Protein 2YNK (pdb70)

Foldseek 3Di:
DAWAAFDPLLLLLVLQQLLLPQFFADPQKPRAQVLQVVVRLVSGDDDALLNVLSSVVNVVVVCQVQFQKKKKWKAKPWADQDQAWTPPQDQARIKIKIWGWDADPFKTFIFMKMAHDHGLFDDPHSIDGACGKIWTDDPQDIKMFDFGAIGHGDDGQWFQAFGDNRGGWIKKGNHFAADPPPVRNLQGRKMKMWIWAFDPLPLFHGKIKTKMKMWTDSDSFKIKIKIKITADGPPGDDDVVVPDDCHWMKIKMKMKGRDCVPPVFSKIKMWMIARADPPPHHAQTTKIKMWHWDQDRSKIKIKMKMKDAQGRVPHHPPRQADDSSHLGCADSLQHSTGSGHRKIKIKMKMWMADSQRKIKMKMWMWMFDDDVQDPSHSSFNDGKIKTKMKIKIWHDDPDRKIKIKMWMAIDMDDTPIDRIMMMMMIMDRDHD

Structure (mmCIF, N/CA/C/O backbone):
data_2YNK
#
_entry.id   2YNK
#
_cell.lengt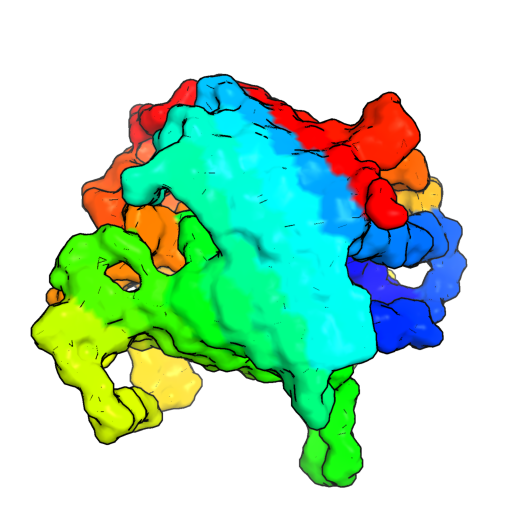h_a   136.660
_cell.length_b   152.080
_cell.length_c   95.040
_cell.angle_alpha   90.00
_cell.angle_beta   90.00
_cell.angle_gamma   90.00
#
_symmetry.space_group_name_H-M   'C 2 2 2'
#
loop_
_entity.id
_entity.type
_entity.pdbx_description
1 polymer WZI
2 non-polymer N-OCTANE
3 non-polymer DODECANE
4 non-polymer HEXANE
5 water water
#
loop_
_atom_site.group_PDB
_atom_site.id
_atom_site.type_symbol
_atom_site.label_atom_id
_atom_site.label_alt_id
_atom_site.label_comp_id
_atom_site.label_asym_id
_atom_site.label_entity_id
_atom_site.label_seq_id
_atom_site.pdbx_PDB_ins_code
_atom_site.Cartn_x
_atom_site.Cartn_y
_atom_site.Cartn_z
_atom_site.occupancy
_atom_site.B_iso_or_equiv
_atom_site.auth_seq_id
_atom_site.auth_comp_id
_atom_site.auth_asym_id
_atom_site.auth_atom_id
_atom_site.pdbx_PDB_model_num
ATOM 1 N N . ALA A 1 1 ? 100.852 73.599 14.920 1.00 47.74 24 ALA A N 1
ATOM 2 C CA . ALA A 1 1 ? 101.026 72.417 14.024 1.00 48.33 24 ALA A CA 1
ATOM 3 C C . ALA A 1 1 ? 102.516 72.085 13.798 1.00 47.17 24 ALA A C 1
ATOM 4 O O . ALA A 1 1 ? 103.396 72.892 14.073 1.00 44.65 24 ALA A O 1
ATOM 6 N N . GLY A 1 2 ? 102.766 70.878 13.309 1.00 47.21 25 GLY A N 1
ATOM 7 C CA . GLY A 1 2 ? 104.076 70.468 12.880 1.00 47.19 25 GLY A CA 1
ATOM 8 C C . GLY A 1 2 ? 104.874 69.726 13.922 1.00 47.25 25 GLY A C 1
ATOM 9 O O . GLY A 1 2 ? 104.316 68.972 14.711 1.00 47.88 25 GLY A O 1
ATOM 10 N N . LEU A 1 3 ? 106.191 69.938 13.915 1.00 46.79 26 LEU A N 1
ATOM 11 C CA . LEU A 1 3 ? 107.081 69.250 14.844 1.00 45.45 26 LEU A CA 1
ATOM 12 C C . LEU A 1 3 ? 106.984 69.839 16.244 1.00 43.85 26 LEU A C 1
ATOM 13 O O . LEU A 1 3 ? 106.679 71.018 16.414 1.00 42.00 26 LEU A O 1
ATOM 18 N N . VAL A 1 4 ? 107.241 68.989 17.235 1.00 42.59 27 VAL A N 1
ATOM 19 C CA . VAL A 1 4 ? 107.268 69.382 18.638 1.00 41.88 27 VAL A CA 1
ATOM 20 C C . VAL A 1 4 ? 108.551 68.784 19.218 1.00 42.16 27 VAL A C 1
ATOM 21 O O . VAL A 1 4 ? 108.597 67.608 19.552 1.00 41.40 27 VAL A O 1
ATOM 25 N N . VAL A 1 5 ? 109.598 69.606 19.287 1.00 43.77 28 VAL A N 1
ATOM 26 C CA . VAL A 1 5 ? 110.912 69.170 19.751 1.00 44.62 28 VAL A CA 1
ATOM 27 C C . VAL A 1 5 ? 110.935 68.943 21.264 1.00 46.09 28 VAL A C 1
ATOM 28 O O . VAL A 1 5 ? 109.995 69.320 21.972 1.00 48.95 28 VAL A O 1
ATOM 32 N N . ASN A 1 6 ? 112.015 68.331 21.744 1.00 44.79 29 ASN A N 1
ATOM 33 C CA . ASN A 1 6 ? 112.153 67.980 23.152 1.00 45.49 29 ASN A CA 1
ATOM 34 C C . ASN A 1 6 ? 111.696 69.090 24.096 1.00 46.00 29 ASN A C 1
ATOM 35 O O . ASN A 1 6 ? 112.376 70.095 24.243 1.00 47.82 29 ASN A O 1
ATOM 40 N N . ASP A 1 7 ? 110.536 68.907 24.721 1.00 47.58 30 ASP A N 1
ATOM 41 C CA . ASP A 1 7 ? 110.107 69.733 25.852 1.00 46.62 30 ASP A CA 1
ATOM 42 C C . ASP A 1 7 ? 109.920 68.786 27.017 1.00 44.73 30 ASP A C 1
ATOM 43 O O . ASP A 1 7 ? 109.386 67.698 26.849 1.00 47.12 30 ASP A O 1
ATOM 48 N N . ASN A 1 8 ? 110.368 69.176 28.195 1.00 43.64 31 ASN A N 1
ATOM 49 C CA . ASN A 1 8 ? 110.404 68.239 29.316 1.00 43.37 31 ASN A CA 1
ATOM 50 C C . ASN A 1 8 ? 109.062 68.210 30.051 1.00 44.77 31 ASN A C 1
ATOM 51 O O . ASN A 1 8 ? 108.591 67.146 30.441 1.00 42.18 31 ASN A O 1
ATOM 56 N N . ASP A 1 9 ? 108.463 69.388 30.234 1.00 47.58 32 ASP A N 1
ATOM 57 C CA . ASP A 1 9 ? 107.140 69.505 30.835 1.00 49.74 32 ASP A CA 1
ATOM 58 C C . ASP A 1 9 ? 106.082 68.762 30.025 1.00 49.00 32 ASP A C 1
ATOM 59 O O . ASP A 1 9 ? 105.283 68.015 30.596 1.00 46.98 32 ASP A O 1
ATOM 64 N N . LEU A 1 10 ? 106.099 68.949 28.705 1.00 48.76 33 LEU A N 1
ATOM 65 C CA . LEU A 1 10 ? 105.150 68.269 27.812 1.00 49.66 33 LEU A CA 1
ATOM 66 C C . LEU A 1 10 ? 105.280 66.751 27.897 1.00 49.64 33 LEU A C 1
ATOM 67 O O . LEU A 1 10 ? 104.279 66.035 28.054 1.00 48.65 33 LEU A O 1
ATOM 72 N N . ARG A 1 11 ? 106.520 66.279 27.777 1.00 47.81 34 ARG A N 1
ATOM 73 C CA . ARG A 1 11 ? 106.811 64.854 27.754 1.00 46.59 34 ARG A CA 1
ATOM 74 C C . ARG A 1 11 ? 106.322 64.166 29.009 1.00 45.15 34 ARG A C 1
ATOM 75 O O . ARG A 1 11 ? 105.755 63.092 28.926 1.00 47.36 34 ARG A O 1
ATOM 83 N N . ASN A 1 12 ? 106.570 64.761 30.169 1.00 44.93 35 ASN A N 1
ATOM 84 C CA . ASN A 1 12 ? 106.183 64.137 31.431 1.00 47.04 35 ASN A CA 1
ATOM 85 C C . ASN A 1 12 ? 104.639 64.083 31.572 1.00 50.41 35 ASN A C 1
ATOM 86 O O . ASN A 1 12 ? 104.081 63.093 32.048 1.00 49.19 35 ASN A O 1
ATOM 91 N N . ASP A 1 13 ? 103.969 65.147 31.130 1.00 51.46 36 ASP A N 1
ATOM 92 C CA . ASP A 1 13 ? 102.519 65.204 31.097 1.00 53.17 36 ASP A CA 1
ATOM 93 C C . ASP A 1 13 ? 101.920 64.164 30.126 1.00 53.65 36 ASP A C 1
ATOM 94 O O . ASP A 1 13 ? 100.961 63.471 30.468 1.00 52.07 36 ASP A O 1
ATOM 99 N N . LEU A 1 14 ? 102.489 64.044 28.931 1.00 53.17 37 LEU A N 1
ATOM 100 C CA . LEU A 1 14 ? 102.046 63.021 27.983 1.00 52.82 37 LEU A CA 1
ATOM 101 C C . LEU A 1 14 ? 102.315 61.624 28.530 1.00 53.77 37 LEU A C 1
ATOM 102 O O . LEU A 1 14 ? 101.469 60.738 28.414 1.00 56.79 37 LEU A O 1
ATOM 107 N N . ALA A 1 15 ? 103.494 61.430 29.119 1.00 52.93 38 ALA A N 1
ATOM 108 C CA . ALA A 1 15 ? 103.892 60.118 29.638 1.00 52.80 38 ALA A CA 1
ATOM 109 C C . ALA A 1 15 ? 102.994 59.684 30.794 1.00 53.09 38 ALA A C 1
ATOM 110 O O . ALA A 1 15 ? 102.711 58.498 30.968 1.00 53.81 38 ALA A O 1
ATOM 112 N N . TRP A 1 16 ? 102.564 60.657 31.585 1.00 54.23 39 TRP A N 1
ATOM 113 C CA . TRP A 1 16 ? 101.647 60.417 32.688 1.00 56.99 39 TRP A CA 1
ATOM 114 C C . TRP A 1 16 ? 100.344 59.896 32.130 1.00 59.46 39 TRP A C 1
ATOM 115 O O . TRP A 1 16 ? 99.858 58.843 32.533 1.00 60.45 39 TRP A O 1
ATOM 126 N N . LEU A 1 17 ? 99.794 60.618 31.161 1.00 59.33 40 LEU A N 1
ATOM 127 C CA . LEU A 1 17 ? 98.525 60.253 30.548 1.00 61.15 40 LEU A CA 1
ATOM 128 C C . LEU A 1 17 ? 98.594 58.894 29.841 1.00 62.91 40 LEU A C 1
ATOM 129 O O . LEU A 1 17 ? 97.642 58.106 29.895 1.00 62.48 40 LEU A O 1
ATOM 134 N N . SER A 1 18 ? 99.725 58.621 29.194 1.00 62.33 41 SER A N 1
ATOM 135 C CA . SER A 1 18 ? 99.881 57.40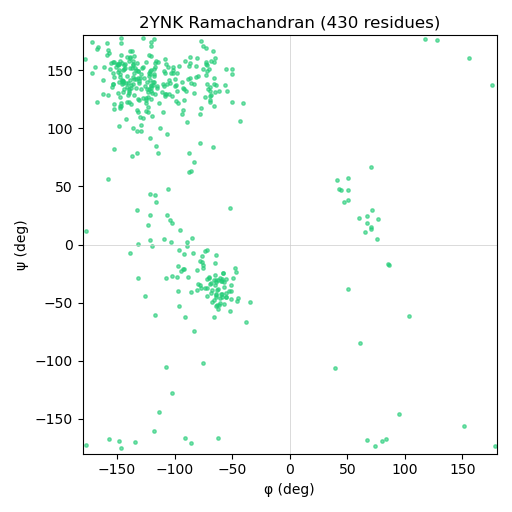8 28.388 1.00 62.23 41 SER A CA 1
ATOM 136 C C . SER A 1 18 ? 99.984 56.164 29.256 1.00 61.43 41 SER A C 1
ATOM 137 O O . SER A 1 18 ? 99.357 55.151 28.969 1.00 63.98 41 SER A O 1
ATOM 140 N N . ASP A 1 19 ? 100.770 56.248 30.320 1.00 60.65 42 ASP A N 1
ATOM 141 C CA . ASP A 1 19 ? 101.018 55.091 31.175 1.00 62.66 42 ASP A CA 1
ATOM 142 C C . ASP A 1 19 ? 99.827 54.765 32.066 1.00 61.36 42 ASP A C 1
ATOM 143 O O . ASP A 1 19 ? 99.717 53.659 32.569 1.00 61.31 42 ASP A O 1
ATOM 148 N N . ARG A 1 20 ? 98.947 55.739 32.262 1.00 60.95 43 ARG A N 1
ATOM 149 C CA . ARG A 1 20 ? 97.698 55.532 32.975 1.00 60.65 43 ARG A CA 1
ATOM 150 C C . ARG A 1 20 ? 96.581 55.105 32.037 1.00 60.96 43 ARG A C 1
ATOM 151 O O . ARG A 1 20 ? 95.452 54.963 32.472 1.00 64.85 43 ARG A O 1
ATOM 159 N N . GLY A 1 21 ? 96.878 54.931 30.751 1.00 59.56 44 GLY A N 1
ATOM 160 C CA . GLY A 1 21 ? 95.880 54.483 29.785 1.00 58.06 44 GLY A CA 1
ATOM 161 C C . GLY A 1 21 ? 94.852 55.516 29.339 1.00 56.50 44 GLY A C 1
ATOM 162 O O . GLY A 1 21 ? 93.940 55.185 28.588 1.00 59.54 44 GLY A O 1
ATOM 163 N N . VAL A 1 22 ? 94.988 56.761 29.778 1.00 53.00 45 VAL A N 1
ATOM 164 C CA . VAL A 1 22 ? 94.075 57.823 29.366 1.00 52.16 45 VAL A CA 1
ATOM 165 C C . VAL A 1 22 ? 94.251 58.215 27.902 1.00 53.58 45 VAL A C 1
ATOM 166 O O . VAL A 1 22 ? 93.314 58.708 27.286 1.00 53.77 45 VAL A O 1
ATOM 170 N N . ILE A 1 23 ? 95.471 58.058 27.375 1.00 55.55 46 ILE A N 1
ATOM 171 C CA . ILE A 1 23 ? 95.745 58.179 25.933 1.00 55.45 46 ILE A CA 1
ATOM 172 C C . ILE A 1 23 ? 96.730 57.095 25.481 1.00 56.18 46 ILE A C 1
ATOM 173 O O . ILE A 1 23 ? 97.333 56.409 26.311 1.00 57.14 46 ILE A O 1
ATOM 178 N N . HIS A 1 24 ? 96.852 56.916 24.166 1.00 57.39 47 HIS A N 1
ATOM 179 C CA . HIS A 1 24 ? 97.825 55.992 23.594 1.00 59.27 47 HIS A CA 1
ATOM 180 C C . HIS A 1 24 ? 98.694 56.763 22.650 1.00 58.27 47 HIS A C 1
ATOM 181 O O . HIS A 1 24 ? 98.199 57.328 21.678 1.00 60.17 47 HIS A O 1
ATOM 188 N N . LEU A 1 25 ? 99.993 56.819 22.940 1.00 53.79 48 LEU A N 1
ATOM 189 C CA . LEU A 1 25 ? 100.877 57.720 22.231 1.00 52.71 48 LEU A CA 1
ATOM 190 C C . LEU A 1 25 ? 102.337 57.405 22.490 1.00 51.05 48 LEU A C 1
ATOM 191 O O . LEU A 1 25 ? 102.786 57.425 23.638 1.00 52.10 48 LEU A O 1
ATOM 196 N N . SER A 1 26 ? 103.092 57.143 21.433 1.00 49.39 49 SER A N 1
ATOM 197 C CA . SER A 1 26 ? 104.517 56.901 21.594 1.00 49.00 49 SER A CA 1
ATOM 198 C C . SER A 1 26 ? 105.263 58.188 21.963 1.00 48.88 49 SER A C 1
ATOM 199 O O . SER A 1 26 ? 105.053 59.248 21.358 1.00 48.32 49 SER A O 1
ATOM 202 N N . LEU A 1 27 ? 106.128 58.085 22.963 1.00 48.35 50 LEU A N 1
ATOM 203 C CA . LEU A 1 27 ? 106.968 59.196 23.363 1.00 47.45 50 LEU A CA 1
ATOM 204 C C . LEU A 1 27 ? 108.444 58.825 23.265 1.00 47.11 50 LEU A C 1
ATOM 205 O O . LEU A 1 27 ? 109.263 59.410 23.958 1.00 46.91 50 LEU A O 1
ATOM 210 N N . SER A 1 28 ? 108.792 57.870 22.404 1.00 47.44 51 SER A N 1
ATOM 211 C CA . SER A 1 28 ? 110.183 57.410 22.320 1.00 47.65 51 SER A CA 1
ATOM 212 C C . SER A 1 28 ? 110.895 57.848 21.031 1.00 48.07 51 SER A C 1
ATOM 213 O O . SER A 1 28 ? 112.042 57.473 20.797 1.00 52.06 51 SER A O 1
ATOM 216 N N . THR A 1 29 ? 110.224 58.648 20.209 1.00 47.04 52 THR A N 1
ATOM 217 C CA . THR A 1 29 ? 110.833 59.227 19.028 1.00 45.29 52 THR A CA 1
ATOM 218 C C . THR A 1 29 ? 110.446 60.692 18.922 1.00 46.51 52 THR A C 1
ATOM 219 O O . THR A 1 29 ? 109.340 61.024 18.481 1.00 48.28 52 THR A O 1
ATOM 223 N N . TRP A 1 30 ? 111.372 61.558 19.349 1.00 46.02 53 TRP A N 1
ATOM 224 C CA . TRP A 1 30 ? 111.234 62.998 19.199 1.00 44.67 53 TRP A CA 1
ATOM 225 C C . TRP A 1 30 ? 112.064 63.484 18.047 1.00 43.28 53 TRP A C 1
ATOM 226 O O . TRP A 1 30 ? 113.097 62.901 17.748 1.00 44.44 53 TRP A O 1
ATOM 237 N N . PRO A 1 31 ? 111.628 64.564 17.383 1.00 41.46 54 PRO A N 1
ATOM 238 C CA . PRO A 1 31 ? 110.460 65.366 17.713 1.00 42.11 54 PRO A CA 1
ATOM 239 C C . PRO A 1 31 ? 109.148 64.651 17.387 1.00 44.13 54 PRO A C 1
ATOM 240 O O . PRO A 1 31 ? 109.117 63.765 16.530 1.00 44.66 54 PRO A O 1
ATOM 244 N N . LEU A 1 32 ? 108.081 65.030 18.085 1.00 45.66 55 LEU A N 1
ATOM 245 C CA . LEU A 1 32 ? 106.748 64.447 17.859 1.00 46.27 55 LEU A CA 1
ATOM 246 C C . LEU A 1 32 ? 105.954 65.299 16.878 1.00 47.05 55 LEU A C 1
ATOM 247 O O . LEU A 1 32 ? 105.989 66.522 16.944 1.00 49.19 55 LEU A O 1
ATOM 252 N N . SER A 1 33 ? 105.220 64.651 15.983 1.00 48.54 56 SER A N 1
ATOM 253 C CA . SER A 1 33 ? 104.211 65.338 15.162 1.00 48.16 56 SER A CA 1
ATOM 254 C C . SER A 1 33 ? 103.032 65.783 16.028 1.00 46.90 56 SER A C 1
ATOM 255 O O . SER A 1 33 ? 102.482 64.994 16.768 1.00 46.05 56 SER A O 1
ATOM 258 N N . GLN A 1 34 ? 102.662 67.052 15.944 1.00 47.41 57 GLN A N 1
ATOM 259 C CA . GLN A 1 34 ? 101.567 67.586 16.755 1.00 50.15 57 GLN A CA 1
ATOM 260 C C . GLN A 1 34 ? 100.246 66.883 16.376 1.00 52.08 57 GLN A C 1
ATOM 261 O O . GLN A 1 34 ? 99.436 66.542 17.234 1.00 49.59 57 GLN A O 1
ATOM 267 N N . GLU A 1 35 ? 100.080 66.639 15.081 1.00 53.54 58 GLU A N 1
ATOM 268 C CA . GLU A 1 35 ? 98.901 65.992 14.534 1.00 56.53 58 GLU A CA 1
ATOM 269 C C . GLU A 1 35 ? 98.657 64.633 15.201 1.00 58.09 58 GLU A C 1
ATOM 270 O O . GLU A 1 35 ? 97.501 64.190 15.323 1.00 57.73 58 GLU A O 1
ATOM 276 N N . GLU A 1 36 ? 99.745 63.991 15.636 1.00 56.82 59 GLU A N 1
ATOM 277 C CA . GLU A 1 36 ? 99.680 62.726 16.371 1.00 57.05 59 GLU A CA 1
ATOM 278 C C . GLU A 1 36 ? 99.282 62.946 17.837 1.00 56.17 59 GLU A C 1
ATOM 279 O O . GLU A 1 36 ? 98.578 62.115 18.429 1.00 56.63 59 GLU A O 1
ATOM 285 N N . ILE A 1 37 ? 99.725 64.054 18.427 1.00 52.95 60 ILE A N 1
ATOM 286 C CA . ILE A 1 37 ? 99.268 64.407 19.771 1.00 52.66 60 ILE A CA 1
ATOM 287 C C . ILE A 1 37 ? 97.746 64.687 19.732 1.00 55.01 60 ILE A C 1
ATOM 288 O O . ILE A 1 37 ? 97.003 64.227 20.592 1.00 54.03 60 ILE A O 1
ATOM 293 N N . ALA A 1 38 ? 97.301 65.424 18.712 1.00 56.59 61 ALA A N 1
ATOM 294 C CA . ALA A 1 38 ? 95.904 65.834 18.551 1.00 57.37 61 ALA A CA 1
ATOM 295 C C . ALA A 1 38 ? 94.956 64.634 18.461 1.00 61.47 61 ALA A C 1
ATOM 296 O O . ALA A 1 38 ? 93.874 64.623 19.062 1.00 60.41 61 ALA A O 1
ATOM 298 N N . ARG A 1 39 ? 95.388 63.632 17.701 1.00 63.63 62 ARG A N 1
ATOM 299 C CA . ARG A 1 39 ? 94.620 62.425 17.462 1.00 64.29 62 ARG A CA 1
ATOM 300 C C . ARG A 1 39 ? 94.426 61.659 18.768 1.00 63.75 62 ARG A C 1
ATOM 301 O O . ARG A 1 39 ? 93.292 61.337 19.145 1.00 66.72 62 ARG A O 1
ATOM 309 N N . ALA A 1 40 ? 95.520 61.382 19.470 1.00 59.93 63 ALA A N 1
ATOM 310 C CA . ALA A 1 40 ? 95.428 60.701 20.759 1.00 59.04 63 ALA A CA 1
ATOM 311 C C . ALA A 1 40 ? 94.529 61.463 21.745 1.00 60.21 63 ALA A C 1
ATOM 312 O O . ALA A 1 40 ? 93.784 60.846 22.507 1.00 64.04 63 ALA A O 1
ATOM 314 N N . LEU A 1 41 ? 94.576 62.792 21.714 1.00 59.16 64 LEU A N 1
ATOM 315 C CA . LEU A 1 41 ? 93.751 63.613 22.608 1.00 59.71 64 LEU A CA 1
ATOM 316 C C . LEU A 1 41 ? 92.250 63.477 22.320 1.00 62.82 64 LEU A C 1
ATOM 317 O O . LEU A 1 41 ? 91.430 63.603 23.226 1.00 63.44 64 LEU A O 1
ATOM 322 N N . LYS A 1 42 ? 91.896 63.226 21.065 1.00 64.30 65 LYS A N 1
ATOM 323 C CA . LYS A 1 42 ? 90.496 63.147 20.672 1.00 66.09 65 LYS A CA 1
ATOM 324 C C . LYS A 1 42 ? 89.836 61.845 21.110 1.00 66.57 65 LYS A C 1
ATOM 325 O O . LYS A 1 42 ? 88.608 61.769 21.155 1.00 69.45 65 LYS A O 1
ATOM 331 N N . LYS A 1 43 ? 90.643 60.833 21.435 1.00 64.93 66 LYS A N 1
ATOM 332 C CA . LYS A 1 43 ? 90.127 59.551 21.935 1.00 64.96 66 LYS A CA 1
ATOM 333 C C . LYS A 1 43 ? 90.599 59.316 23.368 1.00 63.46 66 LYS A C 1
ATOM 334 O O . LYS A 1 43 ? 90.873 58.185 23.774 1.00 60.23 66 LYS A O 1
ATOM 340 N N . ALA A 1 44 ? 90.663 60.408 24.128 1.00 64.02 67 ALA A N 1
ATOM 341 C CA . ALA A 1 44 ? 91.145 60.386 25.503 1.00 63.95 67 ALA A CA 1
ATOM 342 C C . ALA A 1 44 ? 90.022 59.958 26.442 1.00 67.32 67 ALA A C 1
ATOM 343 O O . ALA A 1 44 ? 88.919 60.506 26.397 1.00 66.70 67 ALA A O 1
ATOM 345 N N . LYS A 1 45 ? 90.323 58.987 27.298 1.00 69.56 68 LYS A N 1
ATOM 346 C CA . LYS A 1 45 ? 89.374 58.478 28.271 1.00 72.51 68 LYS A CA 1
ATOM 347 C C . LYS A 1 45 ? 89.871 58.768 29.689 1.00 70.00 68 LYS A C 1
ATOM 348 O O . LYS A 1 45 ? 90.530 57.931 30.310 1.00 68.52 68 LYS A O 1
ATOM 354 N N . PRO A 1 46 ? 89.585 59.980 30.192 1.00 67.94 69 PRO A N 1
ATOM 355 C CA . PRO A 1 46 ? 89.822 60.280 31.598 1.00 67.70 69 PRO A CA 1
ATOM 356 C C . PRO A 1 46 ? 88.687 59.771 32.479 1.00 69.07 69 PRO A C 1
ATOM 357 O O . PRO A 1 46 ? 87.561 59.624 32.012 1.00 70.55 69 PRO A O 1
ATOM 361 N N . SER A 1 47 ? 89.003 59.481 33.737 1.00 68.89 70 SER A N 1
ATOM 362 C CA . SER A 1 47 ? 88.000 59.101 34.730 1.00 70.59 70 SER A CA 1
ATOM 363 C C . SER A 1 47 ? 88.227 59.741 36.106 1.00 70.34 70 SER A C 1
ATOM 364 O O . SER A 1 47 ? 87.388 59.604 36.992 1.00 70.44 70 SER A O 1
ATOM 367 N N . TYR A 1 48 ? 89.353 60.432 36.286 1.00 69.43 71 TYR A N 1
ATOM 368 C CA . TYR A 1 48 ? 89.613 61.179 37.512 1.00 69.33 71 TYR A CA 1
ATOM 369 C C . TYR A 1 48 ? 89.823 62.653 37.193 1.00 68.03 71 TYR A C 1
ATOM 370 O O . TYR A 1 48 ? 90.061 63.012 36.044 1.00 68.05 71 TYR A O 1
ATOM 379 N N . SER A 1 49 ? 89.709 63.503 38.208 1.00 68.17 72 SER A N 1
ATOM 380 C CA . SER A 1 49 ? 89.827 64.949 38.023 1.00 68.36 72 SER A CA 1
ATOM 381 C C . SER A 1 49 ? 91.289 65.310 37.786 1.00 66.98 72 SER A C 1
ATOM 382 O O . SER A 1 49 ? 91.608 66.188 36.978 1.00 66.55 72 SER A O 1
ATOM 385 N N . SER A 1 50 ? 92.181 64.617 38.487 1.00 65.68 73 SER A N 1
ATOM 386 C CA . SER A 1 50 ? 93.607 64.745 38.229 1.00 62.83 73 SER A CA 1
ATOM 387 C C . SER A 1 50 ? 93.879 64.560 36.744 1.00 62.30 73 SER A C 1
ATOM 388 O O . SER A 1 50 ? 94.689 65.281 36.169 1.00 64.10 73 SER A O 1
ATOM 391 N N . GLU A 1 51 ? 93.182 63.616 36.121 1.00 61.97 74 GLU A N 1
ATOM 392 C CA . GLU A 1 51 ? 93.392 63.325 34.704 1.00 62.43 74 GLU A CA 1
ATOM 393 C C . GLU A 1 51 ? 92.892 64.426 33.763 1.00 63.01 74 GLU A C 1
ATOM 394 O O . GLU A 1 51 ? 93.433 64.601 32.671 1.00 63.24 74 GLU A O 1
ATOM 400 N N . GLN A 1 52 ? 91.879 65.175 34.183 1.00 64.55 75 GLN A N 1
ATOM 401 C CA . GLN A 1 52 ? 91.358 66.265 33.358 1.00 64.67 75 GLN A CA 1
ATOM 402 C C . GLN A 1 52 ? 92.305 67.452 33.451 1.00 61.83 75 GLN A C 1
ATOM 403 O O . GLN A 1 52 ? 92.540 68.142 32.466 1.00 60.94 75 GLN A O 1
ATOM 409 N N . VAL A 1 53 ? 92.860 67.664 34.641 1.00 60.54 76 VAL A N 1
ATOM 410 C CA . VAL A 1 53 ? 93.877 68.695 34.860 1.00 60.41 76 VAL A CA 1
ATOM 411 C C . VAL A 1 53 ? 95.089 68.503 33.937 1.00 58.60 76 VAL A C 1
ATOM 412 O O . VAL A 1 53 ? 95.505 69.429 33.243 1.00 57.72 76 VAL A O 1
ATOM 416 N N . VAL A 1 54 ? 95.647 67.299 33.918 1.00 57.39 77 VAL A N 1
ATOM 417 C CA . VAL A 1 54 ? 96.772 67.026 33.036 1.00 57.13 77 VAL A CA 1
ATOM 418 C C . VAL A 1 54 ? 96.358 67.224 31.578 1.00 58.39 77 VAL A C 1
ATOM 419 O O . VAL A 1 54 ? 97.017 67.957 30.857 1.00 61.67 77 VAL A O 1
ATOM 423 N N . LEU A 1 55 ? 95.266 66.590 31.155 1.00 60.00 78 LEU A N 1
ATOM 424 C CA . LEU A 1 55 ? 94.750 66.749 29.785 1.00 59.96 78 LEU A CA 1
ATOM 425 C C . LEU A 1 55 ? 94.700 68.199 29.300 1.00 57.13 78 LEU A C 1
ATOM 426 O O . LEU A 1 55 ? 95.144 68.508 28.194 1.00 56.53 78 LEU A O 1
ATOM 431 N N . ALA A 1 56 ? 94.145 69.082 30.119 1.00 55.11 79 ALA A N 1
ATOM 432 C CA . ALA A 1 56 ? 93.944 70.471 29.708 1.00 54.72 79 ALA A CA 1
ATOM 433 C C . ALA A 1 56 ? 95.284 71.159 29.478 1.00 52.75 79 ALA A C 1
ATOM 434 O O . ALA A 1 56 ? 95.387 72.103 28.690 1.00 51.51 79 ALA A O 1
ATOM 436 N N . ARG A 1 57 ? 96.306 70.658 30.169 1.00 53.28 80 ARG A N 1
ATOM 437 C CA . ARG A 1 57 ? 97.663 71.208 30.108 1.00 51.41 80 ARG A CA 1
ATOM 438 C C . ARG A 1 57 ? 98.318 70.960 28.755 1.00 49.11 80 ARG A C 1
ATOM 439 O O . ARG A 1 57 ? 99.062 71.806 28.273 1.00 51.54 80 ARG A O 1
ATOM 447 N N . ILE A 1 58 ? 98.026 69.826 28.123 1.00 47.85 81 ILE A N 1
ATOM 448 C CA . ILE A 1 58 ? 98.658 69.489 26.834 1.00 47.01 81 ILE A CA 1
ATOM 449 C C . ILE A 1 58 ? 98.554 70.595 25.779 1.00 48.05 81 ILE A C 1
ATOM 450 O O . ILE A 1 58 ? 99.568 71.054 25.265 1.00 49.25 81 ILE A O 1
ATOM 455 N N . ASN A 1 59 ? 97.344 71.026 25.451 1.00 50.96 82 ASN A N 1
ATOM 456 C CA . ASN A 1 59 ? 97.171 72.100 24.458 1.00 52.16 82 ASN A CA 1
ATOM 457 C C . ASN A 1 59 ? 97.669 73.461 24.954 1.00 51.01 82 ASN A C 1
ATOM 458 O O . ASN A 1 59 ? 98.162 74.276 24.169 1.00 48.48 82 ASN A O 1
ATOM 463 N N . GLN A 1 60 ? 97.539 73.704 26.254 1.00 51.42 83 GLN A N 1
ATOM 464 C CA . GLN A 1 60 ? 98.056 74.924 26.838 1.00 52.38 83 GLN A CA 1
ATOM 465 C C . GLN A 1 60 ? 99.565 75.013 26.583 1.00 53.76 83 GLN A C 1
ATOM 466 O O . GLN A 1 60 ? 100.082 76.082 26.228 1.00 54.61 83 GLN A O 1
ATOM 472 N N . ARG A 1 61 ? 100.261 73.887 26.752 1.00 52.82 84 ARG A N 1
ATOM 473 C CA . ARG A 1 61 ? 101.699 73.858 26.571 1.00 53.25 84 ARG A CA 1
ATOM 474 C C . ARG A 1 61 ? 102.067 74.078 25.106 1.00 54.68 84 ARG A C 1
ATOM 475 O O . ARG A 1 61 ? 102.902 74.929 24.807 1.00 56.75 84 ARG A O 1
ATOM 483 N N . LEU A 1 62 ? 101.430 73.337 24.198 1.00 54.84 85 LEU A N 1
ATOM 484 C CA . LEU A 1 62 ? 101.689 73.489 22.761 1.00 54.30 85 LEU A CA 1
ATOM 485 C C . LEU A 1 62 ? 101.405 74.916 22.278 1.00 56.30 85 LEU A C 1
ATOM 486 O O . LEU A 1 62 ? 102.026 75.378 21.327 1.00 58.86 85 LEU A O 1
ATOM 491 N N . SER A 1 63 ? 100.465 75.607 22.925 1.00 57.75 86 SER A N 1
ATOM 492 C CA . SER A 1 63 ? 100.239 77.035 22.664 1.00 56.65 86 SER A CA 1
ATOM 493 C C . SER A 1 63 ? 101.408 77.865 23.144 1.00 54.17 86 SER A C 1
ATOM 494 O O . SER A 1 63 ? 101.803 78.812 22.483 1.00 54.58 86 SER A O 1
ATOM 497 N N . ALA A 1 64 ? 101.935 77.525 24.313 1.00 53.06 87 ALA A N 1
ATOM 498 C CA . ALA A 1 64 ? 103.113 78.200 24.853 1.00 52.75 87 ALA A CA 1
ATOM 499 C C . ALA A 1 64 ? 104.321 77.989 23.930 1.00 51.55 87 ALA A C 1
ATOM 500 O O . ALA A 1 64 ? 104.930 78.939 23.456 1.00 50.79 87 ALA A O 1
ATOM 502 N N . LEU A 1 65 ? 104.624 76.728 23.661 1.00 50.89 88 LEU A N 1
ATOM 503 C CA . LEU A 1 65 ? 105.752 76.349 22.825 1.00 50.39 88 LEU A CA 1
ATOM 504 C C . LEU A 1 65 ? 105.717 77.008 21.449 1.00 51.32 88 LEU A C 1
ATOM 505 O O . LEU A 1 65 ? 106.742 77.518 20.969 1.00 50.95 88 LEU A O 1
ATOM 510 N N . LYS A 1 66 ? 104.544 77.006 20.822 1.00 50.59 89 LYS A N 1
ATOM 511 C CA . LYS A 1 66 ? 104.419 77.489 19.450 1.00 50.61 89 LYS A CA 1
ATOM 512 C C . LYS A 1 66 ? 103.814 78.892 19.328 1.00 52.39 89 LYS A C 1
ATOM 513 O O . LYS A 1 66 ? 103.382 79.285 18.246 1.00 54.24 89 LYS A O 1
ATOM 519 N N . ALA A 1 67 ? 103.819 79.652 20.422 1.00 53.75 90 ALA A N 1
ATOM 520 C CA . ALA A 1 67 ? 103.376 81.051 20.410 1.00 56.57 90 ALA A CA 1
ATOM 521 C C . ALA A 1 67 ? 104.046 81.857 19.298 1.00 58.32 90 ALA A C 1
ATOM 522 O O . ALA A 1 67 ? 105.201 81.615 18.959 1.00 57.30 90 ALA A O 1
ATOM 524 N N . ASP A 1 68 ? 103.318 82.825 18.749 1.00 62.16 91 ASP A N 1
ATOM 525 C CA . ASP A 1 68 ? 103.809 83.637 17.627 1.00 64.26 91 ASP A CA 1
ATOM 526 C C . ASP A 1 68 ? 105.237 84.112 17.828 1.00 62.56 91 ASP A C 1
ATOM 527 O O . ASP A 1 68 ? 106.061 84.037 16.918 1.00 61.62 91 ASP A O 1
ATOM 532 N N . PHE A 1 69 ? 105.510 84.619 19.021 1.00 64.46 92 PHE A N 1
ATOM 533 C CA . PHE A 1 69 ? 106.831 85.113 19.366 1.00 66.67 92 PHE A CA 1
ATOM 534 C C . PHE A 1 69 ? 107.151 84.650 20.781 1.00 64.70 92 PHE A C 1
ATOM 535 O O . PHE A 1 69 ? 106.299 84.714 21.664 1.00 63.54 92 PHE A O 1
ATOM 543 N N . ARG A 1 70 ? 108.368 84.149 20.986 1.00 62.83 93 ARG A N 1
ATOM 544 C CA . ARG A 1 70 ? 108.733 83.555 22.264 1.00 60.36 93 ARG A CA 1
ATOM 545 C C . ARG A 1 70 ? 110.148 83.916 22.693 1.00 59.27 93 ARG A C 1
ATOM 546 O O . ARG A 1 70 ? 111.112 83.676 21.964 1.00 60.33 93 ARG A O 1
ATOM 554 N N . VAL A 1 71 ? 110.264 84.510 23.874 1.00 58.16 94 VAL A N 1
ATOM 555 C CA . VAL A 1 71 ? 111.557 84.849 24.428 1.00 58.93 94 VAL A CA 1
ATOM 556 C C . VAL A 1 71 ? 111.891 83.861 25.529 1.00 58.81 94 VAL A C 1
ATOM 557 O O . VAL A 1 71 ? 111.070 83.621 26.414 1.00 60.39 94 VAL A O 1
ATOM 561 N N . THR A 1 72 ? 113.090 83.290 25.465 1.00 57.51 95 THR A N 1
ATOM 562 C CA . THR A 1 72 ? 113.554 82.352 26.483 1.00 56.57 95 THR A CA 1
ATOM 563 C C . THR A 1 72 ? 114.919 82.776 27.006 1.00 58.08 95 THR A C 1
ATOM 564 O O . THR A 1 72 ? 115.702 83.425 26.301 1.00 59.20 95 THR A O 1
ATOM 568 N N . GLY A 1 73 ? 115.181 82.408 28.257 1.00 56.52 96 GLY A N 1
ATOM 569 C CA . GLY A 1 73 ? 116.376 82.821 28.964 1.00 54.74 96 GLY A CA 1
ATOM 570 C C . GLY A 1 73 ? 116.826 81.736 29.917 1.00 54.88 96 GLY A C 1
ATOM 571 O O . GLY A 1 73 ? 116.000 80.991 30.462 1.00 51.33 96 GLY A O 1
ATOM 572 N N . TYR A 1 74 ? 118.146 81.635 30.085 1.00 54.70 97 TYR A N 1
ATOM 573 C CA . TYR A 1 74 ? 118.752 80.737 31.055 1.00 53.32 97 TYR A CA 1
ATOM 574 C C . TYR A 1 74 ? 119.959 81.433 31.651 1.00 54.42 97 TYR A C 1
ATOM 575 O O . TYR A 1 74 ? 120.700 82.091 30.938 1.00 57.74 97 TYR A O 1
ATOM 584 N N . THR A 1 75 ? 120.142 81.299 32.957 1.00 54.94 98 THR A N 1
ATOM 585 C CA . THR A 1 75 ? 121.326 81.814 33.640 1.00 55.31 98 THR A CA 1
ATOM 586 C C . THR A 1 75 ? 121.710 80.865 34.765 1.00 55.24 98 THR A C 1
ATOM 587 O O . THR A 1 75 ? 120.846 80.208 35.343 1.00 53.96 98 THR A O 1
ATOM 591 N N . SER A 1 76 ? 123.000 80.794 35.080 1.00 56.52 99 SER A N 1
ATOM 592 C CA . SER A 1 76 ? 123.475 79.865 36.109 1.00 55.71 99 SER A CA 1
ATOM 593 C C . SER A 1 76 ? 124.806 80.257 36.737 1.00 55.38 99 SER A C 1
ATOM 594 O O . SER A 1 76 ? 125.546 81.091 36.220 1.00 55.63 99 SER A O 1
ATOM 597 N N . THR A 1 77 ? 125.094 79.633 37.869 1.00 53.99 100 THR A N 1
ATOM 598 C CA . THR A 1 77 ? 126.336 79.852 38.562 1.00 54.10 100 THR A CA 1
ATOM 599 C C . THR A 1 77 ? 127.439 79.045 37.890 1.00 56.07 100 THR A C 1
ATOM 600 O O . THR A 1 77 ? 128.586 79.478 37.844 1.00 57.05 100 THR A O 1
ATOM 604 N N . ASP A 1 78 ? 127.087 77.876 37.363 1.00 57.56 101 ASP A N 1
ATOM 605 C CA . ASP A 1 78 ? 128.061 76.973 36.753 1.00 59.70 101 ASP A CA 1
ATOM 606 C C . ASP A 1 78 ? 127.330 75.825 36.067 1.00 60.43 101 ASP A C 1
ATOM 607 O O . ASP A 1 78 ? 126.109 75.691 36.167 1.00 62.08 101 ASP A O 1
ATOM 612 N N . GLN A 1 79 ? 128.095 74.996 35.373 1.00 60.52 102 GLN A N 1
ATOM 613 C CA . GLN A 1 79 ? 127.600 73.764 34.781 1.00 58.18 102 GLN A CA 1
ATOM 614 C C . GLN A 1 79 ? 127.264 72.765 35.893 1.00 56.71 102 GLN A C 1
ATOM 615 O O . GLN A 1 79 ? 128.030 72.626 36.847 1.00 54.51 102 GLN A O 1
ATOM 621 N N . PRO A 1 80 ? 126.108 72.083 35.792 1.00 55.23 103 PRO A N 1
ATOM 622 C CA . PRO A 1 80 ? 125.856 70.982 36.717 1.00 54.91 103 PRO A CA 1
ATOM 623 C C . PRO A 1 80 ? 126.977 69.941 36.691 1.00 55.30 103 PRO A C 1
ATOM 624 O O . PRO A 1 80 ? 127.638 69.760 35.674 1.00 56.69 103 PRO A O 1
ATOM 628 N N . GLY A 1 81 ? 127.186 69.274 37.815 1.00 56.14 104 GLY A N 1
ATOM 629 C CA . GLY A 1 81 ? 128.234 68.279 37.937 1.00 56.03 104 GLY A CA 1
ATOM 630 C C . GLY A 1 81 ? 127.798 66.962 37.343 1.00 56.71 104 GLY A C 1
ATOM 631 O O . GLY A 1 81 ? 128.595 66.280 36.710 1.00 59.60 104 GLY A O 1
ATOM 632 N N . THR A 1 82 ? 126.534 66.598 37.550 1.00 54.84 105 THR A N 1
ATOM 633 C CA . THR A 1 82 ? 125.979 65.389 36.962 1.00 52.18 105 THR A CA 1
ATOM 634 C C . THR A 1 82 ? 125.449 65.711 35.567 1.00 51.35 105 THR A C 1
ATOM 635 O O . THR A 1 82 ? 125.125 66.867 35.274 1.00 51.61 105 THR A O 1
ATOM 639 N N . PRO A 1 83 ? 125.359 64.694 34.695 1.00 50.07 106 PRO A N 1
ATOM 640 C CA . PRO A 1 83 ? 124.719 64.870 33.393 1.00 49.48 106 PRO A CA 1
ATOM 641 C C . PRO A 1 83 ? 123.211 65.092 33.542 1.00 48.37 106 PRO A C 1
ATOM 642 O O . PRO A 1 83 ? 122.647 64.712 34.563 1.00 47.20 106 PRO A O 1
ATOM 646 N N . GLN A 1 84 ? 122.585 65.698 32.536 1.00 47.30 107 GLN A N 1
ATOM 647 C CA . GLN A 1 84 ? 121.177 66.099 32.614 1.00 47.62 107 GLN A CA 1
ATOM 648 C C . GLN A 1 84 ? 120.315 65.334 31.633 1.00 46.89 107 GLN A C 1
ATOM 649 O O . GLN A 1 84 ? 120.780 64.845 30.611 1.00 47.44 107 GLN A O 1
ATOM 655 N N . GLY A 1 85 ? 119.028 65.273 31.934 1.00 48.16 108 GLY A N 1
ATOM 656 C CA . GLY A 1 85 ? 118.118 64.441 31.173 1.00 46.31 108 GLY A CA 1
ATOM 657 C C . GLY A 1 85 ? 117.526 65.065 29.931 1.00 44.17 108 GLY A C 1
ATOM 658 O O . GLY A 1 85 ? 117.923 66.129 29.463 1.00 44.41 108 GLY A O 1
ATOM 659 N N . PHE A 1 86 ? 116.562 64.344 29.394 1.00 44.29 109 PHE A N 1
ATOM 660 C CA . PHE A 1 86 ? 115.749 64.796 28.296 1.00 42.91 109 PHE A CA 1
ATOM 661 C C . PHE A 1 86 ? 115.381 66.255 28.470 1.00 42.91 109 PHE A C 1
ATOM 662 O O . PHE A 1 86 ? 114.801 66.653 29.482 1.00 41.52 109 PHE A O 1
ATOM 670 N N . GLY A 1 87 ? 115.770 67.042 27.475 1.00 45.73 110 GLY A N 1
ATOM 671 C CA . GLY A 1 87 ? 115.461 68.457 27.407 1.00 47.10 110 GLY A CA 1
ATOM 672 C C . GLY A 1 87 ? 116.174 69.345 28.407 1.00 48.43 110 GLY A C 1
ATOM 673 O O . GLY A 1 87 ? 115.790 70.505 28.570 1.00 54.68 110 GLY A O 1
ATOM 674 N N . GLN A 1 88 ? 117.207 68.844 29.076 1.00 47.98 111 GLN A N 1
ATOM 675 C CA . GLN A 1 88 ? 117.810 69.607 30.177 1.00 50.11 111 GLN A CA 1
ATOM 676 C C . GLN A 1 88 ? 119.321 69.963 30.051 1.00 51.21 111 GLN A C 1
ATOM 677 O O . GLN A 1 88 ? 119.870 70.561 30.975 1.00 56.51 111 GLN A O 1
ATOM 683 N N . THR A 1 89 ? 119.978 69.637 28.934 1.00 49.17 112 THR A N 1
ATOM 684 C CA . THR A 1 89 ? 121.389 70.024 28.728 1.00 50.33 112 THR A CA 1
ATOM 685 C C . THR A 1 89 ? 121.465 71.403 28.066 1.00 49.06 112 THR A C 1
ATOM 686 O O . THR A 1 89 ? 121.198 71.539 26.875 1.00 49.82 112 THR A O 1
ATOM 690 N N . GLN A 1 90 ? 121.830 72.423 28.837 1.00 49.00 113 GLN A N 1
ATOM 691 C CA . GLN A 1 90 ? 122.087 73.754 28.282 1.00 48.39 113 GLN A CA 1
ATOM 692 C C . GLN A 1 90 ? 123.538 73.882 27.775 1.00 48.02 113 GLN A C 1
ATOM 693 O O . GLN A 1 90 ? 124.470 73.390 28.416 1.00 47.49 113 GLN A O 1
ATOM 699 N N . PRO A 1 91 ? 123.731 74.534 26.614 1.00 47.45 114 PRO A N 1
ATOM 700 C CA . PRO A 1 91 ? 125.048 74.607 25.988 1.00 48.86 114 PRO A CA 1
ATOM 701 C C . PRO A 1 91 ? 125.949 75.731 26.514 1.00 50.38 114 PRO A C 1
ATOM 702 O O . PRO A 1 91 ? 127.114 75.821 26.126 1.00 52.51 114 PRO A O 1
ATOM 706 N N . ALA A 1 92 ? 125.408 76.595 27.361 1.00 53.31 115 ALA A N 1
ATOM 707 C CA . ALA A 1 92 ? 126.183 77.695 27.916 1.00 55.29 115 ALA A CA 1
ATOM 708 C C . ALA A 1 92 ? 125.614 78.109 29.260 1.00 55.50 115 ALA A C 1
ATOM 709 O O . ALA A 1 92 ? 124.437 77.853 29.544 1.00 57.09 115 ALA A O 1
ATOM 711 N N . ASP A 1 93 ? 126.451 78.746 30.076 1.00 54.84 116 ASP A N 1
ATOM 712 C CA . ASP A 1 93 ? 126.055 79.183 31.415 1.00 56.41 116 ASP A CA 1
ATOM 713 C C . ASP A 1 93 ? 124.948 80.237 31.396 1.00 56.27 116 ASP A C 1
ATOM 714 O O . ASP A 1 93 ? 124.147 80.326 32.334 1.00 56.97 116 ASP A O 1
ATOM 719 N N . ASN A 1 94 ? 124.922 81.042 30.340 1.00 54.30 117 ASN A N 1
ATOM 720 C CA . ASN A 1 94 ? 123.936 82.097 30.195 1.00 53.73 117 ASN A CA 1
ATOM 721 C C . ASN A 1 94 ? 123.478 82.139 28.756 1.00 53.19 117 ASN A C 1
ATOM 722 O O . ASN A 1 94 ? 124.291 82.116 27.842 1.00 51.86 117 ASN A O 1
ATOM 727 N N . SER A 1 95 ? 122.169 82.194 28.552 1.00 53.81 118 SER A N 1
ATOM 728 C CA . SER A 1 95 ? 121.612 82.101 27.216 1.00 52.73 118 SER A CA 1
ATOM 729 C C . SER A 1 95 ? 120.414 83.026 27.082 1.00 53.56 118 SER A C 1
ATOM 730 O O . SER A 1 95 ? 119.764 83.372 28.066 1.00 54.34 118 SER A O 1
ATOM 733 N N . LEU A 1 96 ? 120.135 83.434 25.856 1.00 54.12 119 LEU A N 1
ATOM 734 C CA . LEU A 1 96 ? 118.947 84.205 25.578 1.00 55.17 119 LEU A CA 1
ATOM 735 C C . LEU A 1 96 ? 118.463 83.864 24.185 1.00 55.57 119 LEU A C 1
ATOM 736 O O . LEU A 1 96 ? 119.238 83.935 23.235 1.00 53.55 119 LEU A O 1
ATOM 741 N N . GLY A 1 97 ? 117.186 83.485 24.077 1.00 56.15 120 GLY A N 1
ATOM 742 C CA . GLY A 1 97 ? 116.610 83.000 22.826 1.00 54.07 120 GLY A CA 1
ATOM 743 C C . GLY A 1 97 ? 115.420 83.826 22.396 1.00 56.06 120 GLY A C 1
ATOM 744 O O . GLY A 1 97 ? 114.555 84.138 23.217 1.00 58.92 120 GLY A O 1
ATOM 745 N N . LEU A 1 98 ? 115.392 84.198 21.115 1.00 56.42 121 LEU A N 1
ATOM 746 C CA . LEU A 1 98 ? 114.237 84.842 20.497 1.00 56.96 121 LEU A CA 1
ATOM 747 C C . LEU A 1 98 ? 113.768 83.977 19.337 1.00 55.42 121 LEU A C 1
ATOM 748 O O . LEU A 1 98 ? 114.556 83.668 18.450 1.00 52.39 121 LEU A O 1
ATOM 753 N N . ALA A 1 99 ? 112.491 83.593 19.344 1.00 55.93 122 ALA A N 1
ATOM 754 C CA . ALA A 1 99 ? 111.936 82.742 18.291 1.00 55.87 122 ALA A CA 1
ATOM 755 C C . ALA A 1 99 ? 110.650 83.309 17.683 1.00 58.48 122 ALA A C 1
ATOM 756 O O . ALA A 1 99 ? 109.753 83.742 18.401 1.00 58.81 122 ALA A O 1
ATOM 758 N N . PHE A 1 100 ? 110.580 83.297 16.353 1.00 60.28 123 PHE A N 1
ATOM 759 C CA . PHE A 1 100 ? 109.349 83.567 15.624 1.00 62.61 123 PHE A CA 1
ATOM 760 C C . PHE A 1 100 ? 108.757 82.247 15.143 1.00 59.55 123 PHE A C 1
ATOM 761 O O . PHE A 1 100 ? 109.445 81.467 14.494 1.00 59.76 123 PHE A O 1
ATOM 769 N N . ASN A 1 101 ? 107.481 82.022 15.445 1.00 57.96 124 ASN A N 1
ATOM 770 C CA . ASN A 1 101 ? 106.783 80.776 15.107 1.00 55.80 124 ASN A CA 1
ATOM 771 C C . ASN A 1 101 ? 105.607 80.992 14.189 1.00 54.18 124 ASN A C 1
ATOM 772 O O . ASN A 1 101 ? 104.850 81.932 14.360 1.00 54.41 124 ASN A O 1
ATOM 777 N N . ASN A 1 102 ? 105.446 80.096 13.229 1.00 53.78 125 ASN A N 1
ATOM 778 C CA . ASN A 1 102 ? 104.253 80.065 12.411 1.00 55.41 125 ASN A CA 1
ATOM 779 C C . ASN A 1 102 ? 104.037 78.703 11.781 1.00 56.03 125 ASN A C 1
ATOM 780 O O . ASN A 1 102 ? 104.935 78.149 11.147 1.00 54.24 125 ASN A O 1
ATOM 785 N N . SER A 1 103 ? 102.834 78.168 11.944 1.00 58.51 126 SER A N 1
ATOM 786 C CA . SER A 1 103 ? 102.537 76.845 11.428 1.00 57.79 126 SER A CA 1
ATOM 787 C C . SER A 1 103 ? 101.090 76.737 11.032 1.00 58.46 126 SER A C 1
ATOM 788 O O . SER A 1 103 ? 100.246 77.456 11.564 1.00 57.37 126 SER A O 1
ATOM 791 N N . GLY A 1 104 ? 100.817 75.831 10.098 1.00 59.29 127 GLY A N 1
ATOM 792 C CA . GLY A 1 104 ? 99.456 75.492 9.716 1.00 60.71 127 GLY A CA 1
ATOM 793 C C . GLY A 1 104 ? 99.293 74.047 9.279 1.00 61.96 127 GLY A C 1
ATOM 794 O O . GLY A 1 104 ? 100.180 73.216 9.464 1.00 59.85 127 GLY A O 1
ATOM 795 N N . GLU A 1 105 ? 98.131 73.758 8.704 1.00 66.29 128 GLU A N 1
ATOM 796 C CA . GLU A 1 105 ? 97.804 72.443 8.159 1.00 67.25 128 GLU A CA 1
ATOM 797 C C . GLU A 1 105 ? 99.018 71.717 7.539 1.00 64.92 128 GLU A C 1
ATOM 798 O O . GLU A 1 105 ? 99.270 70.555 7.852 1.00 65.59 128 GLU A O 1
ATOM 804 N N . TRP A 1 106 ? 99.772 72.401 6.682 1.00 61.77 129 TRP A N 1
ATOM 805 C CA . TRP A 1 106 ? 100.863 71.754 5.951 1.00 60.10 129 TRP A CA 1
ATOM 806 C C . TRP A 1 106 ? 102.219 72.389 6.151 1.00 57.95 129 TRP A C 1
ATOM 807 O O . TRP A 1 106 ? 103.135 72.111 5.379 1.00 57.63 129 TRP A O 1
ATOM 818 N N . TRP A 1 107 ? 102.386 73.214 7.185 1.00 55.40 130 TRP A N 1
ATOM 819 C CA . TRP A 1 107 ? 103.661 73.893 7.398 1.00 54.53 130 TRP A CA 1
ATOM 820 C C . TRP A 1 107 ? 103.974 74.204 8.834 1.00 54.74 130 TRP A C 1
ATOM 821 O O . TRP A 1 107 ? 103.071 74.394 9.643 1.00 55.58 130 TRP A O 1
ATOM 832 N N . ASP A 1 108 ? 105.270 74.277 9.147 1.00 52.87 131 ASP A N 1
ATOM 833 C CA . ASP A 1 108 ? 105.746 74.625 10.484 1.00 50.50 131 ASP A CA 1
ATOM 834 C C . ASP A 1 108 ? 107.044 75.404 10.329 1.00 52.35 131 ASP A C 1
ATOM 835 O O . ASP A 1 108 ? 108.025 74.885 9.785 1.00 53.00 131 ASP A O 1
ATOM 840 N N . VAL A 1 109 ? 107.053 76.646 10.798 1.00 52.59 132 VAL A N 1
ATOM 841 C CA . VAL A 1 109 ? 108.248 77.473 10.738 1.00 50.84 132 VAL A CA 1
ATOM 842 C C . VAL A 1 109 ? 108.608 77.980 12.123 1.00 50.43 132 VAL A C 1
ATOM 843 O O . VAL A 1 109 ? 107.789 78.618 12.782 1.00 49.44 132 VAL A O 1
ATOM 847 N N . HIS A 1 110 ? 109.844 77.696 12.538 1.00 49.03 133 HIS A N 1
ATOM 848 C CA . HIS A 1 110 ? 110.373 78.100 13.837 1.00 48.36 133 HIS A CA 1
ATOM 849 C C . HIS A 1 110 ? 111.705 78.774 13.615 1.00 49.20 133 HIS A C 1
ATOM 850 O O . HIS A 1 110 ? 112.723 78.105 13.424 1.00 47.87 133 HIS A O 1
ATOM 857 N N . LEU A 1 111 ? 111.709 80.102 13.582 1.00 49.27 134 LEU A N 1
ATOM 858 C CA . LEU A 1 111 ? 112.947 80.851 13.404 1.00 49.89 134 LEU A CA 1
ATOM 859 C C . LEU A 1 111 ? 113.492 81.211 14.772 1.00 51.04 134 LEU A C 1
ATOM 860 O O . LEU A 1 111 ? 112.905 82.019 15.484 1.00 50.67 134 LEU A O 1
ATOM 865 N N . GLN A 1 112 ? 114.624 80.617 15.130 1.00 51.35 135 GLN A N 1
ATOM 866 C CA . GLN A 1 112 ? 115.182 80.767 16.466 1.00 52.64 135 GLN A CA 1
ATOM 867 C C . GLN A 1 112 ? 116.580 81.399 16.406 1.00 53.51 135 GLN A C 1
ATOM 868 O O . GLN A 1 112 ? 117.436 80.962 15.642 1.00 53.53 135 GLN A O 1
ATOM 874 N N . GLY A 1 113 ? 116.791 82.436 17.209 1.00 53.23 136 GLY A N 1
ATOM 875 C CA . GLY A 1 113 ? 118.104 83.030 17.392 1.00 52.53 136 GLY A CA 1
ATOM 876 C C . GLY A 1 113 ? 118.503 82.892 18.847 1.00 53.38 136 GLY A C 1
ATOM 877 O O . GLY A 1 113 ? 117.664 83.045 19.732 1.00 53.52 136 GLY A O 1
ATOM 878 N N . ASN A 1 114 ? 119.777 82.582 19.091 1.00 52.82 137 ASN A N 1
ATOM 879 C CA . ASN A 1 114 ? 120.332 82.506 20.442 1.00 51.38 137 ASN A CA 1
ATOM 880 C C . ASN A 1 114 ? 121.646 83.295 20.559 1.00 52.91 137 ASN A C 1
ATOM 881 O O . ASN A 1 114 ? 122.483 83.270 19.649 1.00 51.45 137 ASN A O 1
ATOM 886 N N . VAL A 1 115 ? 121.819 83.972 21.693 1.00 53.23 138 VAL A N 1
ATOM 887 C CA . VAL A 1 115 ? 123.078 84.583 22.068 1.00 52.82 138 VAL A CA 1
ATOM 888 C C . VAL A 1 115 ? 123.491 84.003 23.415 1.00 54.26 138 VAL A C 1
ATOM 889 O O . VAL A 1 115 ? 122.643 83.741 24.271 1.00 51.48 138 VAL A O 1
ATOM 893 N N . GLU A 1 116 ? 124.801 83.823 23.602 1.00 56.46 139 GLU A N 1
ATOM 894 C CA . GLU A 1 116 ? 125.325 83.050 24.730 1.00 55.75 139 GLU A CA 1
ATOM 895 C C . GLU A 1 116 ? 126.469 83.704 25.505 1.00 55.18 139 GLU A C 1
ATOM 896 O O . GLU A 1 116 ? 127.207 84.529 24.977 1.00 56.50 139 GLU A O 1
ATOM 902 N N . GLY A 1 117 ? 126.606 83.292 26.762 1.00 52.86 140 GLY A N 1
ATOM 903 C CA . GLY A 1 117 ? 127.619 83.793 27.654 1.00 53.57 140 GLY A CA 1
ATOM 904 C C . GLY A 1 117 ? 128.174 82.660 28.491 1.00 54.32 140 GLY A C 1
ATOM 905 O O . GLY A 1 117 ? 127.421 81.926 29.115 1.00 52.39 140 GLY A O 1
ATOM 906 N N . GLY A 1 118 ? 129.501 82.527 28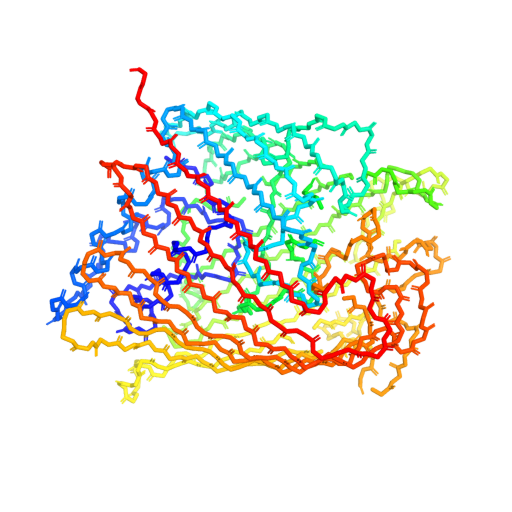.512 1.00 56.90 141 GLY A N 1
ATOM 907 C CA . GLY A 1 118 ? 130.159 81.486 29.288 1.00 58.14 141 GLY A CA 1
ATOM 908 C C . GLY A 1 118 ? 129.895 80.140 28.661 1.00 60.28 141 GLY A C 1
ATOM 909 O O . GLY A 1 118 ? 129.199 79.308 29.240 1.00 60.95 141 GLY A O 1
ATOM 910 N N . GLU A 1 119 ? 130.442 79.943 27.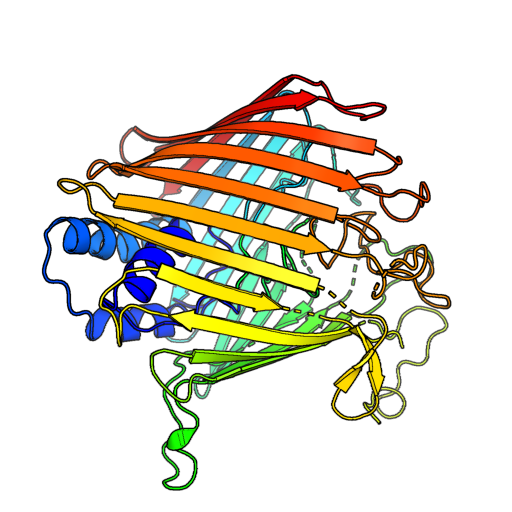462 1.00 64.49 142 GLU A N 1
ATOM 911 C CA . GLU A 1 119 ? 130.258 78.705 26.697 1.00 65.58 142 GLU A CA 1
ATOM 912 C C . GLU A 1 119 ? 130.646 77.461 27.490 1.00 64.05 142 GLU A C 1
ATOM 913 O O . GLU A 1 119 ? 131.718 77.411 28.101 1.00 63.83 142 GLU A O 1
ATOM 919 N N . ARG A 1 120 ? 129.761 76.466 27.469 1.00 60.48 143 ARG A N 1
ATOM 920 C CA . ARG A 1 120 ? 130.076 75.133 27.955 1.00 57.32 143 ARG A CA 1
ATOM 921 C C . ARG A 1 120 ? 130.477 74.289 26.749 1.00 55.26 143 ARG A C 1
ATOM 922 O O . ARG A 1 120 ? 131.543 73.680 26.731 1.00 55.45 143 ARG A O 1
ATOM 930 N N . ILE A 1 121 ? 129.615 74.271 25.738 1.00 53.06 144 ILE A N 1
ATOM 931 C CA . ILE A 1 121 ? 129.902 73.600 24.476 1.00 52.54 144 ILE A CA 1
ATOM 932 C C . ILE A 1 121 ? 130.521 74.626 23.523 1.00 52.22 144 ILE A C 1
ATOM 933 O O . ILE A 1 121 ? 130.030 75.738 23.426 1.00 55.10 144 ILE A O 1
ATOM 938 N N . SER A 1 122 ? 131.600 74.264 22.836 1.00 53.62 145 SER A N 1
ATOM 939 C CA . SER A 1 122 ? 132.266 75.192 21.911 1.00 56.15 145 SER A CA 1
ATOM 940 C C . SER A 1 122 ? 131.386 75.556 20.744 1.00 56.46 145 SER A C 1
ATOM 941 O O . SER A 1 122 ? 130.434 74.839 20.417 1.00 58.99 145 SER A O 1
ATOM 944 N N . ASN A 1 123 ? 131.724 76.666 20.099 1.00 55.71 146 ASN A N 1
ATOM 945 C CA . ASN A 1 123 ? 131.021 77.087 18.913 1.00 56.55 146 ASN A CA 1
ATOM 946 C C . ASN A 1 123 ? 131.866 78.035 18.090 1.00 58.78 146 ASN A C 1
ATOM 947 O O . ASN A 1 123 ? 132.958 78.426 18.508 1.00 67.50 146 ASN A O 1
ATOM 952 N N . GLY A 1 124 ? 131.378 78.377 16.903 1.00 57.44 147 GLY A N 1
ATOM 953 C CA . GLY A 1 124 ? 132.029 79.374 16.064 1.00 55.78 147 GLY A CA 1
ATOM 954 C C . GLY A 1 124 ? 131.850 80.769 16.632 1.00 55.05 147 GLY A C 1
ATOM 955 O O . GLY A 1 124 ? 132.706 81.626 16.477 1.00 57.40 147 GLY A O 1
ATOM 956 N N . SER A 1 125 ? 130.748 80.977 17.334 1.00 53.78 148 SER A N 1
ATOM 957 C CA . SER A 1 125 ? 130.275 82.311 17.651 1.00 52.71 148 SER A CA 1
ATOM 958 C C . SER A 1 125 ? 129.321 82.200 18.800 1.00 54.57 148 SER A C 1
ATOM 959 O O . SER A 1 125 ? 128.660 81.170 18.955 1.00 63.60 148 SER A O 1
ATOM 962 N N . ARG A 1 126 ? 129.209 83.252 19.593 1.00 55.38 149 ARG A N 1
ATOM 963 C CA . ARG A 1 126 ? 128.248 83.256 20.692 1.00 55.25 149 ARG A CA 1
ATOM 964 C C . ARG A 1 126 ? 126.805 83.407 20.202 1.00 52.85 149 ARG A C 1
ATOM 965 O O . ARG A 1 126 ? 125.881 83.337 20.996 1.00 52.33 149 ARG A O 1
ATOM 973 N N . PHE A 1 127 ? 126.635 83.629 18.903 1.00 51.56 150 PHE A N 1
ATOM 974 C CA . PHE A 1 127 ? 125.335 83.697 18.264 1.00 50.84 150 PHE A CA 1
ATOM 975 C C . PHE A 1 127 ? 125.087 82.411 17.508 1.00 50.15 150 PHE A C 1
ATOM 976 O O . PHE A 1 127 ? 126.003 81.915 16.835 1.00 49.82 150 PHE A O 1
ATOM 984 N N . ASN A 1 128 ? 123.855 81.890 17.578 1.00 47.41 151 ASN A N 1
ATOM 985 C CA . ASN A 1 128 ? 123.492 80.714 16.784 1.00 45.77 151 ASN A CA 1
ATOM 986 C C . ASN A 1 128 ? 121.989 80.545 16.541 1.00 45.86 151 ASN A C 1
ATOM 987 O O . ASN A 1 128 ? 121.153 81.205 17.163 1.00 46.53 151 ASN A O 1
ATOM 992 N N . ALA A 1 129 ? 121.663 79.643 15.624 1.00 44.54 152 ALA A N 1
ATOM 993 C CA . ALA A 1 129 ? 120.285 79.397 15.242 1.00 43.64 152 ALA A CA 1
ATOM 994 C C . ALA A 1 129 ? 119.857 77.965 15.573 1.00 42.17 152 ALA A C 1
ATOM 995 O O . ALA A 1 129 ? 119.201 77.319 14.762 1.00 41.03 152 ALA A O 1
ATOM 997 N N . ASN A 1 130 ? 120.237 77.479 16.760 1.00 42.45 153 ASN A N 1
ATOM 998 C CA . ASN A 1 130 ? 119.882 76.127 17.215 1.00 41.98 153 ASN A CA 1
ATOM 999 C C . ASN A 1 130 ? 118.356 76.000 17.424 1.00 44.89 153 ASN A C 1
ATOM 1000 O O . ASN A 1 130 ? 117.689 76.907 17.942 1.00 44.81 153 ASN A O 1
ATOM 1005 N N . GLY A 1 131 ? 117.798 74.879 16.997 1.00 45.85 154 GLY A N 1
ATOM 1006 C CA . GLY A 1 131 ? 116.373 74.699 17.058 1.00 47.16 154 GLY A CA 1
ATOM 1007 C C . GLY A 1 131 ? 115.656 75.260 15.847 1.00 48.53 154 GLY A C 1
ATOM 1008 O O . GLY A 1 131 ? 114.510 74.880 15.604 1.00 49.64 154 GLY A O 1
ATOM 1009 N N . ALA A 1 132 ? 116.308 76.140 15.079 1.00 46.72 155 ALA A N 1
ATOM 1010 C CA . ALA A 1 132 ? 115.637 76.802 13.955 1.00 46.38 155 ALA A CA 1
ATOM 1011 C C . ALA A 1 132 ? 115.360 75.803 12.861 1.00 46.53 155 ALA A C 1
ATOM 1012 O O . ALA A 1 132 ? 116.281 75.156 12.386 1.00 48.25 155 ALA A O 1
ATOM 1014 N N . TYR A 1 133 ? 114.092 75.669 12.476 1.00 47.27 156 TYR A N 1
ATOM 1015 C CA . TYR A 1 133 ? 113.725 74.859 11.318 1.00 47.06 156 TYR A CA 1
ATOM 1016 C C . TYR A 1 133 ? 112.527 75.441 10.584 1.00 47.83 156 TYR A C 1
ATOM 1017 O O . TYR A 1 133 ? 111.792 76.278 11.114 1.00 47.30 156 TYR A O 1
ATOM 1026 N N . GLY A 1 134 ? 112.351 74.979 9.354 1.00 48.49 157 GLY A N 1
ATOM 1027 C CA . GLY A 1 134 ? 111.076 75.064 8.660 1.00 49.58 157 GLY A CA 1
ATOM 1028 C C . GLY A 1 134 ? 110.693 73.672 8.185 1.00 49.92 157 GLY A C 1
ATOM 1029 O O . GLY A 1 134 ? 111.563 72.881 7.813 1.00 48.88 157 GLY A O 1
ATOM 1030 N N . ALA A 1 135 ? 109.400 73.354 8.221 1.00 50.89 158 ALA A N 1
ATOM 1031 C CA . ALA A 1 135 ? 108.919 72.055 7.740 1.00 49.91 158 ALA A CA 1
ATOM 1032 C C . ALA A 1 135 ? 107.665 72.204 6.917 1.00 51.67 158 ALA A C 1
ATOM 1033 O O . ALA A 1 135 ? 106.892 73.145 7.107 1.00 53.66 158 ALA A O 1
ATOM 1035 N N . VAL A 1 136 ? 107.478 71.266 5.994 1.00 52.34 159 VAL A N 1
ATOM 1036 C CA . VAL A 1 136 ? 106.250 71.162 5.217 1.00 52.77 159 VAL A CA 1
ATOM 1037 C C . VAL A 1 136 ? 105.678 69.746 5.285 1.00 53.66 159 VAL A C 1
ATOM 1038 O O . VAL A 1 136 ? 106.423 68.778 5.463 1.00 51.12 159 VAL A O 1
ATOM 1042 N N . LYS A 1 137 ? 104.355 69.636 5.131 1.00 55.78 160 LYS A N 1
ATOM 1043 C CA . LYS A 1 137 ? 103.676 68.337 5.142 1.00 56.59 160 LYS A CA 1
ATOM 1044 C C . LYS A 1 137 ? 103.131 67.956 3.772 1.00 58.72 160 LYS A C 1
ATOM 1045 O O . LYS A 1 137 ? 102.469 68.754 3.119 1.00 63.44 160 LYS A O 1
ATOM 1051 N N . PHE A 1 138 ? 103.411 66.730 3.343 1.00 59.92 161 PHE A N 1
ATOM 1052 C CA . PHE A 1 138 ? 102.769 66.157 2.162 1.00 60.28 161 PHE A CA 1
ATOM 1053 C C . PHE A 1 138 ? 102.553 64.655 2.352 1.00 59.66 161 PHE A C 1
ATOM 1054 O O . PHE A 1 138 ? 103.405 63.968 2.916 1.00 59.83 161 PHE A O 1
ATOM 1062 N N . TRP A 1 139 ? 101.408 64.157 1.893 1.00 59.25 162 TRP A N 1
ATOM 1063 C CA . TRP A 1 139 ? 101.040 62.744 2.043 1.00 59.28 162 TRP A CA 1
ATOM 1064 C C . TRP A 1 139 ? 101.312 62.214 3.428 1.00 54.95 162 TRP A C 1
ATOM 1065 O O . TRP A 1 139 ? 101.895 61.145 3.582 1.00 54.60 162 TRP A O 1
ATOM 1076 N N . ASN A 1 140 ? 100.909 62.965 4.448 1.00 51.69 163 ASN A N 1
ATOM 1077 C CA . ASN A 1 140 ? 101.112 62.571 5.852 1.00 49.54 163 ASN A CA 1
ATOM 1078 C C . ASN A 1 140 ? 102.594 62.495 6.321 1.00 49.06 163 ASN A C 1
ATOM 1079 O O . ASN A 1 140 ? 102.883 62.000 7.418 1.00 45.31 163 ASN A O 1
ATOM 1084 N N . GLN A 1 141 ? 103.520 62.993 5.502 1.00 50.26 164 GLN A N 1
ATOM 1085 C CA . GLN A 1 141 ? 104.929 63.033 5.882 1.00 50.98 164 GLN A CA 1
ATOM 1086 C C . GLN A 1 141 ? 105.364 64.467 6.144 1.00 49.83 164 GLN A C 1
ATOM 1087 O O . GLN A 1 141 ? 105.010 65.380 5.400 1.00 50.26 164 GLN A O 1
ATOM 1093 N N . TRP A 1 142 ? 106.119 64.648 7.220 1.00 48.81 165 TRP A N 1
ATOM 1094 C CA . TRP A 1 142 ? 106.755 65.925 7.524 1.00 49.66 165 TRP A CA 1
ATOM 1095 C C . TRP A 1 142 ? 108.191 65.944 7.045 1.00 48.81 165 TRP A C 1
ATOM 1096 O O . TRP A 1 142 ? 108.996 65.100 7.450 1.00 44.35 165 TRP A O 1
ATOM 1107 N N . LEU A 1 143 ? 108.511 66.903 6.180 1.00 48.86 166 LEU A N 1
ATOM 1108 C CA . LEU A 1 143 ? 109.874 67.111 5.717 1.00 50.56 166 LEU A CA 1
ATOM 1109 C C . LEU A 1 143 ? 110.395 68.388 6.336 1.00 50.71 166 LEU A C 1
ATOM 1110 O O . LEU A 1 143 ? 109.749 69.431 6.247 1.00 51.01 166 LEU A O 1
ATOM 1115 N N . SER A 1 144 ? 111.574 68.306 6.942 1.00 50.18 167 SER A N 1
ATOM 1116 C CA . SER A 1 144 ? 112.108 69.403 7.733 1.00 50.84 167 SER A CA 1
ATOM 1117 C C . SER A 1 144 ? 113.555 69.770 7.376 1.00 50.91 167 SER A C 1
ATOM 1118 O O . SER A 1 144 ? 114.360 68.898 7.068 1.00 51.07 167 SER A O 1
ATOM 1121 N N . PHE A 1 145 ? 113.882 71.057 7.420 1.00 50.13 168 PHE A N 1
ATOM 1122 C CA . PHE A 1 145 ? 115.274 71.489 7.334 1.00 50.25 168 PHE A CA 1
ATOM 1123 C C . PHE A 1 145 ? 115.572 72.467 8.449 1.00 49.75 168 PHE A C 1
ATOM 1124 O O . PHE A 1 145 ? 114.760 73.342 8.742 1.00 48.83 168 PHE A O 1
ATOM 1132 N N . GLY A 1 146 ? 116.753 72.321 9.049 1.00 49.32 169 GLY A N 1
ATOM 1133 C CA . GLY A 1 146 ? 117.179 73.184 10.145 1.00 48.00 169 GLY A CA 1
ATOM 1134 C C . GLY A 1 146 ? 118.133 72.506 11.107 1.00 47.87 169 GLY A C 1
ATOM 1135 O O . GLY A 1 146 ? 118.829 71.548 10.751 1.00 46.57 169 GLY A O 1
ATOM 1136 N N . GLN A 1 147 ? 118.167 73.015 12.334 1.00 47.33 170 GLN A N 1
ATOM 1137 C CA . GLN A 1 147 ? 118.944 72.404 13.395 1.00 47.84 170 GLN A CA 1
ATOM 1138 C C . GLN A 1 147 ? 117.976 71.900 14.428 1.00 46.73 170 GLN A C 1
ATOM 1139 O O . GLN A 1 147 ? 117.771 72.553 15.458 1.00 45.80 170 GLN A O 1
ATOM 1145 N N . VAL A 1 148 ? 117.372 70.742 14.146 1.00 44.99 171 VAL A N 1
ATOM 1146 C CA . VAL A 1 148 ? 116.345 70.182 15.029 1.00 44.86 171 VAL A CA 1
ATOM 1147 C C . VAL A 1 148 ? 116.929 69.103 15.938 1.00 45.22 171 VAL A C 1
ATOM 1148 O O . VAL A 1 148 ? 117.492 68.125 15.443 1.00 47.23 171 VAL A O 1
ATOM 1152 N N . PRO A 1 149 ? 116.783 69.267 17.267 1.00 44.78 172 PRO A N 1
ATOM 1153 C CA . PRO A 1 149 ? 117.173 68.188 18.169 1.00 45.32 172 PRO A CA 1
ATOM 1154 C C . PRO A 1 149 ? 116.232 66.994 18.088 1.00 48.15 172 PRO A C 1
ATOM 1155 O O . PRO A 1 149 ? 115.021 67.155 17.795 1.00 49.99 172 PRO A O 1
ATOM 1159 N N . GLN A 1 150 ? 116.790 65.815 18.367 1.00 48.34 173 GLN A N 1
ATOM 1160 C CA . GLN A 1 150 ? 116.015 64.573 18.407 1.00 48.88 173 GLN A CA 1
ATOM 1161 C C . GLN A 1 150 ? 116.113 63.917 19.777 1.00 47.52 173 GLN A C 1
ATOM 1162 O O . GLN A 1 150 ? 116.915 64.338 20.637 1.00 45.81 173 GLN A O 1
ATOM 1168 N N . TRP A 1 151 ? 115.282 62.892 19.967 1.00 43.96 174 TRP A N 1
ATOM 1169 C CA . TRP A 1 151 ? 115.459 61.946 21.060 1.00 43.41 174 TRP A CA 1
ATOM 1170 C C . TRP A 1 151 ? 115.020 60.600 20.618 1.00 43.40 174 TRP A C 1
ATOM 1171 O O . TRP A 1 151 ? 113.867 60.428 20.213 1.00 44.20 174 TRP A O 1
ATOM 1182 N N . TRP A 1 152 ? 115.931 59.630 20.686 1.00 42.58 175 TRP A N 1
ATOM 1183 C CA . TRP A 1 152 ? 115.637 58.260 20.257 1.00 42.02 175 TRP A CA 1
ATOM 1184 C C . TRP A 1 152 ? 115.624 57.281 21.407 1.00 43.17 175 TRP A C 1
ATOM 1185 O O . TRP A 1 152 ? 116.679 56.827 21.874 1.00 41.30 175 TRP A O 1
ATOM 1196 N N . GLY A 1 153 ? 114.414 56.951 21.872 1.00 42.50 176 GLY A N 1
ATOM 1197 C CA . GLY A 1 153 ? 114.229 55.900 22.859 1.00 42.21 176 GLY A CA 1
ATOM 1198 C C . GLY A 1 153 ? 113.426 56.318 24.068 1.00 42.24 176 GLY A C 1
ATOM 1199 O O . GLY A 1 153 ? 113.073 57.481 24.210 1.00 42.39 176 GLY A O 1
ATOM 1200 N N . PRO A 1 154 ? 113.149 55.363 24.963 1.00 43.34 177 PRO A N 1
ATOM 1201 C CA . PRO A 1 154 ? 112.237 55.565 26.075 1.00 44.82 177 PRO A CA 1
ATOM 1202 C C . PRO A 1 154 ? 112.885 56.100 27.340 1.00 45.27 177 PRO A C 1
ATOM 1203 O O . PRO A 1 154 ? 112.190 56.333 28.334 1.00 47.58 177 PRO A O 1
ATOM 1207 N N . GLY A 1 155 ? 114.194 56.308 27.310 1.00 44.81 178 GLY A N 1
ATOM 1208 C CA . GLY A 1 155 ? 114.906 56.747 28.492 1.00 43.34 178 GLY A CA 1
ATOM 1209 C C . GLY A 1 155 ? 114.584 58.180 28.824 1.00 42.31 178 GLY A C 1
ATOM 1210 O O . GLY A 1 155 ? 114.204 58.955 27.943 1.00 38.02 178 GLY A O 1
ATOM 1211 N N . TYR A 1 156 ? 114.738 58.518 30.105 1.00 43.83 179 TYR A N 1
ATOM 1212 C CA . TYR A 1 156 ? 114.551 59.878 30.589 1.00 45.13 179 TYR A CA 1
ATOM 1213 C C . TYR A 1 156 ? 115.881 60.586 30.824 1.00 46.05 179 TYR A C 1
ATOM 1214 O O . TYR A 1 156 ? 115.964 61.810 30.735 1.00 43.11 179 TYR A O 1
ATOM 1223 N N . GLU A 1 157 ? 116.918 59.813 31.119 1.00 49.48 180 GLU A N 1
ATOM 1224 C CA . GLU A 1 157 ? 118.223 60.377 31.461 1.00 50.49 180 GLU A CA 1
ATOM 1225 C C . GLU A 1 157 ? 119.137 60.519 30.234 1.00 48.54 180 GLU A C 1
ATOM 1226 O O . GLU A 1 157 ? 120.075 61.315 30.238 1.00 47.87 180 GLU A O 1
ATOM 1232 N N . GLY A 1 158 ? 118.839 59.752 29.189 1.00 47.95 181 GLY A N 1
ATOM 1233 C CA . GLY A 1 158 ? 119.659 59.712 27.989 1.00 45.69 181 GLY A CA 1
ATOM 1234 C C . GLY A 1 158 ? 119.093 58.800 26.917 1.00 45.36 181 GLY A C 1
ATOM 1235 O O . GLY A 1 158 ? 118.241 57.948 27.190 1.00 48.08 181 GLY A O 1
ATOM 1236 N N . SER A 1 159 ? 119.531 59.025 25.686 1.00 44.51 182 SER A N 1
ATOM 1237 C CA . SER A 1 159 ? 119.462 58.023 24.640 1.00 45.93 182 SER A CA 1
ATOM 1238 C C . SER A 1 159 ? 120.868 57.495 24.399 1.00 46.30 182 SER A C 1
ATOM 1239 O O . SER A 1 159 ? 121.814 58.262 24.340 1.00 46.86 182 SER A O 1
ATOM 1242 N N . LEU A 1 160 ? 121.002 56.191 24.225 1.00 47.19 183 LEU A N 1
ATOM 1243 C CA . LEU A 1 160 ? 122.307 55.596 23.963 1.00 47.19 183 LEU A CA 1
ATOM 1244 C C . LEU A 1 160 ? 122.777 55.811 22.529 1.00 47.32 183 LEU A C 1
ATOM 1245 O O . LEU A 1 160 ? 123.943 55.522 22.217 1.00 49.46 183 LEU A O 1
ATOM 1250 N N . ILE A 1 161 ? 121.894 56.313 21.664 1.00 46.45 184 ILE A N 1
ATOM 1251 C CA . ILE A 1 161 ? 122.189 56.397 20.229 1.00 46.36 184 ILE A CA 1
ATOM 1252 C C . ILE A 1 161 ? 122.029 57.788 19.630 1.00 46.05 184 ILE A C 1
ATOM 1253 O O . ILE A 1 161 ? 122.864 58.207 18.845 1.00 48.12 184 ILE A O 1
ATOM 1258 N N . ARG A 1 162 ? 120.946 58.482 19.965 1.00 46.44 185 ARG A N 1
ATOM 1259 C CA . ARG A 1 162 ? 120.761 59.860 19.541 1.00 45.79 185 ARG A CA 1
ATOM 1260 C C . ARG A 1 162 ? 119.979 60.623 20.588 1.00 46.20 185 ARG A C 1
ATOM 1261 O O . ARG A 1 162 ? 118.753 60.502 20.689 1.00 46.91 185 ARG A O 1
ATOM 1269 N N . GLY A 1 163 ? 120.714 61.413 21.364 1.00 44.72 186 GLY A N 1
ATOM 1270 C CA . GLY A 1 163 ? 120.135 62.240 22.387 1.00 42.84 186 GLY A CA 1
ATOM 1271 C C . GLY A 1 163 ? 120.280 63.720 22.106 1.00 42.63 186 GLY A C 1
ATOM 1272 O O . GLY A 1 163 ? 120.310 64.165 20.958 1.00 41.16 186 GLY A O 1
ATOM 1273 N N . ASP A 1 164 ? 120.473 64.444 23.200 1.00 42.75 187 ASP A N 1
ATOM 1274 C CA . ASP A 1 164 ? 120.081 65.823 23.377 1.00 41.02 187 ASP A CA 1
ATOM 1275 C C . ASP A 1 164 ? 121.190 66.675 23.951 1.00 41.11 187 ASP A C 1
ATOM 1276 O O . ASP A 1 164 ? 120.975 67.861 24.186 1.00 38.41 187 ASP A O 1
ATOM 1281 N N . ALA A 1 165 ? 122.356 66.059 24.194 1.00 41.29 188 ALA A N 1
ATOM 1282 C CA . ALA A 1 165 ? 123.369 66.565 25.110 1.00 42.09 188 ALA A CA 1
ATOM 1283 C C . ALA A 1 165 ? 124.540 67.148 24.334 1.00 44.33 188 ALA A C 1
ATOM 1284 O O . ALA A 1 165 ? 125.694 66.730 24.501 1.00 45.81 188 ALA A O 1
ATOM 1294 N N . ARG A 1 167 ? 124.959 70.159 20.631 1.00 49.35 190 ARG A N 1
ATOM 1295 C CA . ARG A 1 167 ? 124.276 71.160 19.835 1.00 48.06 190 ARG A CA 1
ATOM 1296 C C . ARG A 1 167 ? 123.623 70.461 18.664 1.00 48.16 190 ARG A C 1
ATOM 1297 O O . ARG A 1 167 ? 124.266 69.626 18.018 1.00 49.48 190 ARG A O 1
ATOM 1305 N N . PRO A 1 168 ? 122.345 70.787 18.391 1.00 46.56 191 PRO A N 1
ATOM 1306 C CA . PRO A 1 168 ? 121.635 70.128 17.305 1.00 47.34 191 PRO A CA 1
ATOM 1307 C C . PRO A 1 168 ? 122.315 70.417 15.970 1.00 49.30 191 PRO A C 1
ATOM 1308 O O . PRO A 1 168 ? 122.900 71.497 15.797 1.00 50.49 191 PRO A O 1
ATOM 1320 N N . THR A 1 170 ? 122.719 70.584 11.699 1.00 46.53 193 THR A N 1
ATOM 1321 C CA . THR A 1 170 ? 121.996 71.069 10.537 1.00 45.43 193 THR A CA 1
ATOM 1322 C C . THR A 1 170 ? 121.747 69.939 9.568 1.00 46.85 193 THR A C 1
ATOM 1323 O O . THR A 1 170 ? 122.686 69.228 9.183 1.00 46.52 193 THR A O 1
ATOM 1327 N N . GLY A 1 171 ? 120.480 69.770 9.183 1.00 46.88 194 GLY A N 1
ATOM 1328 C CA . GLY A 1 171 ? 120.105 68.680 8.301 1.00 47.52 194 GLY A CA 1
ATOM 1329 C C . GLY A 1 171 ? 118.635 68.558 7.958 1.00 48.80 194 GLY A C 1
ATOM 1330 O O . GLY A 1 171 ? 117.813 69.427 8.282 1.00 47.17 194 GLY A O 1
ATOM 1331 N N . PHE A 1 172 ? 118.332 67.459 7.269 1.00 50.69 195 PHE A N 1
ATOM 1332 C CA . PHE A 1 172 ? 116.986 67.119 6.837 1.00 50.60 195 PHE A CA 1
ATOM 1333 C C . PHE A 1 172 ? 116.412 66.039 7.746 1.00 51.25 195 PHE A C 1
ATOM 1334 O O . PHE A 1 172 ? 117.142 65.188 8.256 1.00 53.63 195 PHE A O 1
ATOM 1342 N N . LEU A 1 173 ? 115.104 66.083 7.952 1.00 50.46 196 LEU A N 1
ATOM 1343 C CA . LEU A 1 173 ? 114.430 65.136 8.832 1.00 51.82 196 LEU A CA 1
ATOM 1344 C C . LEU A 1 173 ? 113.019 64.835 8.302 1.00 50.41 196 LEU A C 1
ATOM 1345 O O . LEU A 1 173 ? 112.341 65.726 7.796 1.00 47.35 196 LEU A O 1
ATOM 1358 N N . GLN A 1 175 ? 109.317 62.305 8.842 1.00 51.08 198 GLN A N 1
ATOM 1359 C CA . GLN A 1 175 ? 108.462 61.588 9.802 1.00 50.75 198 GLN A CA 1
ATOM 1360 C C . GLN A 1 175 ? 107.033 61.412 9.305 1.00 50.55 198 GLN A C 1
ATOM 1361 O O . GLN A 1 175 ? 106.578 62.173 8.461 1.00 48.33 198 GLN A O 1
ATOM 1367 N N . ARG A 1 176 ? 106.302 60.465 9.885 1.00 50.11 199 ARG A N 1
ATOM 1368 C CA . ARG A 1 176 ? 104.853 60.444 9.700 1.00 53.14 199 ARG A CA 1
ATOM 1369 C C . ARG A 1 176 ? 104.246 61.596 10.487 1.00 52.54 199 ARG A C 1
ATOM 1370 O O . ARG A 1 176 ? 104.780 61.983 11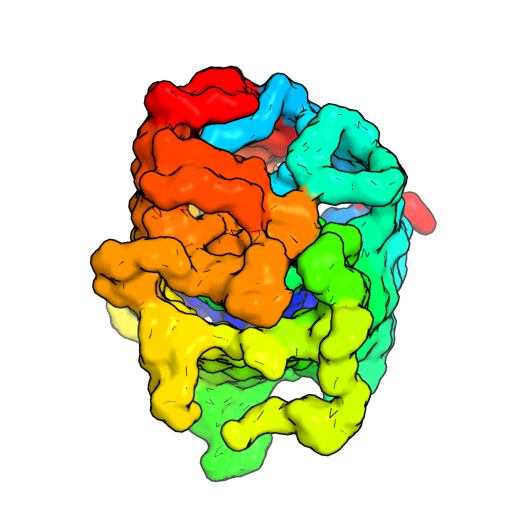.524 1.00 51.91 199 ARG A O 1
ATOM 1378 N N . ALA A 1 177 ? 103.133 62.142 10.001 1.00 52.77 200 ALA A N 1
ATOM 1379 C CA . ALA A 1 177 ? 102.372 63.132 10.773 1.00 52.06 200 ALA A CA 1
ATOM 1380 C C . ALA A 1 177 ? 101.468 62.367 11.727 1.00 52.91 200 ALA A C 1
ATOM 1381 O O . ALA A 1 177 ? 101.753 62.288 12.918 1.00 51.89 200 ALA A O 1
ATOM 1383 N N . GLU A 1 178 ? 100.395 61.778 11.200 1.00 56.63 201 GLU A N 1
ATOM 1384 C CA . GLU A 1 178 ? 99.577 60.850 11.981 1.00 58.64 201 GLU A CA 1
ATOM 1385 C C . GLU A 1 178 ? 100.180 59.463 11.863 1.00 58.00 201 GLU A C 1
ATOM 1386 O O . GLU A 1 178 ? 100.676 59.093 10.797 1.00 59.19 201 GLU A O 1
ATOM 1392 N N . GLN A 1 179 ? 100.124 58.702 12.954 1.00 56.39 202 GLN A N 1
ATOM 1393 C CA . GLN A 1 179 ? 100.839 57.439 13.059 1.00 56.60 202 GLN A CA 1
ATOM 1394 C C . GLN A 1 179 ? 99.891 56.271 13.328 1.00 58.73 202 GLN A C 1
ATOM 1395 O O . GLN A 1 179 ? 100.190 55.398 14.145 1.00 61.03 202 GLN A O 1
ATOM 1401 N N . ALA A 1 180 ? 98.762 56.243 12.617 1.00 59.05 203 ALA A N 1
ATOM 1402 C CA . ALA A 1 180 ? 97.769 55.167 12.765 1.00 59.13 203 ALA A CA 1
ATOM 1403 C C . ALA A 1 180 ? 98.314 53.826 12.289 1.00 59.34 203 ALA A C 1
ATOM 1404 O O . ALA A 1 180 ? 99.353 53.769 11.641 1.00 61.58 203 ALA A O 1
ATOM 1406 N N . ALA A 1 181 ? 97.615 52.744 12.620 1.00 61.77 204 ALA A N 1
ATOM 1407 C CA . ALA A 1 181 ? 98.020 51.400 12.195 1.00 61.68 204 ALA A CA 1
ATOM 1408 C C . ALA A 1 181 ? 97.769 51.194 10.699 1.00 62.94 204 ALA A C 1
ATOM 1409 O O . ALA A 1 181 ? 96.938 51.881 10.110 1.00 65.58 204 ALA A O 1
ATOM 1411 N N . PRO A 1 182 ? 98.486 50.251 10.074 1.00 63.35 205 PRO A N 1
ATOM 1412 C CA . PRO A 1 182 ? 98.299 50.066 8.638 1.00 66.36 205 PRO A CA 1
ATOM 1413 C C . PRO A 1 182 ? 96.900 49.550 8.285 1.00 70.38 205 PRO A C 1
ATOM 1414 O O . PRO A 1 182 ? 96.341 48.744 9.030 1.00 70.81 205 PRO A O 1
ATOM 1418 N N . GLU A 1 183 ? 96.354 50.026 7.163 1.00 75.26 206 GLU A N 1
ATOM 1419 C CA . GLU A 1 183 ? 95.030 49.606 6.669 1.00 79.15 206 GLU A CA 1
ATOM 1420 C C . GLU A 1 183 ? 95.043 48.180 6.109 1.00 80.67 206 GLU A C 1
ATOM 1421 O O . GLU A 1 183 ? 94.069 47.433 6.271 1.00 79.97 206 GLU A O 1
ATOM 1427 N N . THR A 1 184 ? 96.143 47.824 5.438 1.00 80.58 207 THR A N 1
ATOM 1428 C CA . THR A 1 184 ? 96.318 46.501 4.826 1.00 79.58 207 THR A CA 1
ATOM 1429 C C . THR A 1 184 ? 96.003 45.389 5.823 1.00 79.21 207 THR A C 1
ATOM 1430 O O . THR A 1 184 ? 96.614 45.322 6.892 1.00 77.46 207 THR A O 1
ATOM 1434 N N . TRP A 1 185 ? 95.057 44.521 5.469 1.00 79.42 208 TRP A N 1
ATOM 1435 C CA . TRP A 1 185 ? 94.510 43.556 6.427 1.00 79.51 208 TRP A CA 1
ATOM 1436 C C . TRP A 1 185 ? 95.580 42.703 7.065 1.00 77.57 208 TRP A C 1
ATOM 1437 O O . TRP A 1 185 ? 95.549 42.477 8.275 1.00 76.23 208 TRP A O 1
ATOM 1448 N N . TRP A 1 186 ? 96.557 42.258 6.278 1.00 76.09 209 TRP A N 1
ATOM 1449 C CA . TRP A 1 186 ? 97.607 41.370 6.800 1.00 76.57 209 TRP A CA 1
ATOM 1450 C C . TRP A 1 186 ? 98.767 42.090 7.470 1.00 74.40 209 TRP A C 1
ATOM 1451 O O . TRP A 1 186 ? 99.747 41.456 7.871 1.00 72.34 209 TRP A O 1
ATOM 1462 N N . LEU A 1 187 ? 98.659 43.412 7.619 1.00 72.70 210 LEU A N 1
ATOM 1463 C CA . LEU A 1 187 ? 99.621 44.189 8.392 1.00 71.10 210 LEU A CA 1
ATOM 1464 C C . LEU A 1 187 ? 99.005 44.935 9.586 1.00 71.32 210 LEU A C 1
ATOM 1465 O O . LEU A 1 187 ? 99.726 45.580 10.345 1.00 74.62 210 LEU A O 1
ATOM 1470 N N . ARG A 1 188 ? 97.693 44.833 9.774 1.00 72.62 211 ARG A N 1
ATOM 1471 C CA . ARG A 1 188 ? 97.009 45.526 10.879 1.00 71.91 211 ARG A CA 1
ATOM 1472 C C . ARG A 1 188 ? 97.545 45.164 12.256 1.00 67.47 211 ARG A C 1
ATOM 1473 O O . ARG A 1 188 ? 97.394 45.933 13.195 1.00 66.27 211 ARG A O 1
ATOM 1481 N N . TRP A 1 189 ? 98.155 43.990 12.378 1.00 65.89 212 TRP A N 1
ATOM 1482 C CA . TRP A 1 189 ? 98.747 43.559 13.648 1.00 65.01 212 TRP A CA 1
ATOM 1483 C C . TRP A 1 189 ? 99.866 44.456 14.116 1.00 64.18 212 TRP A C 1
ATOM 1484 O O . TRP A 1 189 ? 100.065 44.609 15.316 1.00 65.51 212 TRP A O 1
ATOM 1495 N N . VAL A 1 190 ? 100.592 45.069 13.182 1.00 63.14 213 VAL A N 1
ATOM 1496 C CA . VAL A 1 190 ? 101.733 45.939 13.509 1.00 61.79 213 VAL A CA 1
ATOM 1497 C C . VAL A 1 190 ? 101.372 47.039 14.519 1.00 60.38 213 VAL A C 1
ATOM 1498 O O . VAL A 1 190 ? 102.150 47.337 15.423 1.00 58.12 213 VAL A O 1
ATOM 1502 N N . GLY A 1 191 ? 100.187 47.624 14.373 1.00 59.94 214 GLY A N 1
ATOM 1503 C CA . GLY A 1 191 ? 99.728 48.669 15.288 1.00 58.02 214 GLY A CA 1
ATOM 1504 C C . GLY A 1 191 ? 100.258 50.034 14.897 1.00 55.75 214 GLY A C 1
ATOM 1505 O O . GLY A 1 191 ? 100.768 50.202 13.792 1.00 53.34 214 GLY A O 1
ATOM 1506 N N . PRO A 1 192 ? 100.129 51.027 15.798 1.00 55.56 215 PRO A N 1
ATOM 1507 C CA . PRO A 1 192 ? 100.673 52.346 15.501 1.00 54.20 215 PRO A CA 1
ATOM 1508 C C . PRO A 1 192 ? 102.171 52.230 15.321 1.00 52.85 215 PRO A C 1
ATOM 1509 O O . PRO A 1 192 ? 102.840 51.569 16.119 1.00 51.41 215 PRO A O 1
ATOM 1513 N N . TRP A 1 193 ? 102.674 52.830 14.255 1.00 51.39 216 TRP A N 1
ATOM 1514 C CA . TRP A 1 193 ? 104.062 52.706 13.906 1.00 50.79 216 TRP A CA 1
ATOM 1515 C C . TRP A 1 193 ? 104.562 54.034 13.426 1.00 50.93 216 TRP A C 1
ATOM 1516 O O . TRP A 1 193 ? 103.768 54.890 13.026 1.00 50.53 216 TRP A O 1
ATOM 1527 N N . GLN A 1 194 ? 105.880 54.224 13.490 1.00 48.67 217 GLN A N 1
ATOM 1528 C CA . GLN A 1 194 ? 106.494 55.481 13.096 1.00 48.30 217 GLN A CA 1
ATOM 1529 C C . GLN A 1 194 ? 107.932 55.290 12.625 1.00 50.14 217 GLN A C 1
ATOM 1530 O O . GLN A 1 194 ? 108.675 54.442 13.148 1.00 48.65 217 GLN A O 1
ATOM 1536 N N . TYR A 1 195 ? 108.306 56.090 11.628 1.00 50.64 218 TYR A N 1
ATOM 1537 C CA . TYR A 1 195 ? 109.663 56.140 11.151 1.00 50.69 218 TYR A CA 1
ATOM 1538 C C . TYR A 1 195 ? 110.211 57.542 11.360 1.00 50.55 218 TYR A C 1
ATOM 1539 O O . TYR A 1 195 ? 109.474 58.529 11.361 1.00 48.35 218 TYR A O 1
ATOM 1548 N N . GLN A 1 196 ? 111.521 57.619 11.556 1.00 52.02 219 GLN A N 1
ATOM 1549 C CA . GLN A 1 196 ? 112.234 58.886 11.445 1.00 50.55 219 GLN A CA 1
ATOM 1550 C C . GLN A 1 196 ? 113.502 58.644 10.659 1.00 51.04 219 GLN A C 1
ATOM 1551 O O . GLN A 1 196 ? 114.258 57.720 10.956 1.00 53.46 219 GLN A O 1
ATOM 1557 N N . ILE A 1 197 ? 113.727 59.453 9.636 1.00 51.89 220 ILE A N 1
ATOM 1558 C CA . ILE A 1 197 ? 114.984 59.396 8.903 1.00 51.36 220 ILE A CA 1
ATOM 1559 C C . ILE A 1 197 ? 115.608 60.768 9.008 1.00 50.03 220 ILE A C 1
ATOM 1560 O O . ILE A 1 197 ? 114.890 61.766 9.002 1.00 47.29 220 ILE A O 1
ATOM 1565 N N . SER A 1 198 ? 116.933 60.819 9.151 1.00 51.30 221 SER A N 1
ATOM 1566 C CA . SER A 1 198 ? 117.650 62.105 9.137 1.00 50.65 221 SER A CA 1
ATOM 1567 C C . SER A 1 198 ? 119.030 62.018 8.502 1.00 49.90 221 SER A C 1
ATOM 1568 O O . SER A 1 198 ? 119.752 61.020 8.669 1.00 48.38 221 SER A O 1
ATOM 1571 N N . ALA A 1 199 ? 119.369 63.071 7.757 1.00 49.83 222 ALA A N 1
ATOM 1572 C CA . ALA A 1 199 ? 120.727 63.276 7.228 1.00 49.77 222 ALA A CA 1
ATOM 1573 C C . ALA A 1 199 ? 121.223 64.648 7.688 1.00 48.38 222 ALA A C 1
ATOM 1574 O O . ALA A 1 199 ? 120.584 65.661 7.416 1.00 47.05 222 ALA A O 1
ATOM 1576 N N . SER A 1 200 ? 122.351 64.656 8.400 1.00 49.28 223 SER A N 1
ATOM 1577 C CA . SER A 1 200 ? 122.875 65.845 9.085 1.00 49.85 223 SER A CA 1
ATOM 1578 C C . SER A 1 200 ? 124.386 66.019 8.861 1.00 49.92 223 SER A C 1
ATOM 1579 O O . SER A 1 200 ? 125.085 65.085 8.473 1.00 47.87 223 SER A O 1
ATOM 1582 N N . GLN A 1 201 ? 124.875 67.228 9.114 1.00 51.20 224 GLN A N 1
ATOM 1583 C CA . GLN A 1 201 ? 126.294 67.558 8.976 1.00 49.83 224 GLN A CA 1
ATOM 1584 C C . GLN A 1 201 ? 126.868 67.965 10.324 1.00 49.28 224 GLN A C 1
ATOM 1585 O O . GLN A 1 201 ? 126.378 68.895 10.970 1.00 49.96 224 GLN A O 1
ATOM 1599 N N . ASN A 1 203 ? 129.368 69.614 13.032 1.00 46.60 226 ASN A N 1
ATOM 1600 C CA . ASN A 1 203 ? 129.910 70.973 13.075 1.00 45.85 226 ASN A CA 1
ATOM 1601 C C . ASN A 1 203 ? 131.238 71.005 13.816 1.00 45.26 226 ASN A C 1
ATOM 1602 O O . ASN A 1 203 ? 131.388 70.346 14.858 1.00 45.25 226 ASN A O 1
ATOM 1607 N N . GLN A 1 204 ? 132.194 71.763 13.267 1.00 45.69 227 GLN A N 1
ATOM 1608 C CA . GLN A 1 204 ? 133.563 71.873 13.809 1.00 45.06 227 GLN A CA 1
ATOM 1609 C C . GLN A 1 204 ? 134.147 70.501 14.141 1.00 44.37 227 GLN A C 1
ATOM 1610 O O . GLN A 1 204 ? 134.855 70.340 15.130 1.00 45.70 227 GLN A O 1
ATOM 1616 N N . TYR A 1 205 ? 133.840 69.504 13.325 1.00 42.94 228 TYR A N 1
ATOM 1617 C CA . TYR A 1 205 ? 134.244 68.151 13.645 1.00 42.54 228 TYR A CA 1
ATOM 1618 C C . TYR A 1 205 ? 135.655 67.938 13.076 1.00 42.93 228 TYR A C 1
ATOM 1619 O O . TYR A 1 205 ? 135.826 67.331 12.017 1.00 42.27 228 TYR A O 1
ATOM 1628 N N . ASN A 1 206 ? 136.645 68.464 13.805 1.00 44.53 229 ASN A N 1
ATOM 1629 C CA . ASN A 1 206 ? 138.068 68.525 13.367 1.00 46.28 229 ASN A CA 1
ATOM 1630 C C . ASN A 1 206 ? 138.611 67.327 12.592 1.00 44.72 229 ASN A C 1
ATOM 1631 O O . ASN A 1 206 ? 138.901 67.447 11.419 1.00 44.84 229 ASN A O 1
ATOM 1636 N N . ALA A 1 207 ? 138.727 66.175 13.241 1.00 44.18 230 ALA A N 1
ATOM 1637 C CA . ALA A 1 207 ? 139.379 65.002 12.638 1.00 45.47 230 ALA A CA 1
ATOM 1638 C C . ALA A 1 207 ? 138.909 64.636 11.224 1.00 47.09 230 ALA A C 1
ATOM 1639 O O . ALA A 1 207 ? 139.673 64.037 10.460 1.00 47.87 230 ALA A O 1
ATOM 1641 N N . VAL A 1 208 ? 137.655 64.954 10.894 1.00 47.18 231 VAL A N 1
ATOM 1642 C CA . VAL A 1 208 ? 137.100 64.710 9.551 1.00 47.31 231 VAL A CA 1
ATOM 1643 C C . VAL A 1 208 ? 135.994 65.732 9.289 1.00 49.19 231 VAL A C 1
ATOM 1644 O O . VAL A 1 208 ? 134.793 65.446 9.465 1.00 47.12 231 VAL A O 1
ATOM 1648 N N . PRO A 1 209 ? 136.392 66.941 8.874 1.00 49.34 232 PRO A N 1
ATOM 1649 C CA . PRO A 1 209 ? 135.444 68.044 8.727 1.00 47.68 232 PRO A CA 1
ATOM 1650 C C . PRO A 1 209 ? 134.194 67.688 7.909 1.00 45.53 232 PRO A C 1
ATOM 1651 O O . PRO A 1 209 ? 134.246 66.839 7.035 1.00 44.11 232 PRO A O 1
ATOM 1655 N N . HIS A 1 210 ? 133.085 68.355 8.204 1.00 46.62 233 HIS A N 1
ATOM 1656 C CA . HIS A 1 210 ? 131.798 68.133 7.514 1.00 45.79 233 HIS A CA 1
ATOM 1657 C C . HIS A 1 210 ? 131.395 66.691 7.445 1.00 42.44 233 HIS A C 1
ATOM 1658 O O . HIS A 1 210 ? 131.014 66.211 6.391 1.00 43.29 233 HIS A O 1
ATOM 1665 N N . ALA A 1 211 ? 131.481 65.982 8.562 1.00 40.38 234 ALA A N 1
ATOM 1666 C CA . ALA A 1 211 ? 131.072 64.589 8.604 1.00 41.76 234 ALA A CA 1
ATOM 1667 C C . ALA A 1 211 ? 129.546 64.511 8.732 1.00 44.28 234 ALA A C 1
ATOM 1668 O O . ALA A 1 211 ? 128.897 65.337 9.402 1.00 43.55 234 ALA A O 1
ATOM 1670 N N . LYS A 1 212 ? 128.974 63.502 8.097 1.00 45.44 235 LYS A N 1
ATOM 1671 C CA . LYS A 1 212 ? 127.541 63.359 8.083 1.00 45.93 235 LYS A CA 1
ATOM 1672 C C . LYS A 1 212 ? 127.124 62.342 9.119 1.00 47.22 235 LYS A C 1
ATOM 1673 O O . LYS A 1 212 ? 127.817 61.350 9.342 1.00 47.11 235 LYS A O 1
ATOM 1679 N N . ILE A 1 213 ? 125.998 62.611 9.771 1.00 48.18 236 ILE A N 1
ATOM 1680 C CA . ILE A 1 213 ? 125.309 61.592 10.534 1.00 48.78 236 ILE A CA 1
ATOM 1681 C C . ILE A 1 213 ? 124.029 61.295 9.761 1.00 48.33 236 ILE A C 1
ATOM 1682 O O . ILE A 1 213 ? 123.173 62.162 9.601 1.00 48.19 236 ILE A O 1
ATOM 1687 N N . ILE A 1 214 ? 123.939 60.079 9.236 1.00 48.89 237 ILE A N 1
ATOM 1688 C CA . ILE A 1 214 ? 122.750 59.620 8.527 1.00 51.32 237 ILE A CA 1
ATOM 1689 C C . ILE A 1 214 ? 122.155 58.487 9.338 1.00 50.78 237 ILE A C 1
ATOM 1690 O O . ILE A 1 214 ? 122.890 57.628 9.841 1.00 50.85 237 ILE A O 1
ATOM 1695 N N . GLY A 1 215 ? 120.835 58.503 9.496 1.00 50.34 238 GLY A N 1
ATOM 1696 C CA . GLY A 1 215 ? 120.197 57.590 10.437 1.00 51.09 238 GLY A CA 1
ATOM 1697 C C . GLY A 1 215 ? 118.730 57.300 10.216 1.00 51.33 238 GLY A C 1
ATOM 1698 O O . GLY A 1 215 ? 118.015 58.028 9.515 1.00 52.03 238 GLY A O 1
ATOM 1699 N N . GLY A 1 216 ? 118.284 56.227 10.851 1.00 50.41 239 GLY A N 1
ATOM 1700 C CA . GLY A 1 216 ? 116.933 55.735 10.673 1.00 50.87 239 GLY A CA 1
ATOM 1701 C C . GLY A 1 216 ? 116.441 55.111 11.955 1.00 50.76 239 GLY A C 1
ATOM 1702 O O . GLY A 1 216 ? 117.210 54.483 12.693 1.00 50.68 239 GLY A O 1
ATOM 1703 N N . ARG A 1 217 ? 115.157 55.296 12.224 1.00 49.59 240 ARG A N 1
ATOM 1704 C CA . ARG A 1 217 ? 114.537 54.721 13.397 1.00 49.70 240 ARG A CA 1
ATOM 1705 C C . ARG A 1 217 ? 113.103 54.302 13.094 1.00 50.21 240 ARG A C 1
ATOM 1706 O O . ARG A 1 217 ? 112.371 55.002 12.385 1.00 48.19 240 ARG A O 1
ATOM 1714 N N . PHE A 1 218 ? 112.719 53.163 13.654 1.00 50.56 241 PHE A N 1
ATOM 1715 C CA . PHE A 1 218 ? 111.406 52.580 13.435 1.00 52.42 241 PHE A CA 1
ATOM 1716 C C . PHE A 1 218 ? 110.858 52.096 14.763 1.00 52.67 241 PHE A C 1
ATOM 1717 O O . PHE A 1 218 ? 111.595 51.514 15.565 1.00 50.39 241 PHE A O 1
ATOM 1725 N N . THR A 1 219 ? 109.569 52.345 14.992 1.00 52.96 242 THR A N 1
ATOM 1726 C CA . THR A 1 219 ? 108.882 51.834 16.176 1.00 53.27 242 THR A CA 1
ATOM 1727 C C . THR A 1 219 ? 107.484 51.334 15.834 1.00 55.16 242 THR A C 1
ATOM 1728 O O . THR A 1 219 ? 106.852 51.812 14.887 1.00 53.27 242 THR A O 1
ATOM 1732 N N . PHE A 1 220 ? 107.007 50.371 16.615 1.00 56.23 243 PHE A N 1
ATOM 1733 C CA . PHE A 1 220 ? 105.639 49.896 16.477 1.00 56.84 243 PHE A CA 1
ATOM 1734 C C . PHE A 1 220 ? 105.134 49.271 17.760 1.00 58.04 243 PHE A C 1
ATOM 1735 O O . PHE A 1 220 ? 105.915 48.720 18.553 1.00 57.08 243 PHE A O 1
ATOM 1743 N N . SER A 1 221 ? 103.817 49.366 17.937 1.00 59.16 244 SER A N 1
ATOM 1744 C CA . SER A 1 221 ? 103.132 48.856 19.114 1.00 61.13 244 SER A CA 1
ATOM 1745 C C . SER A 1 221 ? 102.057 47.809 18.716 1.00 63.45 244 SER A C 1
ATOM 1746 O O . SER A 1 221 ? 100.902 48.157 18.433 1.00 64.47 244 SER A O 1
ATOM 1749 N N . PRO A 1 222 ? 102.436 46.521 18.684 1.00 62.73 245 PRO A N 1
ATOM 1750 C CA . PRO A 1 222 ? 101.473 45.490 18.294 1.00 65.03 245 PRO A CA 1
ATOM 1751 C C . PRO A 1 222 ? 100.297 45.353 19.269 1.00 66.62 245 PRO A C 1
ATOM 1752 O O . PRO A 1 222 ? 99.194 45.003 18.849 1.00 66.82 245 PRO A O 1
ATOM 1756 N N . ILE A 1 223 ? 100.551 45.608 20.551 1.00 67.24 246 ILE A N 1
ATOM 1757 C CA . ILE A 1 223 ? 99.510 45.633 21.581 1.00 68.81 246 ILE A CA 1
ATOM 1758 C C . ILE A 1 223 ? 99.716 46.858 22.465 1.00 67.39 246 ILE A C 1
ATOM 1759 O O . ILE A 1 223 ? 100.846 47.265 22.697 1.00 65.36 246 ILE A O 1
ATOM 1764 N N . GLN A 1 224 ? 98.625 47.428 22.971 1.00 69.52 247 GLN A N 1
ATOM 1765 C CA . GLN A 1 224 ? 98.679 48.648 23.789 1.00 69.22 247 GLN A CA 1
ATOM 1766 C C . GLN A 1 224 ? 99.727 48.629 24.905 1.00 66.74 247 GLN A C 1
ATOM 1767 O O . GLN A 1 224 ? 100.100 49.692 25.400 1.00 68.63 247 GLN A O 1
ATOM 1773 N N . SER A 1 225 ? 100.178 47.439 25.304 1.00 64.05 248 SER A N 1
ATOM 1774 C CA . SER A 1 225 ? 101.100 47.274 26.430 1.00 63.42 248 SER A CA 1
ATOM 1775 C C . SER A 1 225 ? 102.584 47.286 26.051 1.00 61.88 248 SER A C 1
ATOM 1776 O O . SER A 1 225 ? 103.427 47.523 26.908 1.00 61.76 248 SER A O 1
ATOM 1779 N N . LEU A 1 226 ? 102.904 47.017 24.791 1.00 60.90 249 LEU A N 1
ATOM 1780 C CA . LEU A 1 226 ? 104.289 46.867 24.370 1.00 61.13 249 LEU A CA 1
ATOM 1781 C C . LEU A 1 226 ? 104.604 47.753 23.174 1.00 62.28 249 LEU A C 1
ATOM 1782 O O . LEU A 1 226 ? 103.918 47.688 22.156 1.00 61.92 249 LEU A O 1
ATOM 1787 N N . GLU A 1 227 ? 105.646 48.578 23.310 1.00 63.41 250 GLU A N 1
ATOM 1788 C CA . GLU A 1 227 ? 106.232 49.296 22.178 1.00 61.46 250 GLU A CA 1
ATOM 1789 C C . GLU A 1 227 ? 107.610 48.721 21.889 1.00 59.95 250 GLU A C 1
ATOM 1790 O O . GLU A 1 227 ? 108.359 48.414 22.814 1.00 62.19 250 GLU A O 1
ATOM 1796 N N . LEU A 1 228 ? 107.932 48.548 20.610 1.00 58.32 251 LEU A N 1
ATOM 1797 C CA . LEU A 1 228 ? 109.245 48.039 20.206 1.00 56.38 251 LEU A CA 1
ATOM 1798 C C . LEU A 1 228 ? 109.906 49.018 19.260 1.00 55.73 251 LEU A C 1
ATOM 1799 O O . LEU A 1 228 ? 109.282 49.491 18.310 1.00 56.34 251 LEU A O 1
ATOM 1804 N N . GLY A 1 229 ? 111.177 49.305 19.516 1.00 55.36 252 GLY A N 1
ATOM 1805 C CA . GLY A 1 229 ? 111.947 50.218 18.682 1.00 54.39 252 GLY A CA 1
ATOM 1806 C C . GLY A 1 229 ? 113.201 49.595 18.094 1.00 53.69 252 GLY A C 1
ATOM 1807 O O . GLY A 1 229 ? 113.834 48.726 18.699 1.00 52.73 252 GLY A O 1
ATOM 1808 N N . ALA A 1 230 ? 113.543 50.054 16.896 1.00 52.29 253 ALA A N 1
ATOM 1809 C CA . ALA A 1 230 ? 114.802 49.732 16.256 1.00 51.83 253 ALA A CA 1
ATOM 1810 C C . ALA A 1 230 ? 115.384 51.040 15.714 1.00 50.81 253 ALA A C 1
ATOM 1811 O O . ALA A 1 230 ? 114.641 51.912 15.251 1.00 49.78 253 ALA A O 1
ATOM 1813 N N . SER A 1 231 ? 116.699 51.193 15.790 1.00 49.15 254 SER A N 1
ATOM 1814 C CA . SER A 1 231 ? 117.333 52.378 15.230 1.00 49.57 254 SER A CA 1
ATOM 1815 C C . SER A 1 231 ? 118.782 52.140 14.828 1.00 51.50 254 SER A C 1
ATOM 1816 O O . SER A 1 231 ? 119.510 51.339 15.445 1.00 50.83 254 SER A O 1
ATOM 1819 N N . ARG A 1 232 ? 119.182 52.852 13.778 1.00 74.57 255 ARG A N 1
ATOM 1820 C CA . ARG A 1 232 ? 120.505 52.727 13.209 1.00 73.14 255 ARG A CA 1
ATOM 1821 C C . ARG A 1 232 ? 121.054 54.114 12.843 1.00 66.97 255 ARG A C 1
ATOM 1822 O O . ARG A 1 232 ? 120.323 54.987 12.382 1.00 64.00 255 ARG A O 1
ATOM 1830 N N . ILE A 1 233 ? 122.346 54.304 13.077 1.00 65.28 256 ILE A N 1
ATOM 1831 C CA . ILE A 1 233 ? 123.053 55.544 12.750 1.00 62.63 256 ILE A CA 1
ATOM 1832 C C . ILE A 1 233 ? 124.364 55.194 12.072 1.00 62.58 256 ILE A C 1
ATOM 1833 O O . ILE A 1 233 ? 125.065 54.287 12.523 1.00 62.79 256 ILE A O 1
ATOM 1846 N N . GLN A 1 235 ? 127.999 57.123 10.801 1.00 57.65 258 GLN A N 1
ATOM 1847 C CA . GLN A 1 235 ? 128.864 58.290 10.682 1.00 54.76 258 GLN A CA 1
ATOM 1848 C C . GLN A 1 235 ? 129.631 58.127 9.374 1.00 52.15 258 GLN A C 1
ATOM 1849 O O . GLN A 1 235 ? 130.387 57.176 9.217 1.00 53.29 258 GLN A O 1
ATOM 1855 N N . TRP A 1 236 ? 129.431 59.048 8.439 1.00 49.35 259 TRP A N 1
ATOM 1856 C CA . TRP A 1 236 ? 129.789 58.817 7.044 1.00 48.15 259 TRP A CA 1
ATOM 1857 C C . TRP A 1 236 ? 130.157 60.113 6.362 1.00 47.72 259 TRP A C 1
ATOM 1858 O O . TRP A 1 236 ? 129.754 61.184 6.801 1.00 48.91 259 TRP A O 1
ATOM 1869 N N . GLY A 1 237 ? 130.953 60.042 5.301 1.00 47.65 260 GLY A N 1
ATOM 1870 C CA . GLY A 1 237 ? 131.367 61.250 4.579 1.00 48.82 260 GLY A CA 1
ATOM 1871 C C . GLY A 1 237 ? 132.413 62.101 5.303 1.00 48.78 260 GLY A C 1
ATOM 1872 O O . GLY A 1 237 ? 132.935 61.703 6.355 1.00 47.58 260 GLY A O 1
ATOM 1873 N N . GLY A 1 238 ? 132.708 63.270 4.730 1.00 49.18 261 GLY A N 1
ATOM 1874 C CA . GLY A 1 238 ? 133.720 64.198 5.255 1.00 51.03 261 GLY A CA 1
ATOM 1875 C C . GLY A 1 238 ? 134.867 64.424 4.282 1.00 52.39 261 GLY A C 1
ATOM 1876 O O . GLY A 1 238 ? 134.909 63.821 3.213 1.00 52.47 261 GLY A O 1
ATOM 1877 N N . LYS A 1 239 ? 135.804 65.294 4.639 1.00 54.99 262 LYS A N 1
ATOM 1878 C CA . LYS A 1 239 ? 136.983 65.507 3.793 1.00 58.29 262 LYS A CA 1
ATOM 1879 C C . LYS A 1 239 ? 137.901 64.272 3.780 1.00 56.97 262 LYS A C 1
ATOM 1880 O O . LYS A 1 239 ? 138.265 63.733 4.828 1.00 55.78 262 LYS A O 1
ATOM 1886 N N . GLY A 1 240 ? 138.245 63.823 2.576 1.00 57.10 263 GLY A N 1
ATOM 1887 C CA . GLY A 1 240 ? 139.078 62.643 2.394 1.00 57.89 263 GLY A CA 1
ATOM 1888 C C . GLY A 1 240 ? 138.312 61.357 2.607 1.00 57.07 263 GLY A C 1
ATOM 1889 O O . GLY A 1 240 ? 138.900 60.306 2.872 1.00 56.85 263 GLY A O 1
ATOM 1890 N N . ARG A 1 241 ? 136.991 61.432 2.476 1.00 57.92 264 ARG A N 1
ATOM 1891 C CA . ARG A 1 241 ? 136.137 60.276 2.711 1.00 56.51 264 ARG A CA 1
ATOM 1892 C C . ARG A 1 241 ? 135.340 59.944 1.464 1.00 56.00 264 ARG A C 1
ATOM 1893 O O . ARG A 1 241 ? 135.049 60.822 0.660 1.00 57.82 264 ARG A O 1
ATOM 1901 N N . PRO A 1 242 ? 135.017 58.662 1.276 1.00 56.14 265 PRO A N 1
ATOM 1902 C CA . PRO A 1 242 ? 134.126 58.333 0.176 1.00 57.90 265 PRO A CA 1
ATOM 1903 C C . PRO A 1 242 ? 132.751 58.949 0.419 1.00 58.97 265 PRO A C 1
ATOM 1904 O O . PRO A 1 242 ? 132.209 58.819 1.520 1.00 57.99 265 PRO A O 1
ATOM 1908 N N . GLU A 1 243 ? 132.218 59.625 -0.596 1.00 62.19 266 GLU A N 1
ATOM 1909 C CA . GLU A 1 243 ? 130.921 60.284 -0.503 1.00 65.29 266 GLU A CA 1
ATOM 1910 C C . GLU A 1 243 ? 130.025 59.985 -1.705 1.00 66.24 266 GLU A C 1
ATOM 1911 O O . GLU A 1 243 ? 129.189 60.798 -2.056 1.00 68.77 266 GLU A O 1
ATOM 1917 N N . SER A 1 244 ? 130.187 58.813 -2.318 1.00 68.38 267 SER A N 1
ATOM 1918 C CA . SER A 1 244 ? 129.383 58.416 -3.488 1.00 70.81 267 SER A CA 1
ATOM 1919 C C . SER A 1 244 ? 128.081 57.735 -3.072 1.00 71.61 267 SER A C 1
ATOM 1920 O O . SER A 1 244 ? 128.003 57.120 -2.008 1.00 70.13 267 SER A O 1
ATOM 1923 N N . LEU A 1 245 ? 127.067 57.827 -3.926 1.00 74.56 268 LEU A N 1
ATOM 1924 C CA . LEU A 1 245 ? 125.800 57.134 -3.674 1.00 76.37 268 LEU A CA 1
ATOM 1925 C C . LEU A 1 245 ? 126.034 55.635 -3.514 1.00 77.30 268 LEU A C 1
ATOM 1926 O O . LEU A 1 245 ? 125.329 54.977 -2.757 1.00 79.50 268 LEU A O 1
ATOM 1931 N N . SER A 1 246 ? 127.033 55.110 -4.221 1.00 78.36 269 SER A N 1
ATOM 1932 C CA . SER A 1 246 ? 127.400 53.699 -4.131 1.00 79.24 269 SER A CA 1
ATOM 1933 C C . SER A 1 246 ? 127.941 53.369 -2.742 1.00 77.16 269 SER A C 1
ATOM 1934 O O . SER A 1 246 ? 127.347 52.584 -2.009 1.00 76.09 269 SER A O 1
ATOM 1937 N N . ASN A 1 247 ? 129.057 53.993 -2.376 1.00 77.60 270 ASN A N 1
ATOM 1938 C CA . ASN A 1 247 ? 129.664 53.784 -1.059 1.00 75.70 270 ASN A CA 1
ATOM 1939 C C . ASN A 1 247 ? 128.638 53.965 0.063 1.00 76.48 270 ASN A C 1
ATOM 1940 O O . ASN A 1 247 ? 128.694 53.284 1.087 1.00 77.23 270 ASN A O 1
ATOM 1945 N N . PHE A 1 248 ? 127.706 54.888 -0.146 1.00 77.91 271 PHE A N 1
ATOM 1946 C CA . PHE A 1 248 ? 126.557 55.043 0.725 1.00 80.88 271 PHE A CA 1
ATOM 1947 C C . PHE A 1 248 ? 125.656 53.812 0.600 1.00 86.47 271 PHE A C 1
ATOM 1948 O O . PHE A 1 248 ? 124.710 53.794 -0.190 1.00 88.35 271 PHE A O 1
ATOM 1956 N N . TRP A 1 249 ? 125.984 52.764 1.349 1.00 90.11 272 TRP A N 1
ATOM 1957 C CA . TRP A 1 249 ? 125.095 51.614 1.462 1.00 95.45 272 TRP A CA 1
ATOM 1958 C C . TRP A 1 249 ? 125.163 50.970 2.820 1.00 97.63 272 TRP A C 1
ATOM 1959 O O . TRP A 1 249 ? 125.914 51.417 3.702 1.00 93.24 272 TRP A O 1
ATOM 1970 N N . ASP A 1 250 ? 124.339 49.936 3.002 1.00 100.49 273 ASP A N 1
ATOM 1971 C CA . ASP A 1 250 ? 124.178 49.255 4.281 1.00 98.13 273 ASP A CA 1
ATOM 1972 C C . ASP A 1 250 ? 124.140 47.740 4.056 1.00 100.17 273 ASP A C 1
ATOM 1973 O O . ASP A 1 250 ? 123.078 47.124 4.084 1.00 100.81 273 ASP A O 1
ATOM 1978 N N . GLY A 1 251 ? 125.312 47.156 3.818 1.00 100.18 274 GLY A N 1
ATOM 1979 C CA . GLY A 1 251 ? 125.432 45.721 3.562 1.00 103.76 274 GLY A CA 1
ATOM 1980 C C . GLY A 1 251 ? 126.874 45.276 3.397 1.00 102.09 274 GLY A C 1
ATOM 1981 O O . GLY A 1 251 ? 127.623 45.195 4.370 1.00 98.76 274 GLY A O 1
ATOM 1982 N N . GLY A 1 267 ? 132.023 53.905 6.638 1.00 57.21 288 GLY A N 1
ATOM 1983 C CA . GLY A 1 267 ? 131.642 54.727 7.788 1.00 56.39 288 GLY A CA 1
ATOM 1984 C C . GLY A 1 267 ? 131.779 54.068 9.163 1.00 56.06 288 GLY A C 1
ATOM 1985 O O . GLY A 1 267 ? 132.417 53.029 9.293 1.00 57.24 288 GLY A O 1
ATOM 1986 N N . ASN A 1 268 ? 131.203 54.710 10.188 1.00 54.69 289 ASN A N 1
ATOM 1987 C CA . ASN A 1 268 ? 131.060 54.147 11.544 1.00 53.17 289 ASN A CA 1
ATOM 1988 C C . ASN A 1 268 ? 129.577 54.002 11.909 1.00 53.76 289 ASN A C 1
ATOM 1989 O O . ASN A 1 268 ? 128.825 54.960 11.798 1.00 52.62 289 ASN A O 1
ATOM 1994 N N . GLN A 1 269 ? 129.183 52.814 12.369 1.00 57.05 290 GLN A N 1
ATOM 1995 C CA . GLN A 1 269 ? 127.788 52.486 12.624 1.00 58.69 290 GLN A CA 1
ATOM 1996 C C . GLN A 1 269 ? 127.483 52.378 14.116 1.00 57.14 290 GLN A C 1
ATOM 1997 O O . GLN A 1 269 ? 128.350 52.011 14.925 1.00 55.82 290 GLN A O 1
ATOM 2003 N N . LEU A 1 270 ? 126.240 52.722 14.457 1.00 54.22 291 LEU A N 1
ATOM 2004 C CA . LEU A 1 270 ? 125.630 52.366 15.736 1.00 52.47 291 LEU A CA 1
ATOM 2005 C C . LEU A 1 270 ? 124.213 51.860 15.464 1.00 52.46 291 LEU A C 1
ATOM 2006 O O . LEU A 1 270 ? 123.522 52.375 14.593 1.00 51.85 291 LEU A O 1
ATOM 2011 N N . ALA A 1 271 ? 123.784 50.844 16.203 1.00 53.59 292 ALA A N 1
ATOM 2012 C CA . ALA A 1 271 ? 122.494 50.206 15.930 1.00 54.24 292 ALA A CA 1
ATOM 2013 C C . ALA A 1 271 ? 122.010 49.393 17.127 1.00 53.97 292 ALA A C 1
ATOM 2014 O O . ALA A 1 271 ? 122.800 48.753 17.813 1.00 54.37 292 ALA A O 1
ATOM 2016 N N . GLY A 1 272 ? 120.707 49.442 17.377 1.00 53.45 293 GLY A N 1
ATOM 2017 C CA . GLY A 1 272 ? 120.129 48.688 18.471 1.00 54.57 293 GLY A CA 1
ATOM 2018 C C . GLY A 1 272 ? 118.621 48.777 18.589 1.00 54.39 293 GLY A C 1
ATOM 2019 O O . GLY A 1 272 ? 117.949 49.339 17.730 1.00 54.70 293 GLY A O 1
ATOM 2020 N N . PHE A 1 273 ? 118.103 48.218 19.681 1.00 54.98 294 PHE A N 1
ATOM 2021 C CA . PHE A 1 273 ? 116.667 48.123 19.915 1.00 54.76 294 PHE A CA 1
ATOM 2022 C C . PHE A 1 273 ? 116.296 48.741 21.249 1.00 53.34 294 PHE A C 1
ATOM 2023 O O . PHE A 1 273 ? 117.130 48.859 22.152 1.00 52.13 294 PHE A O 1
ATOM 2031 N N . ASP A 1 274 ? 115.032 49.131 21.358 1.00 53.99 295 ASP A N 1
ATOM 2032 C CA . ASP A 1 274 ? 114.465 49.596 22.619 1.00 53.80 295 ASP A CA 1
ATOM 2033 C C . ASP A 1 274 ? 113.061 49.036 22.795 1.00 53.94 295 ASP A C 1
ATOM 2034 O O . ASP A 1 274 ? 112.442 48.584 21.833 1.00 53.60 295 ASP A O 1
ATOM 2039 N N . PHE A 1 275 ? 112.576 49.041 24.032 1.00 53.99 296 PHE A N 1
ATOM 2040 C CA . PHE A 1 275 ? 111.197 48.645 24.318 1.00 56.26 296 PHE A CA 1
ATOM 2041 C C . PHE A 1 275 ? 110.649 49.443 25.497 1.00 54.87 296 PHE A C 1
ATOM 2042 O O . PHE A 1 275 ? 111.411 49.971 26.313 1.00 54.70 296 PHE A O 1
ATOM 2050 N N . LYS A 1 276 ? 109.325 49.529 25.567 1.00 54.07 297 LYS A N 1
ATOM 2051 C CA . LYS A 1 276 ? 108.629 50.015 26.753 1.00 54.73 297 LYS A CA 1
ATOM 2052 C C . LYS A 1 276 ? 107.387 49.132 26.971 1.00 57.20 297 LYS A C 1
ATOM 2053 O O . LYS A 1 276 ? 106.619 48.894 26.032 1.00 57.41 297 LYS A O 1
ATOM 2059 N N . PHE A 1 277 ? 107.207 48.648 28.202 1.00 57.53 298 PHE A N 1
ATOM 2060 C CA . PHE A 1 277 ? 106.103 47.753 28.540 1.00 59.85 298 PHE A CA 1
ATOM 2061 C C . PHE A 1 277 ? 105.195 48.356 29.608 1.00 59.77 298 PHE A C 1
ATOM 2062 O O . PHE A 1 277 ? 105.592 48.482 30.759 1.00 58.32 298 PHE A O 1
ATOM 2070 N N . LYS A 1 278 ? 103.974 48.719 29.221 1.00 62.62 299 LYS A N 1
ATOM 2071 C CA . LYS A 1 278 ? 103.004 49.324 30.146 1.00 63.88 299 LYS A CA 1
ATOM 2072 C C . LYS A 1 278 ? 102.282 48.235 30.925 1.00 64.48 299 LYS A C 1
ATOM 2073 O O . LYS A 1 278 ? 101.911 47.213 30.355 1.00 67.31 299 LYS A O 1
ATOM 2079 N N . LEU A 1 279 ? 102.087 48.454 32.225 1.00 63.19 300 LEU A N 1
ATOM 2080 C CA . LEU A 1 279 ? 101.401 47.482 33.082 1.00 64.24 300 LEU A CA 1
ATOM 2081 C C . LEU A 1 279 ? 99.915 47.797 33.288 1.00 64.60 300 LEU A C 1
ATOM 2082 O O . LEU A 1 279 ? 99.149 46.920 33.673 1.00 64.93 300 LEU A O 1
ATOM 2087 N N . GLU A 1 280 ? 99.509 49.035 33.028 1.00 65.37 301 GLU A N 1
ATOM 2088 C CA . GLU A 1 280 ? 98.127 49.444 33.271 1.00 68.86 301 GLU A CA 1
ATOM 2089 C C . GLU A 1 280 ? 97.107 48.562 32.548 1.00 70.65 301 GLU A C 1
ATOM 2090 O O . GLU A 1 280 ? 96.120 48.148 33.158 1.00 72.43 301 GLU A O 1
ATOM 2096 N N . PRO A 1 281 ? 97.340 48.254 31.258 1.00 69.96 302 PRO A N 1
ATOM 2097 C CA . PRO A 1 281 ? 96.305 47.510 30.533 1.00 72.00 302 PRO A CA 1
ATOM 2098 C C . PRO A 1 281 ? 96.017 46.096 31.063 1.00 73.43 302 PRO A C 1
ATOM 2099 O O . PRO A 1 281 ? 95.053 45.478 30.621 1.00 77.12 302 PRO A O 1
ATOM 2103 N N . THR A 1 282 ? 96.839 45.595 31.987 1.00 71.64 303 THR A N 1
ATOM 2104 C CA . THR A 1 282 ? 96.650 44.272 32.575 1.00 72.34 303 THR A CA 1
ATOM 2105 C C . THR A 1 282 ? 96.393 44.359 34.069 1.00 72.34 303 THR A C 1
ATOM 2106 O O . THR A 1 282 ? 95.345 43.928 34.538 1.00 75.00 303 THR A O 1
ATOM 2110 N N . LEU A 1 283 ? 97.354 44.910 34.810 1.00 70.27 304 LEU A N 1
ATOM 2111 C CA . LEU A 1 283 ? 97.286 44.937 36.271 1.00 69.88 304 LEU A CA 1
ATOM 2112 C C . LEU A 1 283 ? 96.640 46.210 36.807 1.00 69.34 304 LEU A C 1
ATOM 2113 O O . LEU A 1 283 ? 96.399 46.321 38.009 1.00 69.84 304 LEU A O 1
ATOM 2118 N N . GLY A 1 284 ? 96.386 47.180 35.934 1.00 68.49 305 GLY A N 1
ATOM 2119 C CA . GLY A 1 284 ? 95.829 48.459 36.371 1.00 69.03 305 GLY A CA 1
ATOM 2120 C C . GLY A 1 284 ? 96.802 49.314 37.171 1.00 68.86 305 GLY A C 1
ATOM 2121 O O . GLY A 1 284 ? 96.390 50.270 37.828 1.00 68.48 305 GLY A O 1
ATOM 2122 N N . TRP A 1 285 ? 98.089 48.974 37.118 1.00 69.66 306 TRP A N 1
ATOM 2123 C CA . TRP A 1 285 ? 99.129 49.795 37.725 1.00 69.48 306 TRP A CA 1
ATOM 2124 C C . TRP A 1 285 ? 99.618 50.788 36.710 1.00 66.40 306 TRP A C 1
ATOM 2125 O O . TRP A 1 285 ? 99.917 50.412 35.576 1.00 66.33 306 TRP A O 1
ATOM 2136 N N . PRO A 1 286 ? 99.714 52.072 37.095 1.00 64.21 307 PRO A N 1
ATOM 2137 C CA . PRO A 1 286 ? 100.203 53.089 36.184 1.00 63.32 307 PRO A CA 1
ATOM 2138 C C . PRO A 1 286 ? 101.728 53.132 36.259 1.00 62.37 307 PRO A C 1
ATOM 2139 O O . PRO A 1 286 ? 102.329 54.131 36.669 1.00 59.99 307 PRO A O 1
ATOM 2143 N N . VAL A 1 287 ? 102.320 52.011 35.863 1.00 61.15 308 VAL A N 1
ATOM 2144 C CA . VAL A 1 287 ? 103.733 51.754 35.994 1.00 60.50 308 VAL A CA 1
ATOM 2145 C C . VAL A 1 287 ? 104.179 51.145 34.677 1.00 60.58 308 VAL A C 1
ATOM 2146 O O . VAL A 1 287 ? 103.418 50.408 34.047 1.00 61.27 308 VAL A O 1
ATOM 2150 N N . SER A 1 288 ? 105.391 51.471 34.246 1.00 58.38 309 SER A N 1
ATOM 2151 C CA . SER A 1 288 ? 105.960 50.854 33.061 1.00 57.82 309 SER A CA 1
ATOM 2152 C C . SER A 1 288 ? 107.410 50.548 33.308 1.00 57.44 309 SER A C 1
ATOM 2153 O O . SER A 1 288 ? 108.024 51.106 34.210 1.00 58.43 309 SER A O 1
ATOM 2156 N N . PHE A 1 289 ? 107.958 49.653 32.506 1.00 58.41 310 PHE A N 1
ATOM 2157 C CA . PHE A 1 289 ? 109.391 49.481 32.485 1.00 61.73 310 PHE A CA 1
ATOM 2158 C C . PHE A 1 289 ? 109.881 49.467 31.045 1.00 60.89 310 PHE A C 1
ATOM 2159 O O . PHE A 1 289 ? 109.150 49.069 30.129 1.00 61.54 310 PHE A O 1
ATOM 2167 N N . TYR A 1 290 ? 111.109 49.950 30.863 1.00 56.92 311 TYR A N 1
ATOM 2168 C CA . TYR A 1 290 ? 111.681 50.144 29.545 1.00 54.50 311 TYR A CA 1
ATOM 2169 C C . TYR A 1 290 ? 113.167 49.783 29.505 1.00 55.41 311 TYR A C 1
ATOM 2170 O O . TYR A 1 290 ? 113.836 49.723 30.535 1.00 53.34 311 TYR A O 1
ATOM 2179 N N . GLY A 1 291 ? 113.668 49.554 28.294 1.00 57.40 312 GLY A N 1
ATOM 2180 C CA . GLY A 1 291 ? 115.069 49.194 28.070 1.00 57.20 312 GLY A CA 1
ATOM 2181 C C . GLY A 1 291 ? 115.560 49.556 26.677 1.00 55.94 312 GLY A C 1
ATOM 2182 O O . GLY A 1 291 ? 114.771 49.681 25.739 1.00 55.38 312 GLY A O 1
ATOM 2183 N N . GLN A 1 292 ? 116.870 49.730 26.547 1.00 55.97 313 GLN A N 1
ATOM 2184 C CA . GLN A 1 292 ? 117.479 50.070 25.267 1.00 56.16 313 GLN A CA 1
ATOM 2185 C C . GLN A 1 292 ? 118.855 49.434 25.177 1.00 57.93 313 GLN A C 1
ATOM 2186 O O . GLN A 1 292 ? 119.627 49.473 26.142 1.00 58.64 313 GLN A O 1
ATOM 2200 N N . ILE A 1 294 ? 121.970 49.504 22.514 1.00 58.55 315 ILE A N 1
ATOM 2201 C CA . ILE A 1 294 ? 122.654 49.927 21.297 1.00 57.57 315 ILE A CA 1
ATOM 2202 C C . ILE A 1 294 ? 124.051 49.346 21.265 1.00 58.31 315 ILE A C 1
ATOM 2203 O O . ILE A 1 294 ? 124.741 49.346 22.281 1.00 59.56 315 ILE A O 1
ATOM 2208 N N . GLY A 1 295 ? 124.458 48.857 20.096 1.00 58.56 316 GLY A N 1
ATOM 2209 C CA . GLY A 1 295 ? 125.772 48.237 19.916 1.00 60.29 316 GLY A CA 1
ATOM 2210 C C . GLY A 1 295 ? 126.638 48.996 18.929 1.00 57.82 316 GLY A C 1
ATOM 2211 O O . GLY A 1 295 ? 126.126 49.708 18.067 1.00 58.20 316 GLY A O 1
ATOM 2212 N N . GLU A 1 296 ? 127.953 48.838 19.052 1.00 73.08 317 GLU A N 1
ATOM 2213 C CA . GLU A 1 296 ? 128.891 49.531 18.176 1.00 69.56 317 GLU A CA 1
ATOM 2214 C C . GLU A 1 296 ? 129.203 48.765 16.888 1.00 69.39 317 GLU A C 1
ATOM 2215 O O . GLU A 1 296 ? 129.522 49.379 15.870 1.00 70.82 317 GLU A O 1
ATOM 2221 N N . ASP A 1 297 ? 129.103 47.438 16.940 1.00 71.44 318 ASP A N 1
ATOM 2222 C CA . ASP A 1 297 ? 129.248 46.573 15.763 1.00 74.37 318 ASP A CA 1
ATOM 2223 C C . ASP A 1 297 ? 127.921 45.853 15.490 1.00 78.02 318 ASP A C 1
ATOM 2224 O O . ASP A 1 297 ? 127.097 4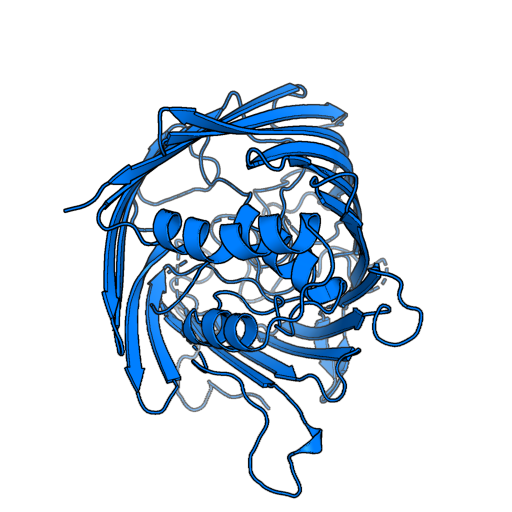5.707 16.400 1.00 78.60 318 ASP A O 1
ATOM 2229 N N . GLU A 1 298 ? 127.710 45.401 14.251 1.00 82.33 319 GLU A N 1
ATOM 2230 C CA . GLU A 1 298 ? 126.452 44.726 13.900 1.00 85.27 319 GLU A CA 1
ATOM 2231 C C . GLU A 1 298 ? 126.641 43.312 13.330 1.00 88.26 319 GLU A C 1
ATOM 2232 O O . GLU A 1 298 ? 127.196 43.130 12.247 1.00 88.72 319 GLU A O 1
ATOM 2238 N N . SER A 1 299 ? 126.160 42.325 14.089 1.00 91.24 320 SER A N 1
ATOM 2239 C CA . SER A 1 299 ? 126.102 40.926 13.661 1.00 94.61 320 SER A CA 1
ATOM 2240 C C . SER A 1 299 ? 124.851 40.678 12.813 1.00 95.41 320 SER A C 1
ATOM 2241 O O . SER A 1 299 ? 123.907 40.015 13.258 1.00 97.19 320 SER A O 1
ATOM 2244 N N . GLY A 1 300 ? 124.850 41.220 11.596 1.00 95.32 321 GLY A N 1
ATOM 2245 C CA . GLY A 1 300 ? 123.735 41.058 10.664 1.00 96.21 321 GLY A CA 1
ATOM 2246 C C . GLY A 1 300 ? 122.431 41.621 11.193 1.00 95.87 321 GLY A C 1
ATOM 2247 O O . GLY A 1 300 ? 122.071 42.763 10.900 1.00 94.80 321 GLY A O 1
ATOM 2248 N N . PHE A 1 301 ? 121.732 40.810 11.984 1.00 98.84 322 PHE A N 1
ATOM 2249 C CA . PHE A 1 301 ? 120.430 41.193 12.549 1.00 101.51 322 PHE A CA 1
ATOM 2250 C C . PHE A 1 301 ? 120.530 41.709 13.993 1.00 100.72 322 PHE A C 1
ATOM 2251 O O . PHE A 1 301 ? 119.714 42.534 14.412 1.00 100.30 322 PHE A O 1
ATOM 2259 N N . LEU A 1 302 ? 121.534 41.241 14.736 1.00 90.29 323 LEU A N 1
ATOM 2260 C CA . LEU A 1 302 ? 121.751 41.676 16.120 1.00 87.25 323 LEU A CA 1
ATOM 2261 C C . LEU A 1 302 ? 122.977 42.586 16.225 1.00 82.78 323 LEU A C 1
ATOM 2262 O O . LEU A 1 302 ? 123.866 42.519 15.386 1.00 86.51 323 LEU A O 1
ATOM 2267 N N . PRO A 1 303 ? 123.020 43.451 17.250 1.00 75.88 324 PRO A N 1
ATOM 2268 C CA . PRO A 1 303 ? 124.187 44.279 17.516 1.00 72.92 324 PRO A CA 1
ATOM 2269 C C . PRO A 1 303 ? 125.177 43.619 18.470 1.00 72.32 324 PRO A C 1
ATOM 2270 O O . PRO A 1 303 ? 124.795 42.745 19.239 1.00 72.70 324 PRO A O 1
ATOM 2274 N N . SER A 1 304 ? 126.435 44.058 18.416 1.00 71.60 325 SER A N 1
ATOM 2275 C CA . SER A 1 304 ? 127.491 43.598 19.327 1.00 71.37 325 SER A CA 1
ATOM 2276 C C . SER A 1 304 ? 128.179 44.809 19.972 1.00 71.70 325 SER A C 1
ATOM 2277 O O . SER A 1 304 ? 127.854 45.955 19.655 1.00 72.70 325 SER A O 1
ATOM 2280 N N . ALA A 1 305 ? 129.138 44.553 20.862 1.00 72.24 326 ALA A N 1
ATOM 2281 C CA . ALA A 1 305 ? 129.849 45.620 21.582 1.00 68.32 326 ALA A CA 1
ATOM 2282 C C . ALA A 1 305 ? 128.829 46.585 22.194 1.00 66.79 326 ALA A C 1
ATOM 2283 O O . ALA A 1 305 ? 128.857 47.798 21.948 1.00 64.61 326 ALA A O 1
ATOM 2285 N N . ASN A 1 306 ? 127.946 46.011 23.012 1.00 66.54 327 ASN A N 1
ATOM 2286 C CA . ASN A 1 306 ? 126.680 46.638 23.385 1.00 63.87 327 ASN A CA 1
ATOM 2287 C C . ASN A 1 306 ? 126.699 47.500 24.638 1.00 60.63 327 ASN A C 1
ATOM 2288 O O . ASN A 1 306 ? 127.230 47.110 25.670 1.00 60.92 327 ASN A O 1
ATOM 2301 N N . PHE A 1 308 ? 124.126 49.387 27.383 1.00 55.32 329 PHE A N 1
ATOM 2302 C CA . PHE A 1 308 ? 122.841 49.021 27.950 1.00 55.63 329 PHE A CA 1
ATOM 2303 C C . PHE A 1 308 ? 122.173 50.154 28.712 1.00 54.83 329 PHE A C 1
ATOM 2304 O O . PHE A 1 308 ? 122.834 51.054 29.255 1.00 53.16 329 PHE A O 1
ATOM 2312 N N . LEU A 1 309 ? 120.846 50.082 28.743 1.00 54.05 330 LEU A N 1
ATOM 2313 C CA . LEU A 1 309 ? 120.024 51.038 29.459 1.00 52.68 330 LEU A CA 1
ATOM 2314 C C . LEU A 1 309 ? 118.702 50.379 29.833 1.00 53.83 330 LEU A C 1
ATOM 2315 O O . LEU A 1 309 ? 118.100 49.684 29.018 1.00 54.52 330 LEU A O 1
ATOM 2320 N N . GLY A 1 310 ? 118.273 50.596 31.070 1.00 53.52 331 GLY A N 1
ATOM 2321 C CA . GLY A 1 310 ? 117.017 50.067 31.565 1.00 53.99 331 GLY A CA 1
ATOM 2322 C C . GLY A 1 310 ? 116.436 50.994 32.608 1.00 54.18 331 GLY A C 1
ATOM 2323 O O . GLY A 1 310 ? 117.162 51.763 33.241 1.00 52.82 331 GLY A O 1
ATOM 2324 N N . GLY A 1 311 ? 115.119 50.929 32.778 1.00 55.55 332 GLY A N 1
ATOM 2325 C CA . GLY A 1 311 ? 114.436 51.730 33.788 1.00 55.78 332 GLY A CA 1
ATOM 2326 C C . GLY A 1 311 ? 112.999 51.322 34.080 1.00 57.27 332 GLY A C 1
ATOM 2327 O O . GLY A 1 311 ? 112.393 50.500 33.381 1.00 57.85 332 GLY A O 1
ATOM 2328 N N . ILE A 1 312 ? 112.456 51.916 35.131 1.00 57.53 333 ILE A N 1
ATOM 2329 C CA . ILE A 1 312 ? 111.099 51.649 35.561 1.00 58.76 333 ILE A CA 1
ATOM 2330 C C . ILE A 1 312 ? 110.489 52.997 35.918 1.00 58.32 333 ILE A C 1
ATOM 2331 O O . ILE A 1 312 ? 111.154 53.830 36.539 1.00 57.83 333 ILE A O 1
ATOM 2336 N N . GLU A 1 313 ? 109.243 53.224 35.504 1.00 58.37 334 GLU A N 1
ATOM 2337 C CA . GLU A 1 313 ? 108.573 54.508 35.744 1.00 57.47 334 GLU A CA 1
ATOM 2338 C C . GLU A 1 313 ? 107.159 54.307 36.270 1.00 59.23 334 GLU A C 1
ATOM 2339 O O . GLU A 1 313 ? 106.506 53.309 35.960 1.00 59.48 334 GLU A O 1
ATOM 2345 N N . GLY A 1 314 ? 106.705 55.267 37.076 1.00 59.26 335 GLY A N 1
ATOM 2346 C CA . GLY A 1 314 ? 105.347 55.283 37.596 1.00 59.19 335 GLY A CA 1
ATOM 2347 C C . GLY A 1 314 ? 104.739 56.669 37.517 1.00 59.08 335 GLY A C 1
ATOM 2348 O O . GLY A 1 314 ? 105.455 57.672 37.460 1.00 57.12 335 GLY A O 1
ATOM 2349 N N . HIS A 1 315 ? 103.409 56.716 37.517 1.00 59.27 336 HIS A N 1
ATOM 2350 C CA . HIS A 1 315 ? 102.664 57.953 37.316 1.00 58.41 336 HIS A CA 1
ATOM 2351 C C . HIS A 1 315 ? 101.381 57.883 38.104 1.00 60.22 336 HIS A C 1
ATOM 2352 O O . HIS A 1 315 ? 100.560 57.008 37.876 1.00 62.33 336 HIS A O 1
ATOM 2359 N N . HIS A 1 316 ? 101.195 58.800 39.044 1.00 58.65 337 HIS A N 1
ATOM 2360 C CA . HIS A 1 316 ? 100.142 58.681 40.030 1.00 57.95 337 HIS A CA 1
ATOM 2361 C C . HIS A 1 316 ? 99.414 59.981 40.187 1.00 59.74 337 HIS A C 1
ATOM 2362 O O . HIS A 1 316 ? 99.979 61.043 39.953 1.00 57.01 337 HIS A O 1
ATOM 2369 N N . GLY A 1 317 ? 98.138 59.901 40.570 1.00 63.87 338 GLY A N 1
ATOM 2370 C CA . GLY A 1 317 ? 97.356 61.080 40.952 1.00 66.22 338 GLY A CA 1
ATOM 2371 C C . GLY A 1 317 ? 97.279 61.143 42.464 1.00 68.94 338 GLY A C 1
ATOM 2372 O O . GLY A 1 317 ? 97.288 60.103 43.120 1.00 69.80 338 GLY A O 1
ATOM 2373 N N . TRP A 1 318 ? 97.237 62.348 43.029 1.00 71.50 339 TRP A N 1
ATOM 2374 C CA . TRP A 1 318 ? 97.106 62.500 44.473 1.00 76.12 339 TRP A CA 1
ATOM 2375 C C . TRP A 1 318 ? 95.709 62.999 44.759 1.00 81.53 339 TRP A C 1
ATOM 2376 O O . TRP A 1 318 ? 94.752 62.221 44.666 1.00 87.62 339 TRP A O 1
ATOM 2387 N N . GLY A 1 319 ? 95.541 64.270 45.111 1.00 80.64 340 GLY A N 1
ATOM 2388 C CA . GLY A 1 319 ? 94.213 64.865 45.092 1.00 80.81 340 GLY A CA 1
ATOM 2389 C C . GLY A 1 319 ? 93.903 65.095 43.632 1.00 79.57 340 GLY A C 1
ATOM 2390 O O . GLY A 1 319 ? 93.580 64.160 42.902 1.00 78.11 340 GLY A O 1
ATOM 2391 N N . LYS A 1 320 ? 94.034 66.344 43.203 1.00 80.35 341 LYS A N 1
ATOM 2392 C CA . LYS A 1 320 ? 94.023 66.681 41.786 1.00 79.90 341 LYS A CA 1
ATOM 2393 C C . LYS A 1 320 ? 95.451 66.797 41.235 1.00 77.46 341 LYS A C 1
ATOM 2394 O O . LYS A 1 320 ? 95.641 66.978 40.030 1.00 78.42 341 LYS A O 1
ATOM 2400 N N . ASP A 1 321 ? 96.450 66.681 42.113 1.00 74.92 342 ASP A N 1
ATOM 2401 C CA . ASP A 1 321 ? 97.855 66.775 41.710 1.00 71.30 342 ASP A CA 1
ATOM 2402 C C . ASP A 1 321 ? 98.290 65.499 40.999 1.00 67.81 342 ASP A C 1
ATOM 2403 O O . ASP A 1 321 ? 97.553 64.505 40.979 1.00 68.17 342 ASP A O 1
ATOM 2408 N N . ALA A 1 322 ? 99.490 65.540 40.422 1.00 62.12 343 ALA A N 1
ATOM 2409 C CA . ALA A 1 322 ? 100.058 64.406 39.701 1.00 59.35 343 ALA A CA 1
ATOM 2410 C C . ALA A 1 322 ? 101.501 64.151 40.144 1.00 58.48 343 ALA A C 1
ATOM 2411 O O . ALA A 1 322 ? 102.251 65.094 40.420 1.00 57.50 343 ALA A O 1
ATOM 2413 N N . VAL A 1 323 ? 101.881 62.874 40.215 1.00 56.50 344 VAL A N 1
ATOM 2414 C CA . VAL A 1 323 ? 103.213 62.492 40.646 1.00 54.74 344 VAL A CA 1
ATOM 2415 C C . VAL A 1 323 ? 103.871 61.617 39.596 1.00 54.52 344 VAL A C 1
ATOM 2416 O O . VAL A 1 323 ? 103.298 60.614 39.182 1.00 51.46 344 VAL A O 1
ATOM 2420 N N . ASN A 1 324 ? 105.077 62.028 39.175 1.00 55.62 345 ASN A N 1
ATOM 2421 C CA . ASN A 1 324 ? 105.895 61.320 38.176 1.00 53.58 345 ASN A CA 1
ATOM 2422 C C . ASN A 1 324 ? 107.171 60.830 38.820 1.00 53.63 345 ASN A C 1
ATOM 2423 O O . ASN A 1 324 ? 107.824 61.589 39.529 1.00 56.84 345 ASN A O 1
ATOM 2428 N N . TRP A 1 325 ? 107.554 59.587 38.563 1.00 53.29 346 TRP A N 1
ATOM 2429 C CA . TRP A 1 325 ? 108.844 59.106 39.033 1.00 53.34 346 TRP A CA 1
ATOM 2430 C C . TRP A 1 325 ? 109.441 58.096 38.110 1.00 53.91 346 TRP A C 1
ATOM 2431 O O . TRP A 1 325 ? 108.722 57.369 37.423 1.00 54.56 346 TRP A O 1
ATOM 2442 N N . TYR A 1 326 ? 110.769 58.051 38.075 1.00 53.32 347 TYR A N 1
ATOM 2443 C CA . TYR A 1 326 ? 111.463 57.010 37.334 1.00 53.56 347 TYR A CA 1
ATOM 2444 C C . TYR A 1 326 ? 112.732 56.578 38.058 1.00 53.78 347 TYR A C 1
ATOM 2445 O O . TYR A 1 326 ? 113.303 57.333 38.844 1.00 56.20 347 TYR A O 1
ATOM 2454 N N . LEU A 1 327 ? 113.147 55.346 37.804 1.00 53.97 348 LEU A N 1
ATOM 2455 C CA . LEU A 1 327 ? 114.426 54.842 38.279 1.00 54.87 348 LEU A CA 1
ATOM 2456 C C . LEU A 1 327 ? 115.095 54.215 37.068 1.00 54.96 348 LEU A C 1
ATOM 2457 O O . LEU A 1 327 ? 114.505 53.351 36.416 1.00 55.92 348 LEU A O 1
ATOM 2462 N N . GLU A 1 328 ? 116.310 54.664 36.754 1.00 52.70 349 GLU A N 1
ATOM 2463 C CA . GLU A 1 328 ? 116.923 54.355 35.471 1.00 52.29 349 GLU A CA 1
ATOM 2464 C C . GLU A 1 328 ? 118.425 54.046 35.607 1.00 53.57 349 GLU A C 1
ATOM 2465 O O . GLU A 1 328 ? 119.152 54.773 36.289 1.00 55.28 349 GLU A O 1
ATOM 2471 N N . ALA A 1 329 ? 118.879 52.969 34.958 1.00 52.77 350 ALA A N 1
ATOM 2472 C CA . ALA A 1 329 ? 120.292 52.555 34.998 1.00 52.56 350 ALA A CA 1
ATOM 2473 C C . ALA A 1 329 ? 120.901 52.533 33.597 1.00 50.70 350 ALA A C 1
ATOM 2474 O O . ALA A 1 329 ? 120.271 52.035 32.669 1.00 50.99 350 ALA A O 1
ATOM 2476 N N . HIS A 1 330 ? 122.105 53.090 33.444 1.00 49.71 351 HIS A N 1
ATOM 2477 C CA . HIS A 1 330 ? 122.821 53.086 32.163 1.00 50.03 351 HIS A CA 1
ATOM 2478 C C . HIS A 1 330 ? 124.155 52.414 32.295 1.00 51.53 351 HIS A C 1
ATOM 2479 O O . HIS A 1 330 ? 124.782 52.473 33.346 1.00 51.48 351 HIS A O 1
ATOM 2486 N N . ASP A 1 331 ? 124.619 51.792 31.216 1.00 53.12 352 ASP A N 1
ATOM 2487 C CA . ASP A 1 331 ? 126.001 51.315 31.138 1.00 55.82 352 ASP A CA 1
ATOM 2488 C C . ASP A 1 331 ? 126.537 51.519 29.725 1.00 55.57 352 ASP A C 1
ATOM 2489 O O . ASP A 1 331 ? 126.140 50.821 28.792 1.00 54.51 352 ASP A O 1
ATOM 2494 N N . THR A 1 332 ? 127.445 52.480 29.573 1.00 56.99 353 THR A N 1
ATOM 2495 C CA . THR A 1 332 ? 128.010 52.801 28.263 1.00 56.98 353 THR A CA 1
ATOM 2496 C C . THR A 1 332 ? 129.436 52.262 28.084 1.00 58.83 353 THR A C 1
ATOM 2497 O O . THR A 1 332 ? 130.192 52.735 27.230 1.00 57.55 353 THR A O 1
ATOM 2501 N N . ARG A 1 333 ? 129.797 51.261 28.876 1.00 60.61 354 ARG A N 1
ATOM 2502 C CA . ARG A 1 333 ? 130.958 50.440 28.558 1.00 64.74 354 ARG A CA 1
ATOM 2503 C C . ARG A 1 333 ? 130.575 49.457 27.453 1.00 64.30 354 ARG A C 1
ATOM 2504 O O . ARG A 1 333 ? 129.412 49.389 27.048 1.00 63.06 354 ARG A O 1
ATOM 2512 N N . THR A 1 334 ? 131.552 48.699 26.965 1.00 65.54 355 THR A N 1
ATOM 2513 C CA . THR A 1 334 ? 131.277 47.624 26.019 1.00 64.62 355 THR A CA 1
ATOM 2514 C C . THR A 1 334 ? 131.070 46.314 26.776 1.00 66.05 355 THR A C 1
ATOM 2515 O O . THR A 1 334 ? 131.988 45.804 27.438 1.00 65.92 355 THR A O 1
ATOM 2519 N N . ASN A 1 335 ? 129.848 45.791 26.678 1.00 64.32 356 ASN A N 1
ATOM 2520 C CA . ASN A 1 335 ? 129.427 44.620 27.432 1.00 66.42 356 ASN A CA 1
ATOM 2521 C C . ASN A 1 335 ? 129.733 44.741 28.922 1.00 67.85 356 ASN A C 1
ATOM 2522 O O . ASN A 1 335 ? 130.183 43.789 29.546 1.00 70.56 356 ASN A O 1
ATOM 2535 N N . SER A 1 337 ? 132.020 45.884 30.727 1.00 71.58 358 SER A N 1
ATOM 2536 C CA . SER A 1 337 ? 133.343 45.482 31.187 1.00 73.80 358 SER A CA 1
ATOM 2537 C C . SER A 1 337 ? 134.442 46.210 30.431 1.00 73.85 358 SER A C 1
ATOM 2538 O O . SER A 1 337 ? 135.232 46.947 31.022 1.00 75.43 358 SER A O 1
ATOM 2541 N N . ARG A 1 338 ? 134.480 45.998 29.120 1.00 73.58 359 ARG A N 1
ATOM 2542 C CA . ARG A 1 338 ? 135.539 46.540 28.263 1.00 73.83 359 ARG A CA 1
ATOM 2543 C C . ARG A 1 338 ? 135.367 48.050 28.111 1.00 71.05 359 ARG A C 1
ATOM 2544 O O . ARG A 1 338 ? 134.243 48.540 27.967 1.00 69.45 359 ARG A O 1
ATOM 2552 N N . THR A 1 339 ? 136.478 48.784 28.170 1.00 66.33 360 THR A N 1
ATOM 2553 C CA . THR A 1 339 ? 136.450 50.239 28.005 1.00 64.10 360 THR A CA 1
ATOM 2554 C C . THR A 1 339 ? 137.259 50.673 26.790 1.00 61.73 360 THR A C 1
ATOM 2555 O O . THR A 1 339 ? 137.881 49.857 26.112 1.00 61.55 360 THR A O 1
ATOM 2559 N N . ASN A 1 340 ? 137.226 51.973 26.528 1.00 60.31 361 ASN A N 1
ATOM 2560 C CA . ASN A 1 340 ? 137.980 52.603 25.445 1.00 61.16 361 ASN A CA 1
ATOM 2561 C C . ASN A 1 340 ? 137.526 52.203 24.038 1.00 60.39 361 ASN A C 1
ATOM 2562 O O . ASN A 1 340 ? 138.298 52.294 23.085 1.00 64.61 361 ASN A O 1
ATOM 2567 N N . TYR A 1 341 ? 136.268 51.788 23.909 1.00 59.70 362 TYR A N 1
ATOM 2568 C CA . TYR A 1 341 ? 135.679 51.453 22.603 1.00 58.54 362 TYR A CA 1
ATOM 2569 C C . TYR A 1 341 ? 134.303 52.098 22.359 1.00 56.36 362 TYR A C 1
ATOM 2570 O O . TYR A 1 341 ? 133.936 52.359 21.215 1.00 54.06 362 TYR A O 1
ATOM 2579 N N . SER A 1 342 ? 133.538 52.357 23.415 1.00 57.09 363 SER A N 1
ATOM 2580 C CA . SER A 1 342 ? 132.228 52.994 23.236 1.00 55.38 363 SER A CA 1
ATOM 2581 C C . SER A 1 342 ? 132.395 54.445 22.795 1.00 55.00 363 SER A C 1
ATOM 2582 O O . SER A 1 342 ? 133.194 55.192 23.361 1.00 58.78 363 SER A O 1
ATOM 2585 N N . TYR A 1 343 ? 131.648 54.822 21.762 1.00 53.95 364 TYR A N 1
ATOM 2586 C CA . TYR A 1 343 ? 131.685 56.172 21.209 1.00 53.24 364 TYR A CA 1
ATOM 2587 C C . TYR A 1 343 ? 133.078 56.584 20.694 1.00 50.83 364 TYR A C 1
ATOM 2588 O O . TYR A 1 343 ? 133.375 57.762 20.538 1.00 48.37 364 TYR A O 1
ATOM 2597 N N . THR A 1 344 ? 133.887 55.578 20.389 1.00 51.63 365 THR A N 1
ATOM 2598 C CA . THR A 1 344 ? 135.226 55.719 19.823 1.00 50.75 365 THR A CA 1
ATOM 2599 C C . THR A 1 344 ? 135.144 55.326 18.366 1.00 50.03 365 THR A C 1
ATOM 2600 O O . THR A 1 344 ? 134.272 54.544 17.990 1.00 50.79 365 THR A O 1
ATOM 2604 N N . HIS A 1 345 ? 136.034 55.868 17.544 1.00 48.77 366 HIS A N 1
ATOM 2605 C CA . HIS A 1 345 ? 136.256 55.320 16.211 1.00 49.31 366 HIS A CA 1
ATOM 2606 C C . HIS A 1 345 ? 137.665 55.579 15.703 1.00 52.88 366 HIS A C 1
ATOM 2607 O O . HIS A 1 345 ? 138.334 56.511 16.153 1.00 53.21 366 HIS A O 1
ATOM 2614 N N . HIS A 1 346 ? 138.117 54.757 14.753 1.00 55.33 367 HIS A N 1
ATOM 2615 C CA . HIS A 1 346 ? 139.499 54.814 14.256 1.00 58.83 367 HIS A CA 1
ATOM 2616 C C . HIS A 1 346 ? 139.657 55.660 13.018 1.00 59.31 367 HIS A C 1
ATOM 2617 O O . HIS A 1 346 ? 140.764 56.125 12.732 1.00 60.33 367 HIS A O 1
ATOM 2624 N N . ILE A 1 347 ? 138.572 55.849 12.262 1.00 58.01 368 ILE A N 1
ATOM 2625 C CA . ILE A 1 347 ? 138.545 56.847 11.179 1.00 57.14 368 ILE A CA 1
ATOM 2626 C C . ILE A 1 347 ? 138.035 58.164 11.753 1.00 55.57 368 ILE A C 1
ATOM 2627 O O . ILE A 1 347 ? 138.745 59.162 11.773 1.00 58.37 368 ILE A O 1
ATOM 2632 N N . TYR A 1 348 ? 136.802 58.151 12.235 1.00 53.28 369 TYR A N 1
ATOM 2633 C CA . TYR A 1 348 ? 136.221 59.312 12.893 1.00 52.15 369 TYR A CA 1
ATOM 2634 C C . TYR A 1 348 ? 136.794 59.377 14.305 1.00 52.51 369 TYR A C 1
ATOM 2635 O O . TYR A 1 348 ? 136.231 58.839 15.251 1.00 53.24 369 TYR A O 1
ATOM 2644 N N . LYS A 1 349 ? 137.939 60.041 14.422 1.00 54.01 370 LYS A N 1
ATOM 2645 C CA . LYS A 1 349 ? 138.796 59.920 15.608 1.00 53.82 370 LYS A CA 1
ATOM 2646 C C . LYS A 1 349 ? 138.340 60.769 16.773 1.00 51.26 370 LYS A C 1
ATOM 2647 O O . LYS A 1 349 ? 138.690 60.482 17.912 1.00 49.72 370 LYS A O 1
ATOM 2653 N N . ASP A 1 350 ? 137.564 61.813 16.490 1.00 51.76 371 ASP A N 1
ATOM 2654 C CA . ASP A 1 350 ? 136.937 62.624 17.542 1.00 51.73 371 ASP A CA 1
ATOM 2655 C C . ASP A 1 350 ? 135.804 61.835 18.220 1.00 51.86 371 ASP A C 1
ATOM 2656 O O . ASP A 1 350 ? 135.186 62.325 19.164 1.00 53.56 371 ASP A O 1
ATOM 2661 N N . GLY A 1 351 ? 135.502 60.638 17.718 1.00 51.20 372 GLY A N 1
ATOM 2662 C CA . GLY A 1 351 ? 134.527 59.765 18.352 1.00 50.18 372 GLY A CA 1
ATOM 2663 C C . GLY A 1 351 ? 133.119 60.183 18.004 1.00 48.42 372 GLY A C 1
ATOM 2664 O O . GLY A 1 351 ? 132.924 61.011 17.125 1.00 47.54 372 GLY A O 1
ATOM 2665 N N . TYR A 1 352 ? 132.143 59.604 18.704 1.00 49.07 373 TYR A N 1
ATOM 2666 C CA . TYR A 1 352 ? 130.714 59.879 18.482 1.00 46.59 373 TYR A CA 1
ATOM 2667 C C . TYR A 1 352 ? 130.316 61.097 19.337 1.00 46.80 373 TYR A C 1
ATOM 2668 O O . TYR A 1 352 ? 129.502 60.998 20.268 1.00 46.34 373 TYR A O 1
ATOM 2677 N N . TYR A 1 353 ? 130.951 62.235 19.023 1.00 46.07 374 TYR A N 1
ATOM 2678 C CA . TYR A 1 353 ? 130.798 63.495 19.754 1.00 43.84 374 TYR A CA 1
ATOM 2679 C C . TYR A 1 353 ? 130.874 64.677 18.794 1.00 44.68 374 TYR A C 1
ATOM 2680 O O . TYR A 1 353 ? 131.721 64.690 17.901 1.00 43.52 374 TYR A O 1
ATOM 2689 N N . GLN A 1 354 ? 130.010 65.675 18.996 1.00 43.97 375 GLN A N 1
ATOM 2690 C CA . GLN A 1 354 ? 130.152 66.948 18.314 1.00 42.34 375 GLN A CA 1
ATOM 2691 C C . GLN A 1 354 ? 130.593 67.970 19.327 1.00 42.46 375 GLN A C 1
ATOM 2692 O O . GLN A 1 354 ? 129.961 68.097 20.377 1.00 42.17 375 GLN A O 1
ATOM 2698 N N . GLN A 1 355 ? 131.674 68.688 19.007 1.00 41.49 376 GLN A N 1
ATOM 2699 C CA . GLN A 1 355 ? 132.247 69.706 19.884 1.00 39.85 376 GLN A CA 1
ATOM 2700 C C . GLN A 1 355 ? 132.460 69.180 21.287 1.00 39.69 376 GLN A C 1
ATOM 2701 O O . GLN A 1 355 ? 132.253 69.882 22.277 1.00 41.10 376 GLN A O 1
ATOM 2707 N N . GLY A 1 356 ? 132.888 67.925 21.357 1.00 40.59 377 GLY A N 1
ATOM 2708 C CA . GLY A 1 356 ? 133.229 67.2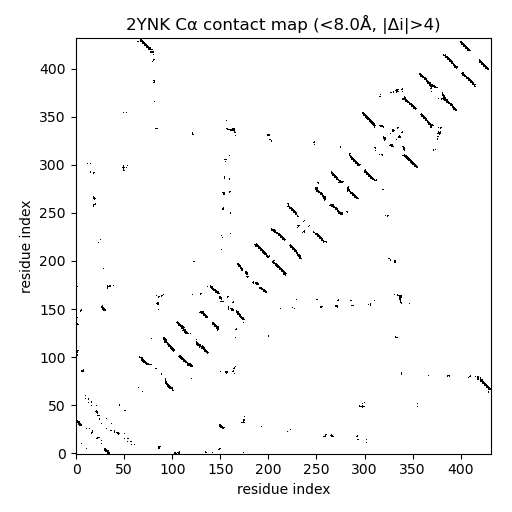87 22.618 1.00 42.48 377 GLY A CA 1
ATOM 2709 C C . GLY A 1 356 ? 132.035 66.689 23.319 1.00 43.20 377 GLY A C 1
ATOM 2710 O O . GLY A 1 356 ? 132.181 65.866 24.230 1.00 42.93 377 GLY A O 1
ATOM 2711 N N . TYR A 1 357 ? 130.843 67.105 22.902 1.00 44.00 378 TYR A N 1
ATOM 2712 C CA . TYR A 1 357 ? 129.636 66.690 23.577 1.00 41.87 378 TYR A CA 1
ATOM 2713 C C . TYR A 1 357 ? 129.011 65.519 22.831 1.00 40.36 378 TYR A C 1
ATOM 2714 O O . TYR A 1 357 ? 128.935 65.518 21.594 1.00 38.41 378 TYR A O 1
ATOM 2723 N N . PRO A 1 358 ? 128.646 64.472 23.585 1.00 39.96 379 PRO A N 1
ATOM 2724 C CA . PRO A 1 358 ? 128.167 63.227 23.011 1.00 41.93 379 PRO A CA 1
ATOM 2725 C C . PRO A 1 358 ? 126.848 63.376 22.244 1.00 41.91 379 PRO A C 1
ATOM 2726 O O . PRO A 1 358 ? 125.962 64.082 22.693 1.00 40.12 379 PRO A O 1
ATOM 2730 N N . LEU A 1 359 ? 126.784 62.730 21.083 1.00 42.76 380 LEU A N 1
ATOM 2731 C CA . LEU A 1 359 ? 125.576 62.563 20.302 1.00 44.39 380 LEU A CA 1
ATOM 2732 C C . LEU A 1 359 ? 124.691 61.450 20.901 1.00 46.29 380 LEU A C 1
ATOM 2733 O O . LEU A 1 359 ? 123.528 61.301 20.537 1.00 45.51 380 LEU A O 1
ATOM 2738 N N . GLY A 1 360 ? 125.270 60.655 21.793 1.00 47.55 381 GLY A N 1
ATOM 2739 C CA . GLY A 1 360 ? 124.551 59.598 22.473 1.00 47.04 381 GLY A CA 1
ATOM 2740 C C . GLY A 1 360 ? 124.223 60.046 23.870 1.00 46.75 381 GLY A C 1
ATOM 2741 O O . GLY A 1 360 ? 123.661 61.117 24.051 1.00 50.99 381 GLY A O 1
ATOM 2742 N N . ASP A 1 361 ? 124.584 59.234 24.857 1.00 46.98 382 ASP A N 1
ATOM 2743 C CA . ASP A 1 361 ? 124.198 59.484 26.246 1.00 48.83 382 ASP A CA 1
ATOM 2744 C C . ASP A 1 361 ? 124.969 60.653 26.860 1.00 47.61 382 ASP A C 1
ATOM 2745 O O . ASP A 1 361 ? 126.144 60.847 26.575 1.00 48.22 382 ASP A O 1
ATOM 2750 N N . ALA A 1 362 ? 124.307 61.403 27.737 1.00 48.20 383 ALA A N 1
ATOM 2751 C CA . ALA A 1 362 ? 124.891 62.618 28.330 1.00 48.22 383 ALA A CA 1
ATOM 2752 C C . ALA A 1 362 ? 126.290 62.410 28.965 1.00 48.76 383 ALA A C 1
ATOM 2753 O O . ALA A 1 362 ? 127.107 63.323 28.964 1.00 46.51 383 ALA A O 1
ATOM 2763 N N . GLY A 1 364 ? 128.780 60.231 28.039 1.00 56.05 385 GLY A N 1
ATOM 2764 C CA . GLY A 1 364 ? 129.865 59.800 27.176 1.00 55.34 385 GLY A CA 1
ATOM 2765 C C . GLY A 1 364 ? 130.016 58.308 27.331 1.00 55.58 385 GLY A C 1
ATOM 2766 O O . GLY A 1 364 ? 129.152 57.644 27.901 1.00 55.80 385 GLY A O 1
ATOM 2767 N N . GLY A 1 365 ? 131.118 57.782 26.819 1.00 57.12 386 GLY A N 1
ATOM 2768 C CA . GLY A 1 365 ? 131.370 56.348 26.841 1.00 58.02 386 GLY A CA 1
ATOM 2769 C C . GLY A 1 365 ? 132.045 55.884 28.116 1.00 58.83 386 GLY A C 1
ATOM 2770 O O . GLY A 1 365 ? 132.635 56.681 28.845 1.00 57.67 386 GLY A O 1
ATOM 2771 N N . ASP A 1 366 ? 131.946 54.575 28.353 1.00 61.74 387 ASP A N 1
ATOM 2772 C CA . ASP A 1 366 ? 132.517 53.884 29.516 1.00 63.02 387 ASP A CA 1
ATOM 2773 C C . ASP A 1 366 ? 131.880 54.264 30.854 1.00 60.93 387 ASP A C 1
ATOM 2774 O O . ASP A 1 366 ? 132.459 54.008 31.910 1.00 61.35 387 ASP A O 1
ATOM 2779 N N . GLY A 1 367 ? 130.681 54.841 30.812 1.00 59.41 388 GLY A N 1
ATOM 2780 C CA . GLY A 1 367 ? 130.026 55.343 32.010 1.00 58.16 388 GLY A CA 1
ATOM 2781 C C . GLY A 1 367 ? 129.004 54.390 32.599 1.00 59.49 388 GLY A C 1
ATOM 2782 O O . GLY A 1 367 ? 128.347 53.647 31.879 1.00 63.21 388 GLY A O 1
ATOM 2783 N N . GLN A 1 368 ? 128.873 54.423 33.920 1.00 59.95 389 GLN A N 1
ATOM 2784 C CA . GLN A 1 368 ? 127.824 53.696 34.634 1.00 59.73 389 GLN A CA 1
ATOM 2785 C C . GLN A 1 368 ? 126.974 54.707 35.405 1.00 59.19 389 GLN A C 1
ATOM 2786 O O . GLN A 1 368 ? 127.515 55.615 36.042 1.00 59.17 389 GLN A O 1
ATOM 2792 N N . LEU A 1 369 ? 125.652 54.547 35.353 1.00 58.08 390 LEU A N 1
ATOM 2793 C CA . LEU A 1 369 ? 124.736 55.534 35.926 1.00 57.39 390 LEU A CA 1
ATOM 2794 C C . LEU A 1 369 ? 123.441 54.912 36.449 1.00 57.20 390 LEU A C 1
ATOM 2795 O O . LEU A 1 369 ? 122.802 54.117 35.767 1.00 56.26 390 LEU A O 1
ATOM 2800 N N . VAL A 1 370 ? 123.101 55.267 37.683 1.00 55.95 391 VAL A N 1
ATOM 2801 C CA . VAL A 1 370 ? 121.815 54.983 38.274 1.00 55.70 391 VAL A CA 1
ATOM 2802 C C . VAL A 1 370 ? 121.237 56.325 38.695 1.00 54.42 391 VAL A C 1
ATOM 2803 O O . VAL A 1 370 ? 121.925 57.127 39.326 1.00 53.22 391 VAL A O 1
ATOM 2807 N N . ALA A 1 371 ? 119.986 56.584 38.336 1.00 53.61 392 ALA A N 1
ATOM 2808 C CA . ALA A 1 371 ? 119.352 57.854 38.688 1.00 52.65 392 ALA A CA 1
ATOM 2809 C C . ALA A 1 371 ? 117.878 57.667 38.973 1.00 52.68 392 ALA A C 1
ATOM 2810 O O . ALA A 1 371 ? 117.187 56.913 38.282 1.00 53.00 392 ALA A O 1
ATOM 2812 N N . GLY A 1 372 ? 117.411 58.345 40.010 1.00 52.33 393 GLY A N 1
ATOM 2813 C CA . GLY A 1 372 ? 116.004 58.343 40.356 1.00 52.90 393 GLY A CA 1
ATOM 2814 C C . GLY A 1 372 ? 115.533 59.774 40.323 1.00 52.20 393 GLY A C 1
ATOM 2815 O O . GLY A 1 372 ? 116.307 60.688 40.629 1.00 49.76 393 GLY A O 1
ATOM 2816 N N . LYS A 1 373 ? 114.278 59.968 39.930 1.00 51.13 394 LYS A N 1
ATOM 2817 C CA . LYS A 1 373 ? 113.649 61.287 39.994 1.00 51.04 394 LYS A CA 1
ATOM 2818 C C . LYS A 1 373 ? 112.166 61.178 40.355 1.00 51.40 394 LYS A C 1
ATOM 2819 O O . LYS A 1 373 ? 111.451 60.348 39.812 1.00 51.92 394 LYS A O 1
ATOM 2825 N N . VAL A 1 374 ? 111.728 62.015 41.287 1.00 50.43 395 VAL A N 1
ATOM 2826 C CA . VAL A 1 374 ? 110.323 62.165 41.613 1.00 50.48 395 VAL A CA 1
ATOM 2827 C C . VAL A 1 374 ? 109.920 63.597 41.300 1.00 49.87 395 VAL A C 1
ATOM 2828 O O . VAL A 1 374 ? 110.734 64.508 41.475 1.00 48.57 395 VAL A O 1
ATOM 2832 N N . GLU A 1 375 ? 108.684 63.804 40.842 1.00 48.88 396 GLU A N 1
ATOM 2833 C CA . GLU A 1 375 ? 108.113 65.155 40.814 1.00 49.41 396 GLU A CA 1
ATOM 2834 C C . GLU A 1 375 ? 106.583 65.247 41.013 1.00 49.47 396 GLU A C 1
ATOM 2835 O O . GLU A 1 375 ? 105.794 64.437 40.502 1.00 46.85 396 GLU A O 1
ATOM 2841 N N . LEU A 1 376 ? 106.207 66.260 41.784 1.00 47.69 397 LEU A N 1
ATOM 2842 C CA . LEU A 1 376 ? 104.841 66.596 42.055 1.00 48.51 397 LEU A CA 1
ATOM 2843 C C . LEU A 1 376 ? 104.473 67.741 41.137 1.00 49.00 397 LEU A C 1
ATOM 2844 O O . LEU A 1 376 ? 105.245 68.690 40.987 1.00 47.09 397 LEU A O 1
ATOM 2849 N N . ILE A 1 377 ? 103.286 67.652 40.535 1.00 49.47 398 ILE A N 1
ATOM 2850 C CA . ILE A 1 377 ? 102.774 68.716 39.698 1.00 49.20 398 ILE A CA 1
ATOM 2851 C C . ILE A 1 377 ? 101.395 69.120 40.216 1.00 52.49 398 ILE A C 1
ATOM 2852 O O . ILE A 1 377 ? 100.448 68.333 40.198 1.00 54.96 398 ILE A O 1
ATOM 2857 N N . THR A 1 378 ? 101.306 70.355 40.692 1.00 54.94 399 THR A N 1
ATOM 2858 C CA . THR A 1 378 ? 100.064 70.925 41.184 1.00 57.68 399 THR A CA 1
ATOM 2859 C C . THR A 1 378 ? 99.019 71.105 40.082 1.00 59.24 399 THR A C 1
ATOM 2860 O O . THR A 1 378 ? 99.354 71.183 38.893 1.00 57.51 399 THR A O 1
ATOM 2864 N N . GLU A 1 379 ? 97.755 71.159 40.505 1.00 60.54 400 GLU A N 1
ATOM 2865 C CA . GLU A 1 379 ? 96.638 71.647 39.684 1.00 61.74 400 GLU A CA 1
ATOM 2866 C C . GLU A 1 379 ? 96.996 73.015 39.105 1.00 59.18 400 GLU A C 1
ATOM 2867 O O . GLU A 1 379 ? 96.811 73.285 37.927 1.00 57.14 400 GLU A O 1
ATOM 2873 N N . ASP A 1 380 ? 97.514 73.858 39.988 1.00 60.06 401 ASP A N 1
ATOM 2874 C CA . ASP A 1 380 ? 98.206 75.117 39.687 1.00 60.65 401 ASP A CA 1
ATOM 2875 C C . ASP A 1 380 ? 99.275 75.061 38.567 1.00 58.85 401 ASP A C 1
ATOM 2876 O O . ASP A 1 380 ? 99.600 76.083 37.970 1.00 58.15 401 ASP A O 1
ATOM 2881 N N . ASN A 1 381 ? 99.822 73.873 38.307 1.00 56.81 402 ASN A N 1
ATOM 2882 C CA . ASN A 1 381 ? 100.962 73.675 37.414 1.00 55.11 402 ASN A CA 1
ATOM 2883 C C . ASN A 1 381 ? 102.286 74.191 37.980 1.00 55.48 402 ASN A C 1
ATOM 2884 O O . ASN A 1 381 ? 103.156 74.606 37.230 1.00 57.61 402 ASN A O 1
ATOM 2889 N N . GLN A 1 382 ? 102.427 74.183 39.302 1.00 55.19 403 GLN A N 1
ATOM 2890 C CA . GLN A 1 382 ? 103.735 74.274 39.921 1.00 53.49 403 GLN A CA 1
ATOM 2891 C C . GLN A 1 382 ? 104.306 72.868 39.883 1.00 52.75 403 GLN A C 1
ATOM 2892 O O . GLN A 1 382 ? 103.559 71.907 40.027 1.00 53.28 403 GLN A O 1
ATOM 2898 N N . ARG A 1 383 ? 105.614 72.731 39.682 1.00 50.81 404 ARG A N 1
ATOM 2899 C CA . ARG A 1 383 ? 106.216 71.403 39.621 1.00 49.68 404 ARG A CA 1
ATOM 2900 C C . ARG A 1 383 ? 107.456 71.317 40.495 1.00 51.07 404 ARG A C 1
ATOM 2901 O O . ARG A 1 383 ? 108.454 71.979 40.220 1.00 54.01 404 ARG A O 1
ATOM 2909 N N . TRP A 1 384 ? 107.383 70.501 41.543 1.00 50.63 405 TRP A N 1
ATOM 2910 C CA . TRP A 1 384 ? 108.509 70.261 42.428 1.00 49.78 405 TRP A CA 1
ATOM 2911 C C . TRP A 1 384 ? 109.176 68.991 42.043 1.00 49.17 405 TRP A C 1
ATOM 2912 O O . TRP A 1 384 ? 108.504 68.008 41.770 1.00 48.04 405 TRP A O 1
ATOM 2923 N N . SER A 1 385 ? 110.504 68.981 42.025 1.00 48.20 406 SER A N 1
ATOM 2924 C CA . SER A 1 385 ? 111.224 67.776 41.650 1.00 48.35 406 SER A CA 1
ATOM 2925 C C . SER A 1 385 ? 112.403 67.505 42.566 1.00 49.19 406 SER A C 1
ATOM 2926 O O . SER A 1 385 ? 112.937 68.409 43.204 1.00 51.31 406 SER A O 1
ATOM 2929 N N . THR A 1 386 ? 112.776 66.235 42.647 1.00 49.30 407 THR A N 1
ATOM 2930 C CA . THR A 1 386 ? 113.980 65.824 43.350 1.00 49.76 407 THR A CA 1
ATOM 2931 C C . THR A 1 386 ? 114.664 64.721 42.564 1.00 49.88 407 THR A C 1
ATOM 2932 O O . THR A 1 386 ? 114.003 63.828 42.026 1.00 49.63 407 THR A O 1
ATOM 2936 N N . ARG A 1 387 ? 115.989 64.797 42.490 1.00 49.20 408 ARG A N 1
ATOM 2937 C CA . ARG A 1 387 ? 116.743 63.880 41.663 1.00 49.40 408 ARG A CA 1
ATOM 2938 C C . ARG A 1 387 ? 118.034 63.462 42.324 1.00 49.67 408 ARG A C 1
ATOM 2939 O O . ARG A 1 387 ? 118.843 64.307 42.670 1.00 51.35 408 ARG A O 1
ATOM 2947 N N . LEU A 1 388 ? 118.210 62.160 42.513 1.00 51.18 409 LEU A N 1
ATOM 2948 C CA . LEU A 1 388 ? 119.469 61.602 43.003 1.00 51.88 409 LEU A CA 1
ATOM 2949 C C . LEU A 1 388 ? 120.159 60.868 41.862 1.00 51.77 409 LEU A C 1
ATOM 2950 O O . LEU A 1 388 ? 119.498 60.299 40.989 1.00 51.35 409 LEU A O 1
ATOM 2955 N N . VAL A 1 389 ? 121.487 60.875 41.875 1.00 52.28 410 VAL A N 1
ATOM 2956 C CA . VAL A 1 389 ? 122.253 60.222 40.828 1.00 53.02 410 VAL A CA 1
ATOM 2957 C C . VAL A 1 389 ? 123.637 59.781 41.314 1.00 54.04 410 VAL A C 1
ATOM 2958 O O . VAL A 1 389 ? 124.300 60.491 42.057 1.00 53.83 410 VAL A O 1
ATOM 2962 N N . TYR A 1 390 ? 124.030 58.581 40.900 1.00 56.42 411 TYR A N 1
ATOM 2963 C CA . TYR A 1 390 ? 125.369 58.044 41.097 1.00 57.72 411 TYR A CA 1
ATOM 2964 C C . TYR A 1 390 ? 125.921 57.749 39.713 1.00 56.99 411 TYR A C 1
ATOM 2965 O O . TYR A 1 390 ? 125.238 57.112 38.910 1.00 54.26 411 TYR A O 1
ATOM 2974 N N . ALA A 1 391 ? 127.159 58.185 39.443 1.00 57.21 412 ALA A N 1
ATOM 2975 C CA . ALA A 1 391 ? 127.740 58.069 38.102 1.00 54.74 412 ALA A CA 1
ATOM 2976 C C . ALA A 1 391 ? 129.272 57.967 38.090 1.00 55.37 412 ALA A C 1
ATOM 2977 O O . ALA A 1 391 ? 129.966 58.891 38.509 1.00 57.28 412 ALA A O 1
ATOM 2979 N N . LYS A 1 392 ? 129.789 56.839 37.612 1.00 55.45 413 LYS A N 1
ATOM 2980 C CA . LYS A 1 392 ? 131.209 56.710 37.290 1.00 55.18 413 LYS A CA 1
ATOM 2981 C C . LYS A 1 392 ? 131.363 57.084 35.830 1.00 54.41 413 LYS A C 1
ATOM 2982 O O . LYS A 1 392 ? 130.717 56.482 34.978 1.00 55.76 413 LYS A O 1
ATOM 2988 N N . VAL A 1 393 ? 132.219 58.059 35.536 1.00 52.67 414 VAL A N 1
ATOM 2989 C CA . VAL A 1 393 ? 132.333 58.602 34.189 1.00 51.16 414 VAL A CA 1
ATOM 2990 C C . VAL A 1 393 ? 133.788 58.637 33.687 1.00 55.19 414 VAL A C 1
ATOM 2991 O O . VAL A 1 393 ? 134.727 58.827 34.471 1.00 56.11 414 VAL A O 1
ATOM 2995 N N . ASN A 1 394 ? 133.947 58.446 32.375 1.00 54.90 415 ASN A N 1
ATOM 2996 C CA . ASN A 1 394 ? 135.236 58.546 31.672 1.00 54.73 415 ASN A CA 1
ATOM 2997 C C . ASN A 1 394 ? 136.452 57.930 32.404 1.00 55.83 415 ASN A C 1
ATOM 2998 O O . ASN A 1 394 ? 137.476 58.590 32.610 1.00 55.56 415 ASN A O 1
ATOM 3003 N N . PRO A 1 395 ? 136.357 56.642 32.762 1.00 56.28 416 PRO A N 1
ATOM 3004 C CA . PRO A 1 395 ? 137.427 55.987 33.516 1.00 57.49 416 PRO A CA 1
ATOM 3005 C C . PRO A 1 395 ? 138.800 56.011 32.821 1.00 59.08 416 PRO A C 1
ATOM 3006 O O . PRO A 1 395 ? 139.820 55.921 33.499 1.00 59.54 416 PRO A O 1
ATOM 3010 N N . GLU A 1 396 ? 138.811 56.133 31.493 1.00 60.60 417 GLU A N 1
ATOM 3011 C CA . GLU A 1 396 ? 140.047 56.198 30.702 1.00 62.02 417 GLU A CA 1
ATOM 3012 C C . GLU A 1 396 ? 140.515 57.624 30.390 1.00 59.79 417 GLU A C 1
ATOM 3013 O O . GLU A 1 396 ? 141.402 57.808 29.558 1.00 62.87 417 GLU A O 1
ATOM 3019 N N . ASN A 1 397 ? 139.933 58.619 31.055 1.00 56.36 418 ASN A N 1
ATOM 3020 C CA . ASN A 1 397 ? 140.275 60.035 30.841 1.00 54.92 418 ASN A CA 1
ATOM 3021 C C . ASN A 1 397 ? 140.441 60.416 29.372 1.00 54.39 418 ASN A C 1
ATOM 3022 O O . ASN A 1 397 ? 141.402 61.078 28.997 1.00 55.67 418 ASN A O 1
ATOM 3027 N N . GLN A 1 398 ? 139.475 59.999 28.561 1.00 53.63 419 GLN A N 1
ATOM 3028 C CA . GLN A 1 398 ? 139.477 60.240 27.123 1.00 53.71 419 GLN A CA 1
ATOM 3029 C C . GLN A 1 398 ? 139.263 61.717 26.820 1.00 53.23 419 GLN A C 1
ATOM 3030 O O . GLN A 1 398 ? 138.267 62.307 27.245 1.00 51.59 419 GLN A O 1
ATOM 3036 N N . SER A 1 399 ? 140.193 62.303 26.067 1.00 53.46 420 SER A N 1
ATOM 3037 C CA . SER A 1 399 ? 140.060 63.680 25.593 1.00 51.50 420 SER A CA 1
ATOM 3038 C C . SER A 1 399 ? 138.819 63.919 24.697 1.00 49.85 420 SER A C 1
ATOM 3039 O O . SER A 1 399 ? 138.282 65.024 24.668 1.00 50.83 420 SER A O 1
ATOM 3042 N N . ILE A 1 400 ? 138.354 62.907 23.973 1.00 46.58 421 ILE A N 1
ATOM 3043 C CA . ILE A 1 400 ? 137.285 63.140 23.004 1.00 45.65 421 ILE A CA 1
ATOM 3044 C C . ILE A 1 400 ? 135.945 63.583 23.652 1.00 46.28 421 ILE A C 1
ATOM 3045 O O . ILE A 1 400 ? 135.063 64.119 22.975 1.00 42.04 421 ILE A O 1
ATOM 3050 N N . ASN A 1 401 ? 135.834 63.378 24.966 1.00 47.61 422 ASN A N 1
ATOM 3051 C CA . ASN A 1 401 ? 134.670 63.751 25.744 1.00 46.21 422 ASN A CA 1
ATOM 3052 C C . ASN A 1 401 ? 134.935 64.968 26.629 1.00 47.08 422 ASN A C 1
ATOM 3053 O O . ASN A 1 401 ? 135.405 64.830 27.753 1.00 45.92 422 ASN A O 1
ATOM 3058 N N . LYS A 1 402 ? 134.587 66.149 26.127 1.00 48.27 423 LYS A N 1
ATOM 3059 C CA . LYS A 1 402 ? 134.670 67.391 26.899 1.00 50.16 423 LYS A CA 1
ATOM 3060 C C . LYS A 1 402 ? 133.547 67.577 27.943 1.00 49.90 423 LYS A C 1
ATOM 3061 O O . LYS A 1 402 ? 133.651 68.441 28.812 1.00 52.84 423 LYS A O 1
ATOM 3067 N N . ALA A 1 403 ? 132.470 66.799 27.859 1.00 48.16 424 ALA A N 1
ATOM 3068 C CA . ALA A 1 403 ? 131.418 66.845 28.879 1.00 46.34 424 ALA A CA 1
ATOM 3069 C C . ALA A 1 403 ? 131.972 66.350 30.208 1.00 46.62 424 ALA A C 1
ATOM 3070 O O . ALA A 1 403 ? 131.769 66.959 31.252 1.00 48.36 424 ALA A O 1
ATOM 3072 N N . PHE A 1 404 ? 132.656 65.216 30.170 1.00 46.66 425 PHE A N 1
ATOM 3073 C CA . PHE A 1 404 ? 133.242 64.648 31.372 1.00 47.27 425 PHE A CA 1
ATOM 3074 C C . PHE A 1 404 ? 134.682 64.248 31.107 1.00 47.60 425 PHE A C 1
ATOM 3075 O O . PHE A 1 404 ? 134.974 63.083 30.885 1.00 47.68 425 PHE A O 1
ATOM 3083 N N . PRO A 1 405 ? 135.583 65.245 31.107 1.00 48.14 426 PRO A N 1
ATOM 3084 C CA . PRO A 1 405 ? 136.977 65.060 30.708 1.00 50.63 426 PRO A CA 1
ATOM 3085 C C . PRO A 1 405 ? 137.746 64.050 31.550 1.00 52.04 426 PRO A C 1
ATOM 3086 O O . PRO A 1 405 ? 138.610 63.368 31.016 1.00 53.69 426 PRO A O 1
ATOM 3090 N N . HIS A 1 406 ? 137.392 63.928 32.826 1.00 53.52 427 HIS A N 1
ATOM 3091 C CA . HIS A 1 406 ? 138.180 63.165 33.784 1.00 56.34 427 HIS A CA 1
ATOM 3092 C C . HIS A 1 406 ? 137.459 61.984 34.351 1.00 56.40 427 HIS A C 1
ATOM 3093 O O . HIS A 1 406 ? 136.223 61.970 34.448 1.00 57.96 427 HIS A O 1
ATOM 3100 N N . ALA A 1 407 ? 138.236 60.976 34.744 1.00 55.87 428 ALA A N 1
ATOM 3101 C CA . ALA A 1 407 ? 137.702 59.850 35.494 1.00 54.85 428 ALA A CA 1
ATOM 3102 C C . ALA A 1 407 ? 137.228 60.356 36.851 1.00 54.08 428 ALA A C 1
ATOM 3103 O O . ALA A 1 407 ? 138.012 60.906 37.631 1.00 54.16 428 ALA A O 1
ATOM 3105 N N . ASP A 1 408 ? 135.931 60.194 37.107 1.00 52.02 429 ASP A N 1
ATOM 3106 C CA . ASP A 1 408 ? 135.324 60.699 38.328 1.00 50.96 429 ASP A CA 1
ATOM 3107 C C . ASP A 1 408 ? 134.167 59.804 38.769 1.00 50.41 429 ASP A C 1
ATOM 3108 O O . ASP A 1 408 ? 133.592 59.092 37.959 1.00 49.57 429 ASP A O 1
ATOM 3113 N N . THR A 1 409 ? 133.860 59.817 40.062 1.00 52.77 430 THR A N 1
ATOM 3114 C CA . THR A 1 409 ? 132.631 59.216 40.590 1.00 54.55 430 THR A CA 1
ATOM 3115 C C . THR A 1 409 ? 131.760 60.342 41.127 1.00 54.20 430 THR A C 1
ATOM 3116 O O . THR A 1 409 ? 132.179 61.095 42.000 1.00 56.48 430 THR A O 1
ATOM 3120 N N . LEU A 1 410 ? 130.553 60.454 40.596 1.00 53.83 431 LEU A N 1
ATOM 3121 C CA . LEU A 1 410 ? 129.656 61.546 40.948 1.00 53.53 431 LEU A CA 1
ATOM 3122 C C . LEU A 1 410 ? 128.532 61.020 41.821 1.00 53.01 431 LEU A C 1
ATOM 3123 O O . LEU A 1 410 ? 127.933 60.009 41.496 1.00 52.55 431 LEU A O 1
ATOM 3128 N N . LYS A 1 411 ? 128.297 61.686 42.949 1.00 54.20 432 LYS A N 1
ATOM 3129 C CA . LYS A 1 411 ? 127.143 61.430 43.805 1.00 54.94 432 LYS A CA 1
ATOM 3130 C C . LYS A 1 411 ? 126.482 62.775 44.022 1.00 54.85 432 LYS A C 1
ATOM 3131 O O . LYS A 1 411 ? 127.031 63.632 44.727 1.00 51.13 432 LYS A O 1
ATOM 3137 N N . GLY A 1 412 ? 125.313 62.957 43.404 1.00 55.22 433 GLY A N 1
ATOM 3138 C CA . GLY A 1 412 ? 124.645 64.252 43.397 1.00 54.92 433 GLY A CA 1
ATOM 3139 C C . GLY A 1 412 ? 123.150 64.217 43.653 1.00 55.41 433 GLY A C 1
ATOM 3140 O O . GLY A 1 412 ? 122.478 63.215 43.401 1.00 54.29 433 GLY A O 1
ATOM 3141 N N . ILE A 1 413 ? 122.653 65.346 44.152 1.00 55.65 434 ILE A N 1
ATOM 3142 C CA . ILE A 1 413 ? 121.238 65.594 44.380 1.00 54.47 434 ILE A CA 1
ATOM 3143 C C . ILE A 1 413 ? 120.864 66.864 43.621 1.00 54.30 434 ILE A C 1
ATOM 3144 O O . ILE A 1 413 ? 121.634 67.826 43.596 1.00 53.61 434 ILE A O 1
ATOM 3149 N N . GLN A 1 414 ? 119.690 66.870 42.996 1.00 53.66 435 GLN A N 1
ATOM 3150 C CA . GLN A 1 414 ? 119.236 68.040 42.258 1.00 52.68 435 GLN A CA 1
ATOM 3151 C C . GLN A 1 414 ? 117.756 68.284 42.529 1.00 53.63 435 GLN A C 1
ATOM 3152 O O . GLN A 1 414 ? 116.915 67.409 42.300 1.00 54.68 435 GLN A O 1
ATOM 3158 N N . LEU A 1 415 ? 117.455 69.465 43.062 1.00 53.60 436 LEU A N 1
ATOM 3159 C CA . LEU A 1 415 ? 116.085 69.875 43.321 1.00 53.73 436 LEU A CA 1
ATOM 3160 C C . LEU A 1 415 ? 115.662 70.827 42.219 1.00 54.94 436 LEU A C 1
ATOM 3161 O O . LEU A 1 415 ? 116.506 71.499 41.620 1.00 56.16 436 LEU A O 1
ATOM 3166 N N . GLY A 1 416 ? 114.360 70.875 41.947 1.00 52.80 437 GLY A N 1
ATOM 3167 C CA . GLY A 1 416 ? 113.827 71.779 40.938 1.00 51.65 437 GLY A CA 1
ATOM 3168 C C . GLY A 1 416 ? 112.472 72.354 41.317 1.00 51.99 437 GLY A C 1
ATOM 3169 O O . GLY A 1 416 ? 111.715 71.744 42.071 1.00 51.54 437 GLY A O 1
ATOM 3170 N N . TRP A 1 417 ? 112.190 73.549 40.805 1.00 52.00 438 TRP A N 1
ATOM 3171 C CA . TRP A 1 417 ? 110.861 74.145 40.889 1.00 52.62 438 TRP A CA 1
ATOM 3172 C C . TRP A 1 417 ? 110.549 74.852 39.603 1.00 53.10 438 TRP A C 1
ATOM 3173 O O . TRP A 1 417 ? 111.399 75.573 39.050 1.00 52.16 438 TRP A O 1
ATOM 3184 N N . SER A 1 418 ? 109.324 74.628 39.128 1.00 52.25 439 SER A N 1
ATOM 3185 C CA . SER A 1 418 ? 108.804 75.209 37.902 1.00 51.62 439 SER A CA 1
ATOM 3186 C C . SER A 1 418 ? 107.500 75.894 38.276 1.00 52.49 439 SER A C 1
ATOM 3187 O O . SER A 1 418 ? 106.709 75.346 39.047 1.00 50.99 439 SER A O 1
ATOM 3190 N N . GLY A 1 419 ? 107.279 77.100 37.769 1.00 54.15 440 GLY A N 1
ATOM 3191 C CA . GLY A 1 419 ? 106.033 77.808 38.069 1.00 56.32 440 GLY A CA 1
ATOM 3192 C C . GLY A 1 419 ? 105.793 79.085 37.288 1.00 57.85 440 GLY A C 1
ATOM 3193 O O . GLY A 1 419 ? 106.737 79.795 36.934 1.00 58.03 440 GLY A O 1
ATOM 3194 N N . ASP A 1 420 ? 104.519 79.368 37.020 1.00 59.57 441 ASP A N 1
ATOM 3195 C CA . ASP A 1 420 ? 104.110 80.614 36.377 1.00 62.11 441 ASP A CA 1
ATOM 3196 C C . ASP A 1 420 ? 104.226 81.765 37.365 1.00 63.58 441 ASP A C 1
ATOM 3197 O O . ASP A 1 420 ? 103.690 81.689 38.463 1.00 65.06 441 ASP A O 1
ATOM 3202 N N . VAL A 1 421 ? 104.928 82.825 36.972 1.00 66.21 442 VAL A N 1
ATOM 3203 C CA . VAL A 1 421 ? 105.190 83.959 37.860 1.00 70.06 442 VAL A CA 1
ATOM 3204 C C . VAL A 1 421 ? 104.197 85.099 37.634 1.00 74.93 442 VAL A C 1
ATOM 3205 O O . VAL A 1 421 ? 103.749 85.739 38.589 1.00 77.75 442 VAL A O 1
ATOM 3209 N N . TYR A 1 422 ? 103.864 85.344 36.370 1.00 76.29 443 TYR A N 1
ATOM 3210 C CA . TYR A 1 422 ? 103.023 86.467 35.983 1.00 78.60 443 TYR A CA 1
ATOM 3211 C C . TYR A 1 422 ? 102.302 86.099 34.700 1.00 79.74 443 TYR A C 1
ATOM 3212 O O . TYR A 1 422 ? 102.940 85.797 33.695 1.00 79.98 443 TYR A O 1
ATOM 3221 N N . GLN A 1 423 ? 100.976 86.116 34.735 1.00 81.81 444 GLN A N 1
ATOM 3222 C CA . GLN A 1 423 ? 100.178 85.636 33.613 1.00 82.42 444 GLN A CA 1
ATOM 3223 C C . GLN A 1 423 ? 100.814 84.380 32.998 1.00 77.64 444 GLN A C 1
ATOM 3224 O O . GLN A 1 423 ? 100.784 83.315 33.618 1.00 78.00 444 GLN A O 1
ATOM 3230 N N . SER A 1 424 ? 101.425 84.505 31.821 1.00 73.79 445 SER A N 1
ATOM 3231 C CA . SER A 1 424 ? 101.968 83.346 31.108 1.00 70.32 445 SER A CA 1
ATOM 3232 C C . SER A 1 424 ? 103.503 83.222 31.209 1.00 66.47 445 SER A C 1
ATOM 3233 O O . SER A 1 424 ? 104.098 82.308 30.631 1.00 63.11 445 SER A O 1
ATOM 3236 N N . VAL A 1 425 ? 104.135 84.130 31.947 1.00 64.02 446 VAL A N 1
ATOM 3237 C CA . VAL A 1 425 ? 105.583 84.120 32.088 1.00 62.17 446 VAL A CA 1
ATOM 3238 C C . VAL A 1 425 ? 106.003 83.044 33.082 1.00 60.06 446 VAL A C 1
ATOM 3239 O O . VAL A 1 425 ? 105.726 83.162 34.277 1.00 60.37 446 VAL A O 1
ATOM 3243 N N . ARG A 1 426 ? 106.685 82.008 32.586 1.00 58.20 447 ARG A N 1
ATOM 3244 C CA . ARG A 1 426 ? 107.089 80.862 33.411 1.00 55.24 447 ARG A CA 1
ATOM 3245 C C . ARG A 1 426 ? 108.575 80.866 33.760 1.00 55.12 447 ARG A C 1
ATOM 3246 O O . ARG A 1 426 ? 109.430 81.169 32.935 1.00 53.06 447 ARG A O 1
ATOM 3254 N N . LEU A 1 427 ? 108.844 80.465 34.993 1.00 57.17 448 LEU A N 1
ATOM 3255 C CA . LEU A 1 427 ? 110.155 80.493 35.593 1.00 58.88 448 LEU A CA 1
ATOM 3256 C C . LEU A 1 427 ? 110.558 79.060 35.956 1.00 60.01 448 LEU A C 1
ATOM 3257 O O . LEU A 1 427 ? 109.735 78.302 36.464 1.00 60.35 448 LEU A O 1
ATOM 3262 N N . ASN A 1 428 ? 111.815 78.695 35.692 1.00 62.89 449 ASN A N 1
ATOM 3263 C CA . ASN A 1 428 ? 112.324 77.338 35.960 1.00 63.55 449 ASN A CA 1
ATOM 3264 C C . ASN A 1 428 ? 113.620 77.385 36.731 1.00 62.36 449 ASN A C 1
ATOM 3265 O O . ASN A 1 428 ? 114.644 77.762 36.180 1.00 66.31 449 ASN A O 1
ATOM 3270 N N . THR A 1 429 ? 113.590 76.983 37.994 1.00 60.70 450 THR A N 1
ATOM 3271 C CA . THR A 1 429 ? 114.792 77.009 38.825 1.00 59.20 450 THR A CA 1
ATOM 3272 C C . THR A 1 429 ? 115.347 75.623 39.106 1.00 56.10 450 THR A C 1
ATOM 3273 O O . THR A 1 429 ? 114.653 74.615 38.995 1.00 56.32 450 THR A O 1
ATOM 3277 N N . SER A 1 430 ? 116.621 75.589 39.466 1.00 56.08 451 SER A N 1
ATOM 3278 C CA . SER A 1 430 ? 117.303 74.347 39.811 1.00 53.34 451 SER A CA 1
ATOM 3279 C C . SER A 1 430 ? 118.383 74.642 40.839 1.00 51.25 451 SER A C 1
ATOM 3280 O O . SER A 1 430 ? 118.949 75.729 40.853 1.00 51.45 451 SER A O 1
ATOM 3283 N N . LEU A 1 431 ? 118.637 73.673 41.709 1.00 50.57 452 LEU A N 1
ATOM 3284 C CA . LEU A 1 431 ? 119.629 73.791 42.769 1.00 50.81 452 LEU A CA 1
ATOM 3285 C C . LEU A 1 431 ? 120.271 72.428 42.954 1.00 50.55 452 LEU A C 1
ATOM 3286 O O . LEU A 1 431 ? 119.561 71.438 43.059 1.00 52.10 452 LEU A O 1
ATOM 3291 N N . TRP A 1 432 ? 121.597 72.357 43.001 1.00 51.15 453 TRP A N 1
ATOM 3292 C CA . TRP A 1 432 ? 122.247 71.043 43.074 1.00 52.33 453 TRP A CA 1
ATOM 3293 C C . TRP A 1 432 ? 123.515 70.997 43.890 1.00 53.67 453 TRP A C 1
ATOM 3294 O O . TRP A 1 432 ? 124.169 72.018 44.093 1.00 54.03 453 TRP A O 1
ATOM 3305 N N . TYR A 1 433 ? 123.837 69.795 44.377 1.00 53.57 454 TYR A N 1
ATOM 3306 C CA . TYR A 1 433 ? 125.099 69.505 45.059 1.00 55.48 454 TYR A CA 1
ATOM 3307 C C . TYR A 1 433 ? 125.679 68.214 44.497 1.00 55.69 454 TYR A C 1
ATOM 3308 O O . TYR A 1 433 ? 124.949 67.228 44.332 1.00 54.64 454 TYR A O 1
ATOM 3317 N N . THR A 1 434 ? 126.985 68.226 44.215 1.00 53.90 455 THR A N 1
ATOM 3318 C CA . THR A 1 434 ? 127.659 67.077 43.624 1.00 53.08 455 THR A CA 1
ATOM 3319 C C . THR A 1 434 ? 128.938 66.779 44.366 1.00 53.75 455 THR A C 1
ATOM 3320 O O . THR A 1 434 ? 129.853 67.597 44.383 1.00 52.29 455 THR A O 1
ATOM 3324 N N . ASN A 1 435 ? 128.969 65.601 44.985 1.00 55.21 456 ASN A N 1
ATOM 3325 C CA . ASN A 1 435 ? 130.173 65.017 45.556 1.00 55.22 456 ASN A CA 1
ATOM 3326 C C . ASN A 1 435 ? 131.005 64.446 44.402 1.00 55.59 456 ASN A C 1
ATOM 3327 O O . ASN A 1 435 ? 130.556 63.533 43.698 1.00 52.89 456 ASN A O 1
ATOM 3332 N N . ALA A 1 436 ? 132.206 64.993 44.207 1.00 56.59 457 ALA A N 1
ATOM 3333 C CA . ALA A 1 436 ? 133.085 64.577 43.114 1.00 58.09 457 ALA A CA 1
ATOM 3334 C C . ALA A 1 436 ? 134.531 64.434 43.578 1.00 60.98 457 ALA A C 1
ATOM 3335 O O . ALA A 1 436 ? 134.887 64.886 44.667 1.00 64.78 457 ALA A O 1
ATOM 3337 N N . ASN A 1 437 ? 135.360 63.802 42.750 1.00 62.35 458 ASN A N 1
ATOM 3338 C CA . ASN A 1 437 ? 136.791 63.644 43.051 1.00 65.80 458 ASN A CA 1
ATOM 3339 C C . ASN A 1 437 ? 137.703 64.528 42.189 1.00 64.71 458 ASN A C 1
ATOM 3340 O O . ASN A 1 437 ? 138.780 64.909 42.632 1.00 66.34 458 ASN A O 1
ATOM 3345 N N . ASN A 1 438 ? 137.277 64.853 40.970 1.00 62.84 459 ASN A N 1
ATOM 3346 C CA . ASN A 1 438 ? 138.021 65.770 40.108 1.00 62.61 459 ASN A CA 1
ATOM 3347 C C . ASN A 1 438 ? 137.141 66.407 39.040 1.00 60.36 459 ASN A C 1
ATOM 3348 O O . ASN A 1 438 ? 137.433 66.304 37.857 1.00 59.87 459 ASN A O 1
ATOM 3353 N N . SER A 1 439 ? 136.072 67.073 39.467 1.00 68.37 460 SER A N 1
ATOM 3354 C CA . SER A 1 439 ? 135.177 67.787 38.553 1.00 67.13 460 SER A CA 1
ATOM 3355 C C . SER A 1 439 ? 135.750 69.153 38.157 1.00 68.08 460 SER A C 1
ATOM 3356 O O . SER A 1 439 ? 136.616 69.687 38.837 1.00 70.42 460 SER A O 1
ATOM 3359 N N . ASP A 1 440 ? 135.254 69.708 37.053 1.00 69.50 461 ASP A N 1
ATOM 3360 C CA . ASP A 1 440 ? 135.625 71.053 36.607 1.00 70.48 461 ASP A CA 1
ATOM 3361 C C . ASP A 1 440 ? 134.478 72.055 36.839 1.00 67.60 461 ASP A C 1
ATOM 3362 O O . ASP A 1 440 ? 134.381 73.088 36.163 1.00 68.58 461 ASP A O 1
ATOM 3367 N N . SER A 1 441 ? 133.623 71.759 37.810 1.00 63.81 462 SER A N 1
ATOM 3368 C CA . SER A 1 441 ? 132.511 72.636 38.127 1.00 63.82 462 SER A CA 1
ATOM 3369 C C . SER A 1 441 ? 132.243 72.652 39.626 1.00 63.65 462 SER A C 1
ATOM 3370 O O . SER A 1 441 ? 132.504 71.669 40.318 1.00 64.93 462 SER A O 1
ATOM 3373 N N . ASP A 1 442 ? 131.716 73.770 40.118 1.00 62.65 463 ASP A N 1
ATOM 3374 C CA . ASP A 1 442 ? 131.487 73.955 41.554 1.00 63.32 463 ASP A CA 1
ATOM 3375 C C . ASP A 1 442 ? 130.611 72.849 42.128 1.00 62.92 463 ASP A C 1
ATOM 3376 O O . ASP A 1 442 ? 129.614 72.472 41.513 1.00 64.71 463 ASP A O 1
ATOM 3381 N N . ASP A 1 443 ? 130.967 72.338 43.305 1.00 62.52 464 ASP A N 1
ATOM 3382 C CA . ASP A 1 443 ? 130.165 71.278 43.922 1.00 64.28 464 ASP A CA 1
ATOM 3383 C C . ASP A 1 443 ? 128.691 71.686 44.176 1.00 62.05 464 ASP A C 1
ATOM 3384 O O . ASP A 1 443 ? 127.805 70.842 44.105 1.00 60.31 464 ASP A O 1
ATOM 3389 N N . VAL A 1 444 ? 128.437 72.970 44.445 1.00 60.90 465 VAL A N 1
ATOM 3390 C CA . VAL A 1 444 ? 127.075 73.498 44.555 1.00 59.26 465 VAL A CA 1
ATOM 3391 C C . VAL A 1 444 ? 126.831 74.539 43.489 1.00 57.75 465 VAL A C 1
ATOM 3392 O O . VAL A 1 444 ? 127.735 75.284 43.122 1.00 60.00 465 VAL A O 1
ATOM 3396 N N . GLY A 1 445 ? 125.594 74.602 43.014 1.00 56.27 466 GLY A N 1
ATOM 3397 C CA . GLY A 1 445 ? 125.197 75.596 42.032 1.00 54.37 466 GLY A CA 1
ATOM 3398 C C . GLY A 1 445 ? 123.689 75.683 41.866 1.00 55.04 466 GLY A C 1
ATOM 3399 O O . GLY A 1 445 ? 122.936 74.835 42.356 1.00 56.84 466 GLY A O 1
ATOM 3400 N N . ALA A 1 446 ? 123.256 76.724 41.171 1.00 53.77 467 ALA A N 1
ATOM 3401 C CA . ALA A 1 446 ? 121.852 76.948 40.914 1.00 53.97 467 ALA A CA 1
ATOM 3402 C C . ALA A 1 446 ? 121.711 77.579 39.543 1.00 53.61 467 ALA A C 1
ATOM 3403 O O . ALA A 1 446 ? 122.537 78.401 39.148 1.00 54.26 467 ALA A O 1
ATOM 3405 N N . SER A 1 447 ? 120.688 77.162 38.805 1.00 52.57 468 SER A N 1
ATOM 3406 C CA . SER A 1 447 ? 120.348 77.808 37.550 1.00 51.55 468 SER A CA 1
ATOM 3407 C C . SER A 1 447 ? 118.923 78.344 37.639 1.00 51.63 468 SER A C 1
ATOM 3408 O O . SER A 1 447 ? 118.247 78.146 38.643 1.00 50.89 468 SER A O 1
ATOM 3411 N N . ALA A 1 448 ? 118.503 79.064 36.605 1.00 51.82 469 ALA A N 1
ATOM 3412 C CA . ALA A 1 448 ? 117.153 79.620 36.530 1.00 53.75 469 ALA A CA 1
ATOM 3413 C C . ALA A 1 448 ? 116.850 79.985 35.088 1.00 52.37 469 ALA A C 1
ATOM 3414 O O . ALA A 1 448 ? 117.652 80.661 34.445 1.00 54.46 469 ALA A O 1
ATOM 3416 N N . GLY A 1 449 ? 115.711 79.522 34.586 1.00 50.32 470 GLY A N 1
ATOM 3417 C CA . GLY A 1 449 ? 115.270 79.833 33.234 1.00 50.18 470 GLY A CA 1
ATOM 3418 C C . GLY A 1 449 ? 113.907 80.513 33.210 1.00 52.46 470 GLY A C 1
ATOM 3419 O O . GLY A 1 449 ? 113.147 80.462 34.178 1.00 51.22 470 GLY A O 1
ATOM 3420 N N . ILE A 1 450 ? 113.598 81.138 32.078 1.00 53.91 471 ILE A N 1
ATOM 3421 C CA . ILE A 1 450 ? 112.386 81.924 31.925 1.00 54.08 471 ILE A CA 1
ATOM 3422 C C . ILE A 1 450 ? 111.791 81.720 30.533 1.00 54.50 471 ILE A C 1
ATOM 3423 O O . ILE A 1 450 ? 112.524 81.530 29.571 1.00 51.69 471 ILE A O 1
ATOM 3428 N N . GLU A 1 451 ? 110.461 81.736 30.446 1.00 57.42 472 GLU A N 1
ATOM 3429 C CA . GLU A 1 451 ? 109.744 81.604 29.176 1.00 57.90 472 GLU A CA 1
ATOM 3430 C C . GLU A 1 451 ? 108.678 82.689 29.074 1.00 58.99 472 GLU A C 1
ATOM 3431 O O . GLU A 1 451 ? 107.834 82.810 29.969 1.00 58.40 472 GLU A O 1
ATOM 3437 N N . ILE A 1 452 ? 108.713 83.467 27.993 1.00 58.37 473 ILE A N 1
ATOM 3438 C CA . ILE A 1 452 ? 107.725 84.525 27.762 1.00 59.40 473 ILE A CA 1
ATOM 3439 C C . ILE A 1 452 ? 107.128 84.390 26.364 1.00 58.42 473 ILE A C 1
ATOM 3440 O O . ILE A 1 452 ? 107.765 84.759 25.377 1.00 57.77 473 ILE A O 1
ATOM 3445 N N . PRO A 1 453 ? 105.903 83.854 26.267 1.00 59.41 474 PRO A N 1
ATOM 3446 C CA . PRO A 1 453 ? 105.213 83.792 24.975 1.00 60.65 474 PRO A CA 1
ATOM 3447 C C . PRO A 1 453 ? 104.388 85.050 24.679 1.00 61.97 474 PRO A C 1
ATOM 3448 O O . PRO A 1 453 ? 103.790 85.608 25.583 1.00 61.63 474 PRO A O 1
ATOM 3452 N N . PHE A 1 454 ? 104.378 85.475 23.417 1.00 63.92 475 PHE A N 1
ATOM 3453 C CA . PHE A 1 454 ? 103.700 86.693 22.966 1.00 66.12 475 PHE A CA 1
ATOM 3454 C C . PHE A 1 454 ? 102.863 86.392 21.728 1.00 68.89 475 PHE A C 1
ATOM 3455 O O . PHE A 1 454 ? 103.244 85.550 20.917 1.00 68.79 475 PHE A O 1
ATOM 3463 N N . SER A 1 455 ? 101.753 87.112 21.562 1.00 73.59 476 SER A N 1
ATOM 3464 C CA . SER A 1 455 ? 100.951 87.062 20.329 1.00 76.54 476 SER A CA 1
ATOM 3465 C C . SER A 1 455 ? 101.338 88.204 19.392 1.00 78.62 476 SER A C 1
ATOM 3466 O O . SER A 1 455 ? 101.802 89.255 19.844 1.00 78.46 476 SER A O 1
ATOM 3469 N N . LEU A 1 456 ? 101.135 87.991 18.090 1.00 81.05 477 LEU A N 1
ATOM 3470 C CA . LEU A 1 456 ? 101.375 89.019 17.064 1.00 81.90 477 LEU A CA 1
ATOM 3471 C C . LEU A 1 456 ? 100.190 89.106 16.106 1.00 84.38 477 LEU A C 1
ATOM 3472 O O . LEU A 1 456 ? 99.042 89.234 16.537 1.00 86.34 477 LEU A O 1
#

Sequence (432 aa):
AGLVVNDNDLRNDLAWLSDRGVIHLSLSTWPLSQEEIARALKKAKPSYSSEQVVLARINQRLSALKADFRVTGYTSTDQPGTPQGFGQTQPADNSLGLAFNNSGEWWDVHLQGNVEGGERISNGSRFNANGAYGAVKFWNQWLSFGQVPQWWGPGYEGSLIRGDARPTGFLQRAEQAAPETWWLRWVGPWQYQISASQNQYNAVPHAKIIGGRFTFSPIQSLELGASRIQWGGKGRPESLSNFWDGGNQLAGFDFKFKLEPTLGWPVSFYGQIGEDESGFLPSANFLGGIEGHHGWGKDAVNWYLEAHDTRTNSRTNYSYTHHIYKDGYYQQGYPLGDAGGDGQLVAGKVELITEDNQRWSTRLVYAKVNPENQSINKAFPHADTLKGIQLGWSGDVYQSVRLNTSLWYTNANNSDSDDVGASAGIEIPFSL

B-factor: mean 58.26, std 11.58, range [28.65, 116.35]

CATH classification: 2.40.160.130

Radius of gyration: 20.69 Å; Cα contacts (8 Å, |Δi|>4): 1176; chains: 1; bounding box: 52×48×50 Å

InterPro domains:
  IPR026950 Capsule assembly protein Wzi [PF14052] (98-466)
  IPR038636 Capsule assembly protein Wzi superfamily [G3DSA:2.40.160.130] (24-479)

Solvent-accessible surface area: 18639 Å² total

Nearest PDB structures (foldseek):
  2ynk-assembly1_A  TM=1.002E+00  e=4.879E-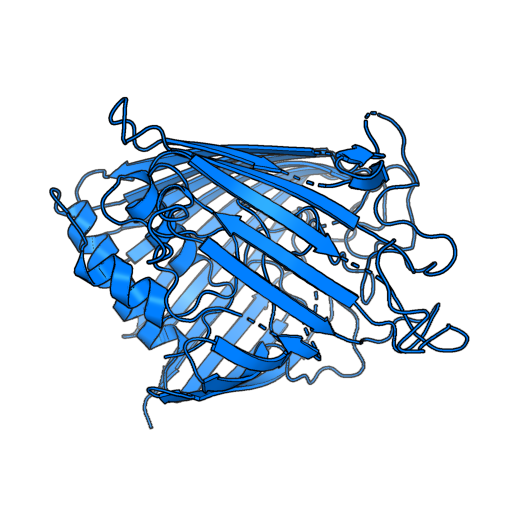89  Escherichia coli
  2iwv-assembly2_B  TM=3.617E-01  e=1.514E-05  Escherichia coli K-12
  3uu2-assembly1_C  TM=5.152E-01  e=3.561E-03  Salmonella enterica subsp. enterica serovar Typhimurium
  7q5c-assembly1_XXX  TM=3.182E-01  e=1.346E-03  Escherichia coli K-12
  5g26-assembly1_A  TM=2.499E-01  e=2.120E-02  Escherichia coli O157

Secondary structure (DSSP, 8-state):
--EE---HHHHHHHHHHHHTTS-----SEESEEHHHHHHHHHT----SHHHHHHHHHHHHHHHHHT-SEEEEEEEESS--SS---TT---SEEEEEEEEEEEEETTEEEEEEEEEEEEESS--S-SEE-TT-EEEEEETTEEEEEE----EESS-SS--SSS------EE--BSS-PPP-SGGGGGG-SEEEEEEEE----TTSSS-BEEEEEEEEEEETTEEEEEEE--B--TTS---TTTS-------EEEEEEEESHHHH---EEEEE--BSEEETTEEE---EEEEEEEEE-SS-EEEEEEEEEE-SB--B-S-TT--SSSTT-SEETTEESS---TT-EEEEEEEEEE-TT--EEEEEEEEEEE-TT--TT-SSS-S-EEEEEEEEEEEEEEETTEEEEEEEEEEE-SS-SS-SEEEEEEEEEEE--

Organism: Escherichia coli (NCBI:txid562)